Protein AF-0000000079727084 (afdb_homodimer)

pLDDT: mean 85.26, std 21.98, range [29.19, 98.81]

Foldseek 3Di:
DPPPPDPPPPPPPPPPPPPPCPVPPPPPPDDDDQVPQADKAKEAEAEAEDPDDDDKFKFAFAPPDDDDAFDKDKALDPVVDRGDGTDPRRIDTDHAFDKDKIKIKDFAQDQAKWKKAKADKAKPPNSLVPFKDKFDGRPPDIDIYGHNIMMMTMIIIGGHNPRGGHYMYIYIYMYIDDPVVVVVVVVCVVPPVVPD/DPPPPDPPPPPPPPPPPPPVCPVPPPPPPDDDDQVPQADKAKEAEAEAEDPDDDDKFKFAFAPPDDDDAFDKDKALDPVVPRGDGTDPRRIDTDHAFDKDKIKIKDFAQDQAKWKKAKADKAKPVNSLVPFKDKFDGRPPDIDIYGHNIMMMTMIIIGGHNPRGGHYMYIYIYMYIDDPVVVVVVVVCVVVPVPPD

Secondary structure (DSSP, 8-state):
-------------------------------B--TT--S-EEEEEEEEEEB--S--EEEEEPTT----TT-EEEESSGGGSSEEEEPGGGEEEE-TT-EEEEEEEEE--SSS-EEEEEPPPEEESGGG-SSEEEE-S-SS--EEE-TT-EEEEEEEEEE-TT-----EEEEEEEEEE-HHHHHHHHHHHHHHTTT-/-------------------------------B--TT--S-EEEEEEEEEEB--S--EEEEEPTT----TT-EEEESSGGGSSEEEEPGGGEEEE-TT-EEEEEEEEE--SSS-EEEEEPPPEEESGGG-SSEEEE-S-SS--EEE-TT-EEEEEEEEEE-TT-----EEEEEEEEEE-HHHHHHHHHHHHHHTTT-

Radius of gyration: 29.45 Å; Cα contacts (8 Å, |Δi|>4): 832; chains: 2; bounding box: 51×104×116 Å

InterPro domains:
  IPR061358 LIC11469 lipoprotein adhesin Lsa20 [NF047614] (4-190)

Solvent-accessible surface area (backbone atoms only — not comparable to full-atom values): 22200 Å² total; per-residue (Å²): 136,83,80,78,79,76,80,78,77,76,76,77,76,74,75,74,70,76,69,69,72,65,71,67,75,69,76,62,81,48,51,46,67,56,82,86,33,64,54,75,27,52,37,34,58,42,82,44,65,45,38,41,81,79,65,78,43,35,26,36,57,28,83,95,52,90,80,56,86,61,43,67,52,72,36,82,44,71,86,76,43,71,50,68,46,74,41,68,87,35,48,45,79,43,44,49,49,33,77,48,68,33,29,41,36,34,63,37,84,47,92,51,69,42,35,32,35,30,17,50,42,36,42,43,60,46,83,57,38,53,47,56,47,73,51,69,70,49,69,66,47,84,44,77,40,51,48,59,23,32,33,38,34,30,29,39,41,36,33,34,69,82,31,50,47,64,69,36,33,43,39,33,38,32,28,18,38,28,68,73,48,47,53,58,52,55,66,47,47,78,64,54,68,77,74,115,135,83,80,77,78,76,79,79,78,76,77,75,75,74,76,73,72,74,71,69,74,66,68,67,74,68,75,61,82,48,52,46,69,55,81,86,33,67,57,76,27,50,37,34,58,42,83,43,64,45,38,41,78,80,64,79,43,38,26,36,56,28,83,94,50,92,81,54,84,63,43,66,52,74,35,82,45,73,86,76,42,69,50,68,46,73,40,68,87,34,47,45,80,42,45,50,50,34,77,49,69,34,28,41,36,34,64,36,84,48,92,51,68,43,34,32,35,31,16,49,42,35,40,43,60,46,82,56,39,51,46,55,47,73,50,68,71,49,70,65,48,83,44,77,40,51,48,58,23,33,32,38,34,31,29,38,40,35,33,34,71,81,32,48,48,66,71,35,34,41,40,33,38,34,30,18,36,27,69,74,48,47,53,59,52,54,67,47,47,77,65,52,68,76,76,116

Nearest PDB structures (foldseek):
  7lr3-assembly1_D  TM=5.538E-01  e=4.649E-01  Plasmodium berghei
  8rjd-assembly1_5  TM=6.362E-01  e=1.777E+00  Canis lupus familiaris
  8b6l-assembly1_E  TM=4.776E-01  e=1.016E+00  Homo sapiens
  2ed6-assembly1_A  TM=3.153E-01  e=5.813E-01  Shrimp white spot syndrome virus
  8btk-assembly1_TA  TM=5.324E-01  e=2.221E+00  Canis lupus familiaris

Structure (mmCIF, N/CA/C/O backbone):
data_AF-0000000079727084-model_v1
#
loop_
_entity.id
_entity.type
_entity.pdbx_description
1 polymer Lipoprotein
#
loop_
_atom_site.group_PDB
_atom_site.id
_atom_site.type_symbol
_atom_site.label_atom_id
_atom_site.label_alt_id
_atom_site.label_comp_id
_atom_site.label_asym_id
_atom_site.label_entity_id
_atom_site.label_seq_id
_atom_site.pdbx_PDB_ins_code
_atom_site.Cartn_x
_atom_site.Cartn_y
_atom_site.Cartn_z
_atom_site.occupancy
_atom_site.B_iso_or_equiv
_atom_site.auth_seq_id
_atom_site.auth_comp_id
_atom_site.auth_asym_id
_atom_site.auth_atom_id
_atom_site.pdbx_PDB_model_num
ATOM 1 N N . MET A 1 1 ? 24.516 -74 51.719 1 29.58 1 MET A N 1
ATOM 2 C CA . MET A 1 1 ? 24.703 -73.375 50.438 1 29.58 1 MET A CA 1
ATOM 3 C C . MET A 1 1 ? 23.422 -72.625 50.031 1 29.58 1 MET A C 1
ATOM 5 O O . MET A 1 1 ? 22.453 -73.25 49.625 1 29.58 1 MET A O 1
ATOM 9 N N . ASP A 1 2 ? 23 -71.625 50.844 1 32.88 2 ASP A N 1
ATOM 10 C CA . ASP A 1 2 ? 21.797 -70.812 50.812 1 32.88 2 ASP A CA 1
ATOM 11 C C . ASP A 1 2 ? 21.734 -69.938 49.531 1 32.88 2 ASP A C 1
ATOM 13 O O . ASP A 1 2 ? 22.656 -69.188 49.281 1 32.88 2 ASP A O 1
ATOM 17 N N . LYS A 1 3 ? 21.109 -70.438 48.469 1 36.47 3 LYS A N 1
ATOM 18 C CA . LYS A 1 3 ? 20.859 -69.938 47.125 1 36.47 3 LYS A CA 1
ATOM 19 C C . LYS A 1 3 ? 20.078 -68.625 47.188 1 36.47 3 LYS A C 1
ATOM 21 O O . LYS A 1 3 ? 18.891 -68.625 47.5 1 36.47 3 LYS A O 1
ATOM 26 N N . PHE A 1 4 ? 20.656 -67.5 47.656 1 39.88 4 PHE A N 1
ATOM 27 C CA . PHE A 1 4 ? 20.016 -66.25 47.656 1 39.88 4 PHE A CA 1
ATOM 28 C C . PHE A 1 4 ? 19.578 -65.812 46.25 1 39.88 4 PHE A C 1
ATOM 30 O O . PHE A 1 4 ? 20.359 -65.875 45.312 1 39.88 4 PHE A O 1
ATOM 37 N N . GLY A 1 5 ? 18.328 -66.062 45.844 1 37.03 5 GLY A N 1
ATOM 38 C CA . GLY A 1 5 ? 17.578 -65.688 44.656 1 37.03 5 GLY A CA 1
ATOM 39 C C . GLY A 1 5 ? 17.625 -64.188 44.312 1 37.03 5 GLY A C 1
ATOM 40 O O . GLY A 1 5 ? 17.328 -63.375 45.156 1 37.03 5 GLY A O 1
ATOM 41 N N . THR A 1 6 ? 18.625 -63.719 43.5 1 43.75 6 THR A N 1
ATOM 42 C CA . THR A 1 6 ? 18.75 -62.344 43 1 43.75 6 THR A CA 1
ATOM 43 C C . THR A 1 6 ? 17.484 -61.906 42.281 1 43.75 6 THR A C 1
ATOM 45 O O . THR A 1 6 ? 17.016 -62.594 41.375 1 43.75 6 THR A O 1
ATOM 48 N N . PRO A 1 7 ? 16.594 -61.094 42.938 1 45.88 7 PRO A N 1
ATOM 49 C CA . PRO A 1 7 ? 15.406 -60.562 42.25 1 45.88 7 PRO A CA 1
ATOM 50 C C . PRO A 1 7 ? 15.75 -59.781 41 1 45.88 7 PRO A C 1
ATOM 52 O O . PRO A 1 7 ? 16.719 -59 41 1 45.88 7 PRO A O 1
ATOM 55 N N . LEU A 1 8 ? 15.602 -60.344 39.781 1 40.91 8 LEU A N 1
ATOM 56 C CA . LEU A 1 8 ? 15.695 -59.688 38.5 1 40.91 8 LEU A CA 1
ATOM 57 C C . LEU A 1 8 ? 14.781 -58.469 38.438 1 40.91 8 LEU A C 1
ATOM 59 O O . LEU A 1 8 ? 13.562 -58.594 38.625 1 40.91 8 LEU A O 1
ATOM 63 N N . LEU A 1 9 ? 15.258 -57.281 38.875 1 40.28 9 LEU A N 1
ATOM 64 C CA . LEU A 1 9 ? 14.523 -56.031 38.688 1 40.28 9 LEU A CA 1
ATOM 65 C C . LEU A 1 9 ? 14.266 -55.781 37.188 1 40.28 9 LEU A C 1
ATOM 67 O O . LEU A 1 9 ? 15.203 -55.656 36.406 1 40.28 9 LEU A O 1
ATOM 71 N N . ALA A 1 10 ? 13.156 -56.281 36.688 1 38.34 10 ALA A N 1
ATOM 72 C CA . ALA A 1 10 ? 12.68 -55.938 35.344 1 38.34 10 ALA A CA 1
ATOM 73 C C . ALA A 1 10 ? 12.516 -54.438 35.188 1 38.34 10 ALA A C 1
ATOM 75 O O . ALA A 1 10 ? 11.75 -53.812 35.906 1 38.34 10 ALA A O 1
ATOM 76 N N . LEU A 1 11 ? 13.625 -53.781 34.75 1 41.81 11 LEU A N 1
ATOM 77 C CA . LEU A 1 11 ? 13.531 -52.375 34.344 1 41.81 11 LEU A CA 1
ATOM 78 C C . LEU A 1 11 ? 12.484 -52.219 33.25 1 41.81 11 LEU A C 1
ATOM 80 O O . LEU A 1 11 ? 12.617 -52.781 32.156 1 41.81 11 LEU A O 1
ATOM 84 N N . PHE A 1 12 ? 11.188 -51.969 33.625 1 42.44 12 PHE A N 1
ATOM 85 C CA . PHE A 1 12 ? 10.164 -51.531 32.688 1 42.44 12 PHE A CA 1
ATOM 86 C C . PHE A 1 12 ? 10.586 -50.25 32 1 42.44 12 PHE A C 1
ATOM 88 O O . PHE A 1 12 ? 10.727 -49.188 32.656 1 42.44 12 PHE A O 1
ATOM 95 N N . VAL A 1 13 ? 11.406 -50.375 30.922 1 44.69 13 VAL A N 1
ATOM 96 C CA . VAL A 1 13 ? 11.625 -49.219 30.031 1 44.69 13 VAL A CA 1
ATOM 97 C C . VAL A 1 13 ? 10.289 -48.719 29.516 1 44.69 13 VAL A C 1
ATOM 99 O O . VAL A 1 13 ? 9.586 -49.406 28.781 1 44.69 13 VAL A O 1
ATOM 102 N N . SER A 1 14 ? 9.602 -47.844 30.297 1 42.78 14 SER A N 1
ATOM 103 C CA . SER A 1 14 ? 8.469 -47.094 29.766 1 42.78 14 SER A CA 1
ATOM 104 C C . SER A 1 14 ? 8.844 -46.375 28.484 1 42.78 14 SER A C 1
ATOM 106 O O . SER A 1 14 ? 9.734 -45.5 28.484 1 42.78 14 SER A O 1
ATOM 108 N N . ALA A 1 15 ? 8.75 -47.062 27.375 1 42.44 15 ALA A N 1
ATOM 109 C CA . ALA A 1 15 ? 8.758 -46.375 26.094 1 42.44 15 ALA A CA 1
ATOM 110 C C . ALA A 1 15 ? 7.73 -45.25 26.078 1 42.44 15 ALA A C 1
ATOM 112 O O . ALA A 1 15 ? 6.523 -45.5 26.062 1 42.44 15 ALA A O 1
ATOM 113 N N . ALA A 1 16 ? 8.039 -44.125 26.797 1 40.31 16 ALA A N 1
ATOM 114 C CA . ALA A 1 16 ? 7.273 -42.906 26.469 1 40.31 16 ALA A CA 1
ATOM 115 C C . ALA A 1 16 ? 7.16 -42.719 24.969 1 40.31 16 ALA A C 1
ATOM 117 O O . ALA A 1 16 ? 8.148 -42.406 24.297 1 40.31 16 ALA A O 1
ATOM 118 N N . VAL A 1 17 ? 6.246 -43.438 24.359 1 42.19 17 VAL A N 1
ATOM 119 C CA . VAL A 1 17 ? 5.812 -43.031 23.016 1 42.19 17 VAL A CA 1
ATOM 120 C C . VAL A 1 17 ? 5.574 -41.531 22.969 1 42.19 17 VAL A C 1
ATOM 122 O O . VAL A 1 17 ? 4.695 -41.031 23.656 1 42.19 17 VAL A O 1
ATOM 125 N N . LEU A 1 18 ? 6.641 -40.75 22.75 1 40.03 18 LEU A N 1
ATOM 126 C CA . LEU A 1 18 ? 6.438 -39.375 22.266 1 40.03 18 LEU A CA 1
ATOM 127 C C . LEU A 1 18 ? 5.371 -39.344 21.172 1 40.03 18 LEU A C 1
ATOM 129 O O . LEU A 1 18 ? 5.594 -39.844 20.062 1 40.03 18 LEU A O 1
ATOM 133 N N . LEU A 1 19 ? 4.098 -39.625 21.562 1 41.06 19 LEU A N 1
ATOM 134 C CA . LEU A 1 19 ? 3.078 -39.125 20.641 1 41.06 19 LEU A CA 1
ATOM 135 C C . LEU A 1 19 ? 3.402 -37.719 20.188 1 41.06 19 LEU A C 1
ATOM 137 O O . LEU A 1 19 ? 3.312 -36.781 20.969 1 41.06 19 LEU A O 1
ATOM 141 N N . GLY A 1 20 ? 4.5 -37.594 19.406 1 37.69 20 GLY A N 1
ATOM 142 C CA . GLY A 1 20 ? 4.547 -36.375 18.656 1 37.69 20 GLY A CA 1
ATOM 143 C C . GLY A 1 20 ? 3.186 -35.906 18.172 1 37.69 20 GLY A C 1
ATOM 144 O O . GLY A 1 20 ? 2.549 -36.594 17.375 1 37.69 20 GLY A O 1
ATOM 145 N N . CYS A 1 21 ? 2.328 -35.406 19.125 1 41.66 21 CYS A N 1
ATOM 146 C CA . CYS A 1 21 ? 1.256 -34.531 18.625 1 41.66 21 CYS A CA 1
ATOM 147 C C . CYS A 1 21 ? 1.703 -33.75 17.391 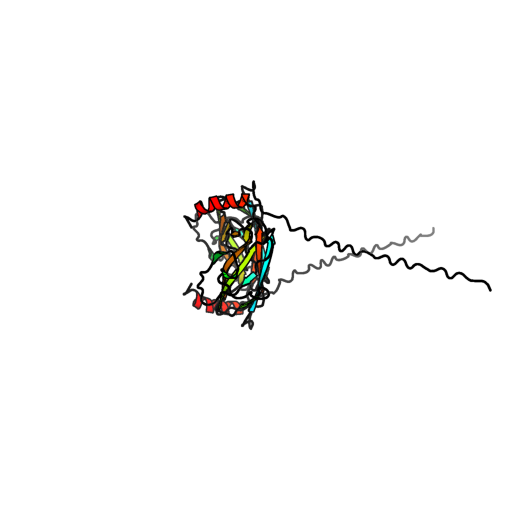1 41.66 21 CYS A C 1
ATOM 149 O O . CYS A 1 21 ? 2.463 -32.812 17.516 1 41.66 21 CYS A O 1
ATOM 151 N N . GLY A 1 22 ? 2.219 -34.469 16.406 1 34.62 22 GLY A N 1
ATOM 152 C CA . GLY A 1 22 ? 2.209 -33.656 15.203 1 34.62 22 GLY A CA 1
ATOM 153 C C . GLY A 1 22 ? 0.959 -32.812 15.078 1 34.62 22 GLY A C 1
ATOM 154 O O . GLY A 1 22 ? -0.131 -33.312 14.836 1 34.62 22 GLY A O 1
ATOM 155 N N . LYS A 1 23 ? 0.747 -31.797 16.016 1 39.5 23 LYS A N 1
ATOM 156 C CA . LYS A 1 23 ? -0.277 -30.828 15.656 1 39.5 23 LYS A CA 1
ATOM 157 C C . LYS A 1 23 ? -0.419 -30.703 14.141 1 39.5 23 LYS A C 1
ATOM 159 O O . LYS A 1 23 ? 0.535 -30.344 13.453 1 39.5 23 LYS A O 1
ATOM 164 N N . GLU A 1 24 ? -1.084 -31.562 13.469 1 38.59 24 GLU A N 1
ATOM 165 C CA . GLU A 1 24 ? -1.5 -31.297 12.094 1 38.59 24 GLU A CA 1
ATOM 166 C C . GLU A 1 24 ? -1.771 -29.812 11.875 1 38.59 24 GLU A C 1
ATOM 168 O O . GLU A 1 24 ? -2.557 -29.203 12.602 1 38.59 24 GLU A O 1
ATOM 173 N N . GLU A 1 25 ? -0.853 -29 11.523 1 42 25 GLU A N 1
ATOM 174 C CA . GLU A 1 25 ? -1.211 -27.672 11.039 1 42 25 GLU A CA 1
ATOM 175 C C . GLU A 1 25 ? -2.527 -27.703 10.266 1 42 25 GLU A C 1
ATOM 177 O O . GLU A 1 25 ? -2.631 -28.359 9.234 1 42 25 GLU A O 1
ATOM 182 N N . LYS A 1 26 ? -3.635 -27.875 10.945 1 44.91 26 LYS A N 1
ATOM 183 C CA . LYS A 1 26 ? -4.93 -27.688 10.297 1 44.91 26 LYS A CA 1
ATOM 184 C C . LYS A 1 26 ? -4.82 -26.766 9.086 1 44.91 26 LYS A C 1
ATOM 186 O O . LYS A 1 26 ? -4.301 -25.656 9.188 1 44.91 26 LYS A O 1
ATOM 191 N N . LYS A 1 27 ? -4.625 -27.219 7.879 1 49.81 27 LYS A N 1
ATOM 192 C CA . LYS A 1 27 ? -4.816 -26.5 6.625 1 49.81 27 LYS A CA 1
ATOM 193 C C . LYS A 1 27 ? -5.844 -25.375 6.785 1 49.81 27 LYS A C 1
ATOM 195 O O . LYS A 1 27 ? -7.008 -25.641 7.098 1 49.81 27 LYS A O 1
ATOM 200 N N . ASP A 1 28 ? -5.625 -24.266 7.328 1 58.06 28 ASP A N 1
ATOM 201 C CA . ASP A 1 28 ? -6.453 -23.094 7.566 1 58.06 28 ASP A CA 1
ATOM 202 C C . ASP A 1 28 ? -7.5 -22.922 6.469 1 58.06 28 ASP A C 1
ATOM 204 O O . ASP A 1 28 ? -7.16 -22.781 5.293 1 58.06 28 ASP A O 1
ATOM 208 N N . SER A 1 29 ? -8.688 -23.547 6.586 1 79.69 29 SER A N 1
ATOM 209 C CA . SER A 1 29 ? -9.93 -23.688 5.832 1 79.69 29 SER A CA 1
ATOM 210 C C . SER A 1 29 ? -10.508 -22.328 5.473 1 79.69 29 SER A C 1
ATOM 212 O O . SER A 1 29 ? -11.57 -22.234 4.855 1 79.69 29 SER A O 1
ATOM 214 N N . PHE A 1 30 ? -9.82 -21.344 5.566 1 90.38 30 PHE A N 1
ATOM 215 C CA . PHE A 1 30 ? -10.391 -20.016 5.332 1 90.38 30 PHE A CA 1
ATOM 216 C C . PHE A 1 30 ? -10.578 -19.766 3.842 1 90.38 30 PHE A C 1
ATOM 218 O O . PHE A 1 30 ? -9.695 -20.078 3.039 1 90.38 30 PHE A O 1
ATOM 225 N N . SER A 1 31 ? -11.742 -19.328 3.535 1 92.12 31 SER A N 1
ATOM 226 C CA . SER A 1 31 ? -12.062 -18.75 2.23 1 92.12 31 SER A CA 1
ATOM 227 C C . SER A 1 31 ? -13.008 -17.562 2.367 1 92.12 31 SER A C 1
ATOM 229 O O . SER A 1 31 ? -14.047 -17.656 3.029 1 92.12 31 SER A O 1
ATOM 231 N N . LEU A 1 32 ? -12.617 -16.516 1.782 1 93.06 32 LEU A N 1
ATOM 232 C CA . LEU A 1 32 ? -13.391 -15.297 1.94 1 93.06 32 LEU A CA 1
ATOM 233 C C . LEU A 1 32 ? -14.758 -15.422 1.268 1 93.06 32 LEU A C 1
ATOM 235 O O . LEU A 1 32 ? -14.836 -15.773 0.09 1 93.06 32 LEU A O 1
ATOM 239 N N . ASN A 1 33 ? -15.695 -15.211 2.039 1 92.06 33 ASN A N 1
ATOM 240 C CA . ASN A 1 33 ? -17.062 -15.109 1.557 1 92.06 33 ASN A CA 1
ATOM 241 C C . ASN A 1 33 ? -17.797 -13.945 2.213 1 92.06 33 ASN A C 1
ATOM 243 O O . ASN A 1 33 ? -17.969 -13.914 3.434 1 92.06 33 ASN A O 1
ATOM 247 N N . LEU A 1 34 ? -18.25 -12.992 1.342 1 89.62 34 LEU A N 1
ATOM 248 C CA . LEU A 1 34 ? -18.844 -11.758 1.864 1 89.62 34 LEU A CA 1
ATOM 249 C C . LEU A 1 34 ? -20.328 -11.688 1.539 1 89.62 34 LEU A C 1
ATOM 251 O O . LEU A 1 34 ? -20.906 -10.594 1.464 1 89.62 34 LEU A O 1
ATOM 255 N N . ALA A 1 35 ? -20.812 -12.852 1.388 1 84.81 35 ALA A N 1
ATOM 256 C CA . ALA A 1 35 ? -22.25 -12.906 1.141 1 84.81 35 ALA A CA 1
ATOM 257 C C . ALA A 1 35 ? -23.031 -12.219 2.26 1 84.81 35 ALA A C 1
ATOM 259 O O . ALA A 1 35 ? -22.781 -12.469 3.441 1 84.81 35 ALA A O 1
ATOM 260 N N . GLY A 1 36 ? -23.812 -11.266 1.883 1 80.31 36 GLY A N 1
ATOM 261 C CA . GLY A 1 36 ? -24.672 -10.602 2.857 1 80.31 36 GLY A CA 1
ATOM 262 C C . GLY A 1 36 ? -24.016 -9.383 3.49 1 80.31 36 GLY A C 1
ATOM 263 O O . GLY A 1 36 ? -24.641 -8.711 4.32 1 80.31 36 GLY A O 1
ATOM 264 N N . LYS A 1 37 ? -22.828 -9.125 3.133 1 85.56 37 LYS A N 1
ATOM 265 C CA . LYS A 1 37 ? -22.109 -7.984 3.711 1 85.56 37 LYS A CA 1
ATOM 266 C C . LYS A 1 37 ? -22.219 -6.758 2.809 1 85.56 37 LYS A C 1
ATOM 268 O O . LYS A 1 37 ? -21.234 -6.047 2.598 1 85.56 37 LYS A O 1
ATOM 273 N N . LYS A 1 38 ? -23.359 -6.547 2.35 1 83.44 38 LYS A N 1
ATOM 274 C CA . LYS A 1 38 ? -23.609 -5.355 1.545 1 83.44 38 LYS A CA 1
ATOM 275 C C . LYS A 1 38 ? -24.141 -4.215 2.404 1 83.44 38 LYS A C 1
ATOM 277 O O . LYS A 1 38 ? -24.828 -4.453 3.406 1 83.44 38 LYS A O 1
ATOM 282 N N . GLY A 1 39 ? -23.688 -3.002 2.121 1 91.56 39 GLY A N 1
ATOM 283 C CA . GLY A 1 39 ? -24.156 -1.84 2.863 1 91.56 39 GLY A CA 1
ATOM 284 C C . GLY A 1 39 ? -23.031 -0.897 3.256 1 91.56 39 GLY A C 1
ATOM 285 O O . GLY A 1 39 ? -21.969 -0.906 2.641 1 91.56 39 GLY A O 1
ATOM 286 N N . VAL A 1 40 ? -23.406 -0.073 4.141 1 96.31 40 VAL A N 1
ATOM 287 C CA . VAL A 1 40 ? -22.453 0.944 4.594 1 96.31 40 VAL A CA 1
ATOM 288 C C . VAL A 1 40 ? -21.391 0.302 5.473 1 96.31 40 VAL A C 1
ATOM 290 O O . VAL A 1 40 ? -21.703 -0.485 6.367 1 96.31 40 VAL A O 1
ATOM 293 N N . VAL A 1 41 ? -20.172 0.605 5.164 1 97.56 41 VAL A N 1
ATOM 294 C CA . VAL A 1 41 ? -19.031 0.016 5.867 1 97.56 41 VAL A CA 1
ATOM 295 C C . VAL A 1 41 ? -18.25 1.11 6.574 1 97.56 41 VAL A C 1
ATOM 297 O O . VAL A 1 41 ? -17.812 2.082 5.949 1 97.56 41 VAL A O 1
ATOM 300 N N . PRO A 1 42 ? -18.047 0.995 7.895 1 98.06 42 PRO A N 1
ATOM 301 C CA . PRO A 1 42 ? -17.109 1.891 8.578 1 98.06 42 PRO A CA 1
ATOM 302 C C . PRO A 1 42 ? -15.648 1.594 8.227 1 98.06 42 PRO A C 1
ATOM 304 O O . PRO A 1 42 ? -15.211 0.442 8.305 1 98.06 42 PRO A O 1
ATOM 307 N N . VAL A 1 43 ? -14.961 2.568 7.805 1 98.62 43 VAL A N 1
ATOM 308 C CA . VAL A 1 43 ? -13.539 2.482 7.508 1 98.62 43 VAL A CA 1
ATOM 309 C C . VAL A 1 43 ? -12.758 3.432 8.414 1 98.62 43 VAL A C 1
ATOM 311 O O . VAL A 1 43 ? -12.961 4.648 8.375 1 98.62 43 VAL A O 1
ATOM 314 N N . HIS A 1 44 ? -11.82 2.912 9.219 1 98.75 44 HIS A N 1
ATOM 315 C CA . HIS A 1 44 ? -11.023 3.697 10.148 1 98.75 44 HIS A CA 1
ATOM 316 C C . HIS A 1 44 ? -9.656 4.031 9.555 1 98.75 44 HIS A C 1
ATOM 318 O O . HIS A 1 44 ? -8.906 3.131 9.18 1 98.75 44 HIS A O 1
ATOM 324 N N . ILE A 1 45 ? -9.398 5.262 9.453 1 98.56 45 ILE A N 1
ATOM 325 C CA . ILE A 1 45 ? -8.078 5.688 9 1 98.56 45 ILE A CA 1
ATOM 326 C C . ILE A 1 45 ? -7.176 5.926 10.211 1 98.56 45 ILE A C 1
ATOM 328 O O . ILE A 1 45 ? -7.469 6.77 11.055 1 98.56 45 ILE A O 1
ATOM 332 N N . LEU A 1 46 ? -6.078 5.176 10.234 1 97.94 46 LEU A N 1
ATOM 333 C CA . LEU A 1 46 ? -5.176 5.211 11.383 1 97.94 46 LEU A CA 1
ATOM 334 C C . LEU A 1 46 ? -3.812 5.766 10.984 1 97.94 46 LEU A C 1
ATOM 336 O O . LEU A 1 46 ? -3.34 5.527 9.875 1 97.94 46 LEU A O 1
ATOM 340 N N . TRP A 1 47 ? -3.199 6.418 12.008 1 97.38 47 TRP A N 1
ATOM 341 C CA . TRP A 1 47 ? -1.899 7.035 11.773 1 97.38 47 TRP A CA 1
ATOM 342 C C . TRP A 1 47 ? -0.879 6.57 12.805 1 97.38 47 TRP A C 1
ATOM 344 O O . TRP A 1 47 ? -1.094 6.719 14.008 1 97.38 47 TRP A O 1
ATOM 354 N N . ASN A 1 48 ? 0.15 6.008 12.281 1 97.06 48 ASN A N 1
ATOM 355 C CA . ASN A 1 48 ? 1.356 5.766 13.07 1 97.06 48 ASN A CA 1
ATOM 356 C C . ASN A 1 48 ? 2.453 6.773 12.734 1 97.06 48 ASN A C 1
ATOM 358 O O . ASN A 1 48 ? 2.393 7.445 11.703 1 97.06 48 ASN A O 1
ATOM 362 N N . SER A 1 49 ? 3.396 6.891 13.727 1 96.62 49 SER A N 1
ATOM 363 C CA . SER A 1 49 ? 4.441 7.887 13.5 1 96.62 49 SER A CA 1
ATOM 364 C C . SER A 1 49 ? 5.82 7.32 13.82 1 96.62 49 SER A C 1
ATOM 366 O O . SER A 1 49 ? 5.984 6.594 14.805 1 96.62 49 SER A O 1
ATOM 368 N N . ARG A 1 50 ? 6.66 7.641 12.906 1 96.81 50 ARG A N 1
ATOM 369 C CA . ARG A 1 50 ? 8.086 7.512 13.172 1 96.81 50 ARG A CA 1
ATOM 370 C C . ARG A 1 50 ? 8.758 8.883 13.25 1 96.81 50 ARG A C 1
ATOM 372 O O . ARG A 1 50 ? 9.273 9.375 12.242 1 96.81 50 ARG A O 1
ATOM 379 N N . GLY A 1 51 ? 8.711 9.5 14.438 1 96.25 51 GLY A N 1
ATOM 380 C CA . GLY A 1 51 ? 9.359 10.773 14.68 1 96.25 51 GLY A CA 1
ATOM 381 C C . GLY A 1 51 ? 8.508 11.961 14.266 1 96.25 51 GLY A C 1
ATOM 382 O O . GLY A 1 51 ? 8.883 13.117 14.523 1 96.25 51 GLY A O 1
ATOM 383 N N . PHE A 1 52 ? 7.457 11.742 13.594 1 97.06 52 PHE A N 1
ATOM 384 C CA . PHE A 1 52 ? 6.594 12.828 13.148 1 97.06 52 PHE A CA 1
ATOM 385 C C . PHE A 1 52 ? 5.664 13.281 14.266 1 97.06 52 PHE A C 1
ATOM 387 O O . PHE A 1 52 ? 4.84 12.5 14.75 1 97.06 52 PHE A O 1
ATOM 394 N N . PRO A 1 53 ? 5.746 14.492 14.641 1 96.56 53 PRO A N 1
ATOM 395 C CA . PRO A 1 53 ? 4.949 14.938 15.789 1 96.56 53 PRO A CA 1
ATOM 396 C C . PRO A 1 53 ? 3.504 15.25 15.414 1 96.56 53 PRO A C 1
ATOM 398 O O . PRO A 1 53 ? 3.227 15.625 14.266 1 96.56 53 PRO A O 1
ATOM 401 N N . GLY A 1 54 ? 2.66 15.133 16.375 1 94.31 54 GLY A N 1
ATOM 402 C CA . GLY A 1 54 ? 1.266 15.492 16.172 1 94.31 54 GLY A CA 1
ATOM 403 C C . GLY A 1 54 ? 0.483 14.445 15.406 1 94.31 54 GLY A C 1
ATOM 404 O O . GLY A 1 54 ? 0.864 13.266 15.383 1 94.31 54 GLY A O 1
ATOM 405 N N . LYS A 1 55 ? -0.667 14.922 14.898 1 94.25 55 LYS A N 1
ATOM 406 C CA . LYS A 1 55 ? -1.562 13.969 14.25 1 94.25 55 LYS A CA 1
ATOM 407 C C . LYS A 1 55 ? -2.217 14.586 13.016 1 94.25 55 LYS A C 1
ATOM 409 O O . LYS A 1 55 ? -2.52 15.781 13 1 94.25 55 LYS A O 1
ATOM 414 N N . ILE A 1 56 ? -2.41 13.742 12.078 1 97.75 56 ILE A N 1
ATOM 415 C CA . ILE A 1 56 ? -3.238 14.117 10.938 1 97.75 56 ILE A CA 1
ATOM 416 C C . ILE A 1 56 ? -4.707 13.867 11.258 1 97.75 56 ILE A C 1
ATOM 418 O O . ILE A 1 56 ? -5.051 12.836 11.852 1 97.75 56 ILE A O 1
ATOM 422 N N . ARG A 1 57 ? -5.52 14.812 10.922 1 98.12 57 ARG A N 1
ATOM 423 C CA . ARG A 1 57 ? -6.961 14.703 11.102 1 98.12 57 ARG A CA 1
ATOM 424 C C . ARG A 1 57 ? -7.691 14.75 9.766 1 98.12 57 ARG A C 1
ATOM 426 O O . ARG A 1 57 ? -7.172 15.297 8.789 1 98.12 57 ARG A O 1
ATOM 433 N N . LEU A 1 58 ? -8.867 14.203 9.766 1 98.75 58 LEU A N 1
ATOM 434 C CA . LEU A 1 58 ? -9.688 14.219 8.562 1 98.75 58 LEU A CA 1
ATOM 435 C C . LEU A 1 58 ? -10.75 15.305 8.641 1 98.75 58 LEU A C 1
ATOM 437 O O . LEU A 1 58 ? -11.367 15.5 9.688 1 98.75 58 LEU A O 1
ATOM 441 N N . TYR A 1 59 ? -10.992 15.961 7.484 1 98.62 59 TYR A N 1
ATOM 442 C CA . TYR A 1 59 ? -12.016 17 7.414 1 98.62 59 TYR A CA 1
ATOM 443 C C . TYR A 1 59 ? -12.906 16.812 6.191 1 98.62 59 TYR A C 1
ATOM 445 O O . TYR A 1 59 ? -12.43 16.406 5.125 1 98.62 59 TYR A O 1
ATOM 453 N N . GLU A 1 60 ? -14.133 17.188 6.387 1 98.25 60 GLU A N 1
ATOM 454 C CA . GLU A 1 60 ? -15.016 17.344 5.234 1 98.25 60 GLU A CA 1
ATOM 455 C C . GLU A 1 60 ? -14.617 18.562 4.398 1 98.25 60 GLU A C 1
ATOM 457 O O . GLU A 1 60 ? -14.125 19.547 4.934 1 98.25 60 GLU A O 1
ATOM 462 N N . LEU A 1 61 ? -14.898 18.422 3.133 1 97.94 61 LEU A N 1
ATOM 463 C CA . LEU A 1 61 ? -14.633 19.547 2.244 1 97.94 61 LEU A CA 1
ATOM 464 C C . LEU A 1 61 ? -15.734 20.609 2.355 1 97.94 61 LEU A C 1
ATOM 466 O O . LEU A 1 61 ? -16.906 20.266 2.568 1 97.94 61 LEU A O 1
ATOM 470 N N . ALA A 1 62 ? -15.289 21.828 2.23 1 96.62 62 ALA A N 1
ATOM 471 C CA . ALA A 1 62 ? -16.25 22.922 2.26 1 96.62 62 ALA A CA 1
ATOM 472 C C . ALA A 1 62 ? -17.094 22.953 0.986 1 96.62 62 ALA A C 1
ATOM 474 O O . ALA A 1 62 ? -16.578 22.719 -0.11 1 96.62 62 ALA A O 1
ATOM 475 N N . ALA A 1 63 ? -18.297 23.297 1.229 1 90.62 63 ALA A N 1
ATOM 476 C CA . ALA A 1 63 ? -19.172 23.438 0.078 1 90.62 63 ALA A CA 1
ATOM 477 C C . ALA A 1 63 ? -18.812 24.672 -0.745 1 90.62 63 ALA A C 1
ATOM 479 O O . ALA A 1 63 ? -18.406 25.703 -0.193 1 90.62 63 ALA A O 1
ATOM 480 N N . GLY A 1 64 ? -18.891 24.594 -2.066 1 88.5 64 GLY A N 1
ATOM 481 C CA . GLY A 1 64 ? -18.719 25.75 -2.936 1 88.5 64 GLY A CA 1
ATOM 482 C C . GLY A 1 64 ? -17.281 26.078 -3.23 1 88.5 64 GLY A C 1
ATOM 483 O O . GLY A 1 64 ? -16.969 27.094 -3.877 1 88.5 64 GLY A O 1
ATOM 484 N N . ARG A 1 65 ? -16.359 25.391 -2.652 1 89.88 65 ARG A N 1
ATOM 485 C CA . ARG A 1 65 ? -14.953 25.578 -2.961 1 89.88 65 ARG A CA 1
ATOM 486 C C . ARG A 1 65 ? -14.391 24.406 -3.752 1 89.88 65 ARG A C 1
ATOM 488 O O . ARG A 1 65 ? -14.031 23.375 -3.174 1 89.88 65 ARG A O 1
ATOM 495 N N . PRO A 1 66 ? -14.242 24.578 -4.984 1 92.12 66 PRO A N 1
ATOM 496 C CA . PRO A 1 66 ? -13.75 23.453 -5.797 1 92.12 66 PRO A CA 1
ATOM 497 C C . PRO A 1 66 ? -12.32 23.062 -5.453 1 92.12 66 PRO A C 1
ATOM 499 O O . PRO A 1 66 ? -11.484 23.922 -5.168 1 92.12 66 PRO A O 1
ATOM 502 N N . VAL A 1 67 ? -12.148 21.781 -5.324 1 96.69 67 VAL A N 1
ATOM 503 C CA . VAL A 1 67 ? -10.812 21.25 -5.066 1 96.69 67 VAL A CA 1
ATOM 504 C C . VAL A 1 67 ? -10.477 20.188 -6.098 1 96.69 67 VAL A C 1
ATOM 506 O O . VAL A 1 67 ? -11.367 19.609 -6.723 1 96.69 67 VAL A O 1
ATOM 509 N N . SER A 1 68 ? -9.125 20.031 -6.273 1 97.38 68 SER A N 1
ATOM 510 C CA . SER A 1 68 ? -8.648 18.938 -7.121 1 97.38 68 SER A CA 1
ATOM 511 C C . SER A 1 68 ? -8.047 17.828 -6.285 1 97.38 68 SER A C 1
ATOM 513 O O . SER A 1 68 ? -7.465 18.062 -5.227 1 97.38 68 SER A O 1
ATOM 515 N N . LEU A 1 69 ? -8.172 16.625 -6.781 1 97.56 69 LEU A N 1
ATOM 516 C CA . LEU A 1 69 ? -7.52 15.484 -6.145 1 97.56 69 LEU A CA 1
ATOM 517 C C . LEU A 1 69 ? -6.023 15.734 -5.977 1 97.56 69 LEU A C 1
ATOM 519 O O . LEU A 1 69 ? -5.371 16.25 -6.891 1 97.56 69 LEU A O 1
ATOM 523 N N . TRP A 1 70 ? -5.488 15.477 -4.793 1 97.5 70 TRP A N 1
ATOM 524 C CA . TRP A 1 70 ? -4.09 15.539 -4.391 1 97.5 70 TRP A CA 1
ATOM 525 C C . TRP A 1 70 ? -3.625 16.984 -4.254 1 97.5 70 TRP A C 1
ATOM 527 O O . TRP A 1 70 ? -2.436 17.25 -4.066 1 97.5 70 TRP A O 1
ATOM 537 N N . GLU A 1 71 ? -4.562 17.875 -4.48 1 97.94 71 GLU A N 1
ATOM 538 C CA . GLU A 1 71 ? -4.203 19.234 -4.098 1 97.94 71 GLU A CA 1
ATOM 539 C C . GLU A 1 71 ? -3.578 19.266 -2.707 1 97.94 71 GLU A C 1
ATOM 541 O O . GLU A 1 71 ? -4.133 18.719 -1.757 1 97.94 71 GLU A O 1
ATOM 546 N N . THR A 1 72 ? -2.43 19.875 -2.6 1 98.25 72 THR A N 1
ATOM 547 C CA . THR A 1 72 ? -1.66 19.938 -1.362 1 98.25 72 THR A CA 1
ATOM 548 C C . THR A 1 72 ? -1.133 21.344 -1.122 1 98.25 72 THR A C 1
ATOM 550 O O . THR A 1 72 ? -0.399 21.891 -1.949 1 98.25 72 THR A O 1
ATOM 553 N N . GLU A 1 73 ? -1.511 21.922 0.01 1 98 73 GLU A N 1
ATOM 554 C CA . GLU A 1 73 ? -1.078 23.281 0.303 1 98 73 GLU A CA 1
ATOM 555 C C . GLU A 1 73 ? -0.822 23.469 1.795 1 98 73 GLU A C 1
ATOM 557 O O . GLU A 1 73 ? -1.226 22.641 2.609 1 98 73 GLU A O 1
ATOM 562 N N . THR A 1 74 ? -0.102 24.484 2.066 1 98.06 74 THR A N 1
ATOM 563 C CA . THR A 1 74 ? 0.076 24.969 3.43 1 98.06 74 THR A CA 1
ATOM 564 C C . THR A 1 74 ? -0.555 26.359 3.596 1 98.06 74 THR A C 1
ATOM 566 O O . THR A 1 74 ? -0.388 27.219 2.742 1 98.06 74 THR A O 1
ATOM 569 N N . VAL A 1 75 ? -1.265 26.547 4.707 1 98.31 75 VAL A N 1
ATOM 570 C CA . VAL A 1 75 ? -1.956 27.797 4.957 1 98.31 75 VAL A CA 1
ATOM 571 C C . VAL A 1 75 ? -1.683 28.266 6.383 1 98.31 75 VAL A C 1
ATOM 573 O O . VAL A 1 75 ? -1.207 27.5 7.215 1 98.31 75 VAL A O 1
ATOM 576 N N . SER A 1 76 ? -2.062 29.531 6.629 1 97.56 76 SER A N 1
ATOM 577 C CA . SER A 1 76 ? -1.752 30.125 7.922 1 97.56 76 SER A CA 1
ATOM 578 C C . SER A 1 76 ? -2.824 29.797 8.953 1 97.56 76 SER A C 1
ATOM 580 O O . SER A 1 76 ? -2.574 29.875 10.164 1 97.56 76 SER A O 1
ATOM 582 N N . SER A 1 77 ? -4.027 29.531 8.422 1 97.38 77 SER A N 1
ATOM 583 C CA . SER A 1 77 ? -5.137 29.203 9.305 1 97.38 77 SER A CA 1
ATOM 584 C C . SER A 1 77 ? -6.098 28.219 8.648 1 97.38 77 SER A C 1
ATOM 586 O O . SER A 1 77 ? -6.129 28.094 7.426 1 97.38 77 SER A O 1
ATOM 588 N N . LEU A 1 78 ? -6.812 27.562 9.469 1 97.44 78 LEU A N 1
ATOM 589 C CA . LEU A 1 78 ? -7.715 26.531 8.984 1 97.44 78 LEU A CA 1
ATOM 590 C C . LEU A 1 78 ? -8.797 27.125 8.094 1 97.44 78 LEU A C 1
ATOM 592 O O . LEU A 1 78 ? -9.258 26.469 7.152 1 97.44 78 LEU A O 1
ATOM 596 N N . GLU A 1 79 ? -9.156 28.359 8.336 1 95.69 79 GLU A N 1
ATOM 597 C CA . GLU A 1 79 ? -10.203 29.031 7.57 1 95.69 79 GLU A CA 1
ATOM 598 C C . GLU A 1 79 ? -9.805 29.188 6.109 1 95.69 79 GLU A C 1
ATOM 600 O O . GLU A 1 79 ? -10.664 29.359 5.238 1 95.69 79 GLU A O 1
ATOM 605 N N . LYS A 1 80 ? -8.586 29.203 5.91 1 96.69 80 LYS A N 1
ATOM 606 C CA . LYS A 1 80 ? -8.086 29.375 4.551 1 96.69 80 LYS A CA 1
ATOM 607 C C . LYS A 1 80 ? -8.047 28.047 3.801 1 96.69 80 LYS A C 1
ATOM 609 O O . LYS A 1 80 ? -7.883 28.016 2.578 1 96.69 80 LYS A O 1
ATOM 614 N N . ALA A 1 81 ? -8.148 26.953 4.512 1 97.56 81 ALA A N 1
ATOM 615 C CA . ALA A 1 81 ? -8.227 25.641 3.881 1 97.56 81 ALA A CA 1
ATOM 616 C C . ALA A 1 81 ? -9.641 25.344 3.387 1 97.56 81 ALA A C 1
ATOM 618 O O . ALA A 1 81 ? -10.617 25.859 3.938 1 97.56 81 ALA A O 1
ATOM 619 N N . PRO A 1 82 ? -9.773 24.578 2.34 1 98.06 82 PRO A N 1
ATOM 620 C CA . PRO A 1 82 ? -11.094 24.266 1.792 1 98.06 82 PRO A CA 1
ATOM 621 C C . PRO A 1 82 ? -11.828 23.172 2.578 1 98.06 82 PRO A C 1
ATOM 623 O O . PRO A 1 82 ? -12.305 22.203 1.994 1 98.06 82 PRO A O 1
ATOM 626 N N . VAL A 1 83 ? -12 23.438 3.871 1 98.12 83 VAL A N 1
ATOM 627 C CA . VAL A 1 83 ? -12.594 22.422 4.719 1 98.12 83 VAL A CA 1
ATOM 628 C C . VAL A 1 83 ? -13.734 23.016 5.535 1 98.12 83 VAL A C 1
ATOM 630 O O . VAL A 1 83 ? -13.82 24.234 5.691 1 98.12 83 VAL A O 1
ATOM 633 N N . SER A 1 84 ? -14.625 22.188 5.973 1 95.75 84 SER A N 1
ATOM 634 C CA . SER A 1 84 ? -15.742 22.641 6.789 1 95.75 84 SER A CA 1
ATOM 635 C C . SER A 1 84 ? -15.672 22.062 8.195 1 95.75 84 SER A C 1
ATOM 637 O O . SER A 1 84 ? -15.57 22.812 9.18 1 95.75 84 SER A O 1
ATOM 639 N N . GLY A 1 85 ? -15.867 20.688 8.391 1 95.69 85 GLY A N 1
ATOM 640 C CA . GLY A 1 85 ? -15.812 20.078 9.711 1 95.69 85 GLY A CA 1
ATOM 641 C C . GLY A 1 85 ? -14.93 18.844 9.758 1 95.69 85 GLY A C 1
ATOM 642 O O . GLY A 1 85 ? -14.727 18.172 8.742 1 95.69 85 GLY A O 1
ATOM 643 N N . GLU A 1 86 ? -14.469 18.672 11.047 1 97.69 86 GLU A N 1
ATOM 644 C CA . GLU A 1 86 ? -13.648 17.484 11.266 1 97.69 86 GLU A CA 1
ATOM 645 C C . GLU A 1 86 ? -14.492 16.219 11.211 1 97.69 86 GLU A C 1
ATOM 647 O O . GLU A 1 86 ? -15.633 16.203 11.688 1 97.69 86 GLU A O 1
ATOM 652 N N . ILE A 1 87 ? -13.953 15.234 10.562 1 97.81 87 ILE A N 1
ATOM 653 C CA . ILE A 1 87 ? -14.586 13.914 10.562 1 97.81 87 ILE A CA 1
ATOM 654 C C . ILE A 1 87 ? -14.25 13.188 11.859 1 97.81 87 ILE A C 1
ATOM 656 O O . ILE A 1 87 ? -13.086 12.859 12.117 1 97.81 87 ILE A O 1
ATOM 660 N N . ASP A 1 88 ? -15.242 12.836 12.641 1 93.81 88 ASP A N 1
ATOM 661 C CA . ASP A 1 88 ? -15.07 12.297 13.984 1 93.81 88 ASP A CA 1
ATOM 662 C C . ASP A 1 88 ? -14.406 10.922 13.953 1 93.81 88 ASP A C 1
ATOM 664 O O . ASP A 1 88 ? -14.797 10.062 13.156 1 93.81 88 ASP A O 1
ATOM 668 N N . GLY A 1 89 ? -13.406 10.805 14.773 1 93.56 89 GLY A N 1
ATOM 669 C CA . GLY A 1 89 ? -12.773 9.516 14.992 1 93.56 89 GLY A CA 1
ATOM 670 C C . GLY A 1 89 ? -12 9.023 13.781 1 93.56 89 GLY A C 1
ATOM 671 O O . GLY A 1 89 ? -11.664 7.84 13.695 1 93.56 89 GLY A O 1
ATOM 672 N N . SER A 1 90 ? -11.867 9.852 12.812 1 96.31 90 SER A N 1
ATOM 673 C CA . SER A 1 90 ? -11.18 9.461 11.578 1 96.31 90 SER A CA 1
ATOM 674 C C . SER A 1 90 ? -11.828 8.234 10.953 1 96.31 90 SER A C 1
ATOM 676 O O . SER A 1 90 ? -11.133 7.332 10.484 1 96.31 90 SER A O 1
ATOM 678 N N . THR A 1 91 ? -13.148 8.188 11.062 1 98.25 91 THR A N 1
ATOM 679 C CA . THR A 1 91 ? -13.914 7.062 10.539 1 98.25 91 THR A CA 1
ATOM 680 C C . THR A 1 91 ? -14.797 7.516 9.375 1 98.25 91 THR A C 1
ATOM 682 O O . THR A 1 91 ? -15.586 8.453 9.516 1 98.25 91 THR A O 1
ATOM 685 N N . LEU A 1 92 ? -14.656 6.844 8.273 1 98.25 92 LEU A N 1
ATOM 686 C CA . LEU A 1 92 ? -15.508 7.07 7.113 1 98.25 92 LEU A CA 1
ATOM 687 C C . LEU A 1 92 ? -16.609 6.027 7.039 1 98.25 92 LEU A C 1
ATOM 689 O O . LEU A 1 92 ? -16.391 4.848 7.32 1 98.25 92 LEU A O 1
ATOM 693 N N . LEU A 1 93 ? -17.766 6.457 6.73 1 97.94 93 LEU A N 1
ATOM 694 C CA . LEU A 1 93 ? -18.859 5.559 6.359 1 97.94 93 LEU A CA 1
ATOM 695 C C . LEU A 1 93 ? -19.031 5.512 4.848 1 97.94 93 LEU A C 1
ATOM 697 O O . LEU A 1 93 ? -19.438 6.496 4.234 1 97.94 93 LEU A O 1
ATOM 701 N N . LEU A 1 94 ? -18.734 4.293 4.238 1 98 94 LEU A N 1
ATOM 702 C CA . LEU A 1 94 ? -18.688 4.211 2.783 1 98 94 LEU A CA 1
ATOM 703 C C . LEU A 1 94 ? -19.703 3.205 2.262 1 98 94 LEU A C 1
ATOM 705 O O . LEU A 1 94 ? -19.906 2.148 2.865 1 98 94 LEU A O 1
ATOM 709 N N . SER A 1 95 ? -20.234 3.586 1.127 1 97.19 95 SER A N 1
ATOM 710 C CA . SER A 1 95 ? -21.188 2.715 0.444 1 97.19 95 SER A CA 1
ATOM 711 C C . SER A 1 95 ? -20.594 2.17 -0.855 1 97.19 95 SER A C 1
ATOM 713 O O . SER A 1 95 ? -19.656 2.744 -1.407 1 97.19 95 SER A O 1
ATOM 715 N N . PRO A 1 96 ? -21.141 1.038 -1.282 1 95.12 96 PRO A N 1
ATOM 716 C CA . PRO A 1 96 ? -20.703 0.533 -2.59 1 95.12 96 PRO A CA 1
ATOM 717 C C . PRO A 1 96 ? -20.922 1.549 -3.711 1 95.12 96 PRO A C 1
ATOM 719 O O . PRO A 1 96 ? -21.953 2.219 -3.756 1 95.12 96 PRO A O 1
ATOM 722 N N . GLY A 1 97 ? -19.906 1.742 -4.586 1 95.5 97 GLY A N 1
ATOM 723 C CA . GLY A 1 97 ? -20 2.635 -5.73 1 95.5 97 GLY A CA 1
ATOM 724 C C . GLY A 1 97 ? -19.75 4.09 -5.375 1 95.5 97 GLY A C 1
ATOM 725 O O . GLY A 1 97 ? -19.938 4.98 -6.207 1 95.5 97 GLY A O 1
ATOM 726 N N . GLU A 1 98 ? -19.25 4.289 -4.25 1 96.88 98 GLU A N 1
ATOM 727 C CA . GLU A 1 98 ? -19.078 5.652 -3.752 1 96.88 98 GLU A CA 1
ATOM 728 C C . GLU A 1 98 ? -17.703 6.195 -4.094 1 96.88 98 GLU A C 1
ATOM 730 O O . GLU A 1 98 ? -16.703 5.457 -4.066 1 96.88 98 GLU A O 1
ATOM 735 N N . LEU A 1 99 ? -17.672 7.414 -4.453 1 97.5 99 LEU A N 1
ATOM 736 C CA . LEU A 1 99 ? -16.469 8.234 -4.508 1 97.5 99 LEU A CA 1
ATOM 737 C C . LEU A 1 99 ? -16.484 9.305 -3.42 1 97.5 99 LEU A C 1
ATOM 739 O O . LEU A 1 99 ? -17.281 10.234 -3.471 1 97.5 99 LEU A O 1
ATOM 743 N N . ARG A 1 100 ? -15.641 9.141 -2.422 1 97.69 100 ARG A N 1
ATOM 744 C CA . ARG A 1 100 ? -15.609 10.031 -1.265 1 97.69 100 ARG A CA 1
ATOM 745 C C . ARG A 1 100 ? -14.312 10.828 -1.222 1 97.69 100 ARG A C 1
ATOM 747 O O . ARG A 1 100 ? -13.234 10.258 -1.049 1 97.69 100 ARG A O 1
ATOM 754 N N . ARG A 1 101 ? -14.438 12.133 -1.326 1 98 101 ARG A N 1
ATOM 755 C CA . ARG A 1 101 ? -13.289 13.008 -1.179 1 98 101 ARG A CA 1
ATOM 756 C C . ARG A 1 101 ? -13.305 13.719 0.172 1 98 101 ARG A C 1
ATOM 758 O O . ARG A 1 101 ? -14.367 14.117 0.655 1 98 101 ARG A O 1
ATOM 765 N N . PHE A 1 102 ? -12.148 13.883 0.728 1 98.56 102 PHE A N 1
ATOM 766 C CA . PHE A 1 102 ? -11.984 14.57 2.002 1 98.56 102 PHE A CA 1
ATOM 767 C C . PHE A 1 102 ? -10.562 15.102 2.15 1 98.56 102 PHE A C 1
ATOM 769 O O . PHE A 1 102 ? -9.727 14.906 1.268 1 98.56 102 PHE A O 1
ATOM 776 N N . ALA A 1 103 ? -10.344 15.836 3.18 1 98.81 103 ALA A N 1
ATOM 777 C CA . ALA A 1 103 ? -9.039 16.453 3.373 1 98.81 103 ALA A CA 1
ATOM 778 C C . ALA A 1 103 ? -8.305 15.844 4.562 1 98.81 103 ALA A C 1
ATOM 780 O O . ALA A 1 103 ? -8.914 15.586 5.605 1 98.81 103 ALA A O 1
ATOM 781 N N . LEU A 1 104 ? -7.078 15.594 4.34 1 98.81 104 LEU A N 1
ATOM 782 C CA . LEU A 1 104 ? -6.152 15.398 5.449 1 98.81 104 LEU A CA 1
ATOM 783 C C . LEU A 1 104 ? -5.586 16.734 5.926 1 98.81 104 LEU A C 1
ATOM 785 O O . LEU A 1 104 ? -5.137 17.547 5.113 1 98.81 104 LEU A O 1
ATOM 789 N N . VAL A 1 105 ? -5.59 16.906 7.273 1 98.75 105 VAL A N 1
ATOM 790 C CA . VAL A 1 105 ? -5.129 18.188 7.812 1 98.75 105 VAL A CA 1
ATOM 791 C C . VAL A 1 105 ? -4.129 17.938 8.938 1 98.75 105 VAL A C 1
ATOM 793 O O . VAL A 1 105 ? -4.363 17.094 9.812 1 98.75 105 VAL A O 1
ATOM 796 N N . TYR A 1 106 ? -3.08 18.672 8.875 1 98.69 106 TYR A N 1
ATOM 797 C CA . TYR A 1 106 ? -2.039 18.625 9.898 1 98.69 106 TYR A CA 1
ATOM 798 C C . TYR A 1 106 ? -1.587 20.047 10.266 1 98.69 106 TYR A C 1
ATOM 800 O O . TYR A 1 106 ? -1.308 20.859 9.391 1 98.69 106 TYR A O 1
ATOM 808 N N . LYS A 1 107 ? -1.494 20.266 11.523 1 98.25 107 LYS A N 1
ATOM 809 C CA . LYS A 1 107 ? -0.933 21.516 12.023 1 98.25 107 LYS A CA 1
ATOM 810 C C . LYS A 1 107 ? 0.444 21.297 12.641 1 98.25 107 LYS A C 1
ATOM 812 O O . LYS A 1 107 ? 0.593 20.484 13.57 1 98.25 107 LYS A O 1
ATOM 817 N N . ASN A 1 108 ? 1.37 22 12.07 1 98.25 108 ASN A N 1
ATOM 818 C CA . ASN A 1 108 ? 2.713 21.969 12.641 1 98.25 108 ASN A CA 1
ATOM 819 C C . ASN A 1 108 ? 2.848 22.906 13.828 1 98.25 108 ASN A C 1
ATOM 821 O O . ASN A 1 108 ? 3.037 24.109 13.648 1 98.25 108 ASN A O 1
ATOM 825 N N . GLU A 1 109 ? 2.869 22.359 15.008 1 97.19 109 GLU A N 1
ATOM 826 C CA . GLU A 1 109 ? 2.92 23.188 16.203 1 97.19 109 GLU A CA 1
ATOM 827 C C . GLU A 1 109 ? 4.355 23.391 16.672 1 97.19 109 GLU A C 1
ATOM 829 O O . GLU A 1 109 ? 4.594 24.016 17.719 1 97.19 109 GLU A O 1
ATOM 834 N N . THR A 1 110 ? 5.258 22.844 15.922 1 95.56 110 THR A N 1
ATOM 835 C CA . THR A 1 110 ? 6.664 22.984 16.297 1 95.56 110 THR A CA 1
ATOM 836 C C . THR A 1 110 ? 7.242 24.281 15.742 1 95.56 110 THR A C 1
ATOM 838 O O . THR A 1 110 ? 6.578 24.984 14.977 1 95.56 110 THR A O 1
ATOM 841 N N . SER A 1 111 ? 8.469 24.562 16.219 1 96.62 111 SER A N 1
ATOM 842 C CA . SER A 1 111 ? 9.141 25.797 15.789 1 96.62 111 SER A CA 1
ATOM 843 C C . SER A 1 111 ? 10.008 25.547 14.555 1 96.62 111 SER A C 1
ATOM 845 O O . SER A 1 111 ? 10.656 26.469 14.055 1 96.62 111 SER A O 1
ATOM 847 N N . GLU A 1 112 ? 10.047 24.375 14.008 1 96.06 112 GLU A N 1
ATOM 848 C CA . GLU A 1 112 ? 10.875 24.047 12.852 1 96.06 112 GLU A CA 1
ATOM 849 C C . GLU A 1 112 ? 10.023 23.547 11.688 1 96.06 112 GLU A C 1
ATOM 851 O O . GLU A 1 112 ? 8.914 23.047 11.891 1 96.06 112 GLU A O 1
ATOM 856 N N . ASP A 1 113 ? 10.586 23.703 10.516 1 97.06 113 ASP A N 1
ATOM 857 C CA . ASP A 1 113 ? 9.977 23.047 9.359 1 97.06 113 ASP A CA 1
ATOM 858 C C . ASP A 1 113 ? 10.086 21.531 9.469 1 97.06 113 ASP A C 1
ATOM 860 O O . ASP A 1 113 ? 11.117 21 9.898 1 97.06 113 ASP A O 1
ATOM 864 N N . LEU A 1 114 ? 9.086 20.906 9.055 1 97.62 114 LEU A N 1
ATOM 865 C CA . LEU A 1 114 ? 9.078 19.453 9.086 1 97.62 114 LEU A CA 1
ATOM 866 C C . LEU A 1 114 ? 9.031 18.875 7.68 1 97.62 114 LEU A C 1
ATOM 868 O O . LEU A 1 114 ? 8.359 19.422 6.801 1 97.62 114 LEU A O 1
ATOM 872 N N . PHE A 1 115 ? 9.742 17.781 7.516 1 97.69 115 PHE A N 1
ATOM 873 C CA . PHE A 1 115 ? 9.703 16.953 6.309 1 97.69 115 PHE A CA 1
ATOM 874 C C . PHE A 1 115 ? 9.258 15.539 6.633 1 97.69 115 PHE A C 1
ATOM 876 O O . PHE A 1 115 ? 9.719 14.945 7.613 1 97.69 115 PHE A O 1
ATOM 883 N N . PHE A 1 116 ? 8.328 15.055 5.797 1 97.88 116 PHE A N 1
ATOM 884 C CA . PHE A 1 116 ? 7.859 13.703 6.09 1 97.88 116 PHE A CA 1
ATOM 885 C C . PHE A 1 116 ? 7.336 13.023 4.832 1 97.88 116 PHE A C 1
ATOM 887 O O . PHE A 1 116 ? 7.098 13.688 3.818 1 97.88 116 PHE A O 1
ATOM 894 N N . PHE A 1 117 ? 7.277 11.734 4.867 1 97.25 117 PHE A N 1
ATOM 895 C CA . PHE A 1 117 ? 6.543 10.938 3.893 1 97.25 117 PHE A CA 1
ATOM 896 C C . PHE A 1 117 ? 5.695 9.883 4.59 1 97.25 117 PHE A C 1
ATOM 898 O O . PHE A 1 117 ? 5.805 9.688 5.801 1 97.25 117 PHE A O 1
ATOM 905 N N . ALA A 1 118 ? 4.781 9.312 3.867 1 98.19 118 ALA A N 1
ATOM 906 C CA . ALA A 1 118 ? 4.008 8.172 4.363 1 98.19 118 ALA A CA 1
ATOM 907 C C . ALA A 1 118 ? 4.445 6.875 3.686 1 98.19 118 ALA A C 1
ATOM 909 O O . ALA A 1 118 ? 4.574 6.82 2.461 1 98.19 118 ALA A O 1
ATOM 910 N N . ALA A 1 119 ? 4.746 5.902 4.539 1 97.75 119 ALA A N 1
ATOM 911 C CA . ALA A 1 119 ? 4.988 4.566 4 1 97.75 119 ALA A CA 1
ATOM 912 C C . ALA A 1 119 ? 3.711 3.961 3.428 1 97.75 119 ALA A C 1
ATOM 914 O O . ALA A 1 119 ? 2.607 4.395 3.768 1 97.75 119 ALA A O 1
ATOM 915 N N . PRO A 1 120 ? 3.869 2.957 2.557 1 97.31 120 PRO A N 1
ATOM 916 C CA . PRO A 1 120 ? 2.672 2.293 2.037 1 97.31 120 PRO A CA 1
ATOM 917 C C . PRO A 1 120 ? 1.704 1.873 3.139 1 97.31 120 PRO A C 1
ATOM 919 O O . PRO A 1 120 ? 2.127 1.335 4.164 1 97.31 120 PRO A O 1
ATOM 922 N N . HIS A 1 121 ? 0.417 2.178 2.922 1 97.81 121 HIS A N 1
ATOM 923 C CA . HIS A 1 121 ? -0.569 1.841 3.943 1 97.81 121 HIS A CA 1
ATOM 924 C C . HIS A 1 121 ? -0.871 0.346 3.947 1 97.81 121 HIS A C 1
ATOM 926 O O . HIS A 1 121 ? -0.605 -0.347 2.961 1 97.81 121 HIS A O 1
ATOM 932 N N . SER A 1 122 ? -1.448 -0.107 5.047 1 97 122 SER A N 1
ATOM 933 C CA . SER A 1 122 ? -1.918 -1.482 5.18 1 97 122 SER A CA 1
ATOM 934 C C . SER A 1 122 ? -3.398 -1.527 5.543 1 97 122 SER A C 1
ATOM 936 O O . SER A 1 122 ? -3.967 -0.525 5.98 1 97 122 SER A O 1
ATOM 938 N N . VAL A 1 123 ? -3.955 -2.637 5.246 1 98.12 123 VAL A N 1
ATOM 939 C CA . VAL A 1 123 ? -5.355 -2.873 5.578 1 98.12 123 VAL A CA 1
ATOM 940 C C . VAL A 1 123 ? -5.461 -4 6.602 1 98.12 123 VAL A C 1
ATOM 942 O O . VAL A 1 123 ? -4.82 -5.043 6.453 1 98.12 123 VAL A O 1
ATOM 945 N N . THR A 1 124 ? -6.23 -3.791 7.598 1 98 124 THR A N 1
ATOM 946 C CA . THR A 1 124 ? -6.469 -4.797 8.633 1 98 124 THR A CA 1
ATOM 947 C C . THR A 1 124 ? -7.961 -4.922 8.93 1 98 124 THR A C 1
ATOM 949 O O . THR A 1 124 ? -8.609 -3.941 9.305 1 98 124 THR A O 1
ATOM 952 N N . PRO A 1 125 ? -8.547 -6.074 8.938 1 97.69 125 PRO A N 1
ATOM 953 C CA . PRO A 1 125 ? -7.961 -7.312 8.422 1 97.69 125 PRO A CA 1
ATOM 954 C C . PRO A 1 125 ? -7.695 -7.266 6.918 1 97.69 125 PRO A C 1
ATOM 956 O O . PRO A 1 125 ? -8.438 -6.617 6.18 1 97.69 125 PRO A O 1
ATOM 959 N N . PRO A 1 126 ? -6.699 -8.008 6.465 1 97.69 126 PRO A N 1
ATOM 960 C CA . PRO A 1 126 ? -6.293 -7.91 5.062 1 97.69 126 PRO A CA 1
ATOM 961 C C . PRO A 1 126 ? -7.355 -8.438 4.102 1 97.69 126 PRO A C 1
ATOM 963 O O . PRO A 1 126 ? -7.379 -8.062 2.928 1 97.69 126 PRO A O 1
ATOM 966 N N . GLU A 1 127 ? -8.219 -9.266 4.555 1 96.56 127 GLU A N 1
ATOM 967 C CA . GLU A 1 127 ? -9.234 -9.852 3.678 1 96.56 127 GLU A CA 1
ATOM 968 C C . GLU A 1 127 ? -10.219 -8.789 3.199 1 96.56 127 GLU A C 1
ATOM 970 O O . GLU A 1 127 ? -10.977 -9.016 2.254 1 96.56 127 GLU A O 1
ATOM 975 N N . PHE A 1 128 ? -10.188 -7.562 3.768 1 97 128 PHE A N 1
ATOM 976 C CA . PHE A 1 128 ? -11.086 -6.5 3.346 1 97 128 PHE A CA 1
ATOM 977 C C . PHE A 1 128 ? -10.359 -5.48 2.479 1 97 128 PHE A C 1
ATOM 979 O O . PHE A 1 128 ? -10.859 -4.379 2.25 1 97 128 PHE A O 1
ATOM 986 N N . GLY A 1 129 ? -9.195 -5.918 2.008 1 95.94 129 GLY A N 1
ATOM 987 C CA . GLY A 1 129 ? -8.391 -5.02 1.197 1 95.94 129 GLY A CA 1
ATOM 988 C C . GLY A 1 129 ? -8.742 -5.062 -0.276 1 95.94 129 GLY A C 1
ATOM 989 O O . GLY A 1 129 ? -7.957 -4.637 -1.124 1 95.94 129 GLY A O 1
ATOM 990 N N . PHE A 1 130 ? -9.938 -5.586 -0.605 1 94.88 130 PHE A N 1
ATOM 991 C CA . PHE A 1 130 ? -10.359 -5.715 -1.995 1 94.88 130 PHE A CA 1
ATOM 992 C C . PHE A 1 130 ? -11.594 -4.863 -2.266 1 94.88 130 PHE A C 1
ATOM 994 O O . PHE A 1 130 ? -12.453 -4.711 -1.393 1 94.88 130 PHE A O 1
ATOM 1001 N N . GLY A 1 131 ? -11.609 -4.301 -3.492 1 94.25 131 GLY A N 1
ATOM 1002 C CA . GLY A 1 131 ? -12.836 -3.678 -3.973 1 94.25 131 GLY A CA 1
ATOM 1003 C C . GLY A 1 131 ? -12.875 -2.18 -3.729 1 94.25 131 GLY A C 1
ATOM 1004 O O . GLY A 1 131 ? -13.945 -1.564 -3.793 1 94.25 131 GLY A O 1
ATOM 1005 N N . PHE A 1 132 ? -11.734 -1.646 -3.369 1 96 132 PHE A N 1
ATOM 1006 C CA . PHE A 1 132 ? -11.656 -0.196 -3.223 1 96 132 PHE A CA 1
ATOM 1007 C C . PHE A 1 132 ? -10.281 0.316 -3.641 1 96 132 PHE A C 1
ATOM 1009 O O . PHE A 1 132 ? -9.344 -0.466 -3.787 1 96 132 PHE A O 1
ATOM 1016 N N . LYS A 1 133 ? -10.25 1.562 -3.945 1 96.38 133 LYS A N 1
ATOM 1017 C CA . LYS A 1 133 ? -9.008 2.291 -4.184 1 96.38 133 LYS A CA 1
ATOM 1018 C C . LYS A 1 133 ? -8.914 3.521 -3.283 1 96.38 133 LYS A C 1
ATOM 1020 O O . LYS A 1 133 ? -9.844 4.32 -3.219 1 96.38 133 LYS A O 1
ATOM 1025 N N . PHE A 1 134 ? -7.852 3.584 -2.533 1 98 134 PHE A N 1
ATOM 1026 C CA . PHE A 1 134 ? -7.613 4.77 -1.721 1 98 134 PHE A CA 1
ATOM 1027 C C . PHE A 1 134 ? -6.465 5.594 -2.289 1 98 134 PHE A C 1
ATOM 1029 O O . PHE A 1 134 ? -5.309 5.164 -2.254 1 98 134 PHE A O 1
ATOM 1036 N N . LYS A 1 135 ? -6.797 6.715 -2.883 1 97.88 135 LYS A N 1
ATOM 1037 C CA . LYS A 1 135 ? -5.812 7.691 -3.34 1 97.88 135 LYS A CA 1
ATOM 1038 C C . LYS A 1 135 ? -5.398 8.625 -2.205 1 97.88 135 LYS A C 1
ATOM 1040 O O . LYS A 1 135 ? -5.934 9.727 -2.074 1 97.88 135 LYS A O 1
ATOM 1045 N N . CYS A 1 136 ? -4.41 8.125 -1.453 1 98 136 CYS A N 1
ATOM 1046 C CA . CYS A 1 136 ? -4.047 8.727 -0.174 1 98 136 CYS A CA 1
ATOM 1047 C C . CYS A 1 136 ? -2.746 9.508 -0.292 1 98 136 CYS A C 1
ATOM 1049 O O . CYS A 1 136 ? -2.502 10.164 -1.309 1 98 136 CYS A O 1
ATOM 1051 N N . LEU A 1 137 ? -1.943 9.578 0.795 1 97.56 137 LEU A N 1
ATOM 1052 C CA . LEU A 1 137 ? -0.733 10.391 0.783 1 97.56 137 LEU A CA 1
ATOM 1053 C C . LEU A 1 137 ? 0.511 9.516 0.674 1 97.56 137 LEU A C 1
ATOM 1055 O O . LEU A 1 137 ? 1.624 10.023 0.532 1 97.56 137 LEU A O 1
ATOM 1059 N N . CYS A 1 138 ? 0.385 8.148 0.656 1 96.94 138 CYS A N 1
ATOM 1060 C CA . CYS A 1 138 ? 1.55 7.273 0.567 1 96.94 138 CYS A CA 1
ATOM 1061 C C . CYS A 1 138 ? 1.953 7.051 -0.885 1 96.94 138 CYS A C 1
ATOM 1063 O O . CYS A 1 138 ? 1.909 5.922 -1.38 1 96.94 138 CYS A O 1
ATOM 1065 N N . VAL A 1 139 ? 2.436 8.109 -1.52 1 93.25 139 VAL A N 1
ATOM 1066 C CA . VAL A 1 139 ? 2.662 8.117 -2.961 1 93.25 139 VAL A CA 1
ATOM 1067 C C . VAL A 1 139 ? 4.141 8.383 -3.25 1 93.25 139 VAL A C 1
ATOM 1069 O O . VAL A 1 139 ? 4.48 8.977 -4.277 1 93.25 139 VAL A O 1
ATOM 1072 N N . ASN A 1 140 ? 4.938 8.062 -2.348 1 92.5 140 ASN A N 1
ATOM 1073 C CA . ASN A 1 140 ? 6.375 8.242 -2.52 1 92.5 140 ASN A CA 1
ATOM 1074 C C . ASN A 1 140 ? 6.727 9.711 -2.73 1 92.5 140 ASN A C 1
ATOM 1076 O O . ASN A 1 140 ? 7.504 10.047 -3.629 1 92.5 140 ASN A O 1
ATOM 1080 N N . HIS A 1 141 ? 6.098 10.555 -2.053 1 94.62 141 HIS A N 1
ATOM 1081 C CA . HIS A 1 141 ? 6.32 11.992 -2.072 1 94.62 141 HIS A CA 1
ATOM 1082 C C . HIS A 1 141 ? 6.809 12.492 -0.717 1 94.62 141 HIS A C 1
ATOM 1084 O O . HIS A 1 141 ? 6.289 12.086 0.324 1 94.62 141 HIS A O 1
ATOM 1090 N N . LEU A 1 142 ? 7.805 13.352 -0.817 1 95.94 142 LEU A N 1
ATOM 1091 C CA . LEU A 1 142 ? 8.266 14.055 0.378 1 95.94 142 LEU A CA 1
ATOM 1092 C C . LEU A 1 142 ? 7.477 15.336 0.596 1 95.94 142 LEU A C 1
ATOM 1094 O O . LEU A 1 142 ? 7.469 16.219 -0.266 1 95.94 142 LEU A O 1
ATOM 1098 N N . PHE A 1 143 ? 6.836 15.477 1.762 1 97.38 143 PHE A N 1
ATOM 1099 C CA . PHE A 1 143 ? 6.047 16.656 2.084 1 97.38 143 PHE A CA 1
ATOM 1100 C C . PHE A 1 143 ? 6.82 17.594 3.012 1 97.38 143 PHE A C 1
ATOM 1102 O O . PHE A 1 143 ? 7.668 17.141 3.785 1 97.38 143 PHE A O 1
ATOM 1109 N N . LYS A 1 144 ? 6.473 18.828 2.887 1 97.44 144 LYS A N 1
ATOM 1110 C CA . LYS A 1 144 ? 7.004 19.859 3.773 1 97.44 144 LYS A CA 1
ATOM 1111 C C . LYS A 1 144 ? 5.883 20.641 4.453 1 97.44 144 LYS A C 1
ATOM 1113 O O . LYS A 1 144 ? 4.887 20.984 3.812 1 97.44 144 LYS A O 1
ATOM 1118 N N . VAL A 1 145 ? 6.082 20.812 5.754 1 98.06 145 VAL A N 1
ATOM 1119 C CA . VAL A 1 145 ? 5.164 21.672 6.5 1 98.06 145 VAL A CA 1
ATOM 1120 C C . VAL A 1 145 ? 5.957 22.734 7.266 1 98.06 145 VAL A C 1
ATOM 1122 O O . VAL A 1 145 ? 6.715 22.406 8.18 1 98.06 145 VAL A O 1
ATOM 1125 N N . GLU A 1 146 ? 5.676 23.969 6.914 1 97.88 146 GLU A N 1
ATOM 1126 C CA . GLU A 1 146 ? 6.391 25.062 7.578 1 97.88 146 GLU A CA 1
ATOM 1127 C C . GLU A 1 146 ? 5.961 25.188 9.039 1 97.88 146 GLU A C 1
ATOM 1129 O O . GLU A 1 146 ? 4.832 24.859 9.391 1 97.88 146 GLU A O 1
ATOM 1134 N N . ALA A 1 147 ? 6.891 25.766 9.828 1 97.75 147 ALA A N 1
ATOM 1135 C CA . ALA A 1 147 ? 6.629 26 11.25 1 97.75 147 ALA A CA 1
ATOM 1136 C C . ALA A 1 147 ? 5.379 26.844 11.453 1 97.75 147 ALA A C 1
ATOM 1138 O O . ALA A 1 147 ? 5.215 27.875 10.805 1 97.75 147 ALA A O 1
ATOM 1139 N N . GLY A 1 148 ? 4.5 26.312 12.297 1 97.62 148 GLY A N 1
ATOM 1140 C CA . GLY A 1 148 ? 3.328 27.078 12.695 1 97.62 148 GLY A CA 1
ATOM 1141 C C . GLY A 1 148 ? 2.227 27.062 11.656 1 97.62 148 GLY A C 1
ATOM 1142 O O . GLY A 1 148 ? 1.187 27.703 11.836 1 97.62 148 GLY A O 1
ATOM 1143 N N . LYS A 1 149 ? 2.391 26.328 10.57 1 98.56 149 LYS A N 1
ATOM 1144 C CA . LYS A 1 149 ? 1.427 26.359 9.477 1 98.56 149 LYS A CA 1
ATOM 1145 C C . LYS A 1 149 ? 0.553 25.109 9.477 1 98.56 149 LYS A C 1
ATOM 1147 O O . LYS A 1 149 ? 0.801 24.172 10.234 1 98.56 149 LYS A O 1
ATOM 1152 N N . ILE A 1 150 ? -0.508 25.203 8.703 1 98.69 150 ILE A N 1
ATOM 1153 C CA . ILE A 1 150 ? -1.445 24.094 8.523 1 98.69 150 ILE A CA 1
ATOM 1154 C C . ILE A 1 150 ? -1.291 23.516 7.121 1 98.69 150 ILE A C 1
ATOM 1156 O O . ILE A 1 150 ? -1.318 24.25 6.129 1 98.69 150 ILE A O 1
ATOM 1160 N N . TRP A 1 151 ? -1.043 22.297 7.09 1 98.81 151 TRP A N 1
ATOM 1161 C CA . TRP A 1 151 ? -0.924 21.516 5.859 1 98.81 151 TRP A CA 1
ATOM 1162 C C . TRP A 1 151 ? -2.209 20.75 5.57 1 98.81 151 TRP A C 1
ATOM 1164 O O . TRP A 1 151 ? -2.812 20.188 6.484 1 98.81 151 TRP A O 1
ATOM 1174 N N . TYR A 1 152 ? -2.666 20.766 4.309 1 98.75 152 TYR A N 1
ATOM 1175 C CA . TYR A 1 152 ? -3.775 19.891 3.949 1 98.75 152 TYR A CA 1
ATOM 1176 C C . TYR A 1 152 ? -3.521 19.219 2.611 1 98.75 152 TYR A C 1
ATOM 1178 O O . TYR A 1 152 ? -2.76 19.719 1.783 1 98.75 152 TYR A O 1
ATOM 1186 N N . ARG A 1 153 ? -4.141 18.109 2.406 1 98.81 153 ARG A N 1
ATOM 1187 C CA . ARG A 1 153 ? -4.113 17.344 1.166 1 98.81 153 ARG A CA 1
ATOM 1188 C C . ARG A 1 153 ? -5.48 16.734 0.877 1 98.81 153 ARG A C 1
ATOM 1190 O O . ARG A 1 153 ? -6.078 16.094 1.75 1 98.81 153 ARG A O 1
ATOM 1197 N N . ILE A 1 154 ? -5.887 16.922 -0.342 1 98.81 154 ILE A N 1
ATOM 1198 C CA . ILE A 1 154 ? -7.156 16.344 -0.764 1 98.81 154 ILE A CA 1
ATOM 1199 C C . ILE A 1 154 ? -6.938 14.898 -1.213 1 98.81 154 ILE A C 1
ATOM 1201 O O . ILE A 1 154 ? -6.086 14.633 -2.064 1 98.81 154 ILE A O 1
ATOM 1205 N N . VAL A 1 155 ? -7.715 13.984 -0.592 1 98.75 155 VAL A N 1
ATOM 1206 C CA . VAL A 1 155 ? -7.586 12.562 -0.909 1 98.75 155 VAL A CA 1
ATOM 1207 C C . VAL A 1 155 ? -8.945 12 -1.297 1 98.75 155 VAL A C 1
ATOM 1209 O O . VAL A 1 155 ? -9.961 12.703 -1.243 1 98.75 155 VAL A O 1
ATOM 1212 N N . GLU A 1 156 ? -8.898 10.734 -1.804 1 98.62 156 GLU A N 1
ATOM 1213 C CA . GLU A 1 156 ? -10.109 10.141 -2.348 1 98.62 156 GLU A CA 1
ATOM 1214 C C . GLU A 1 156 ? -10.18 8.648 -2.055 1 98.62 156 GLU A C 1
ATOM 1216 O O . GLU A 1 156 ? -9.18 7.938 -2.215 1 98.62 156 GLU A O 1
ATOM 1221 N N . PHE A 1 157 ? -11.312 8.273 -1.591 1 98.31 157 PHE A N 1
ATOM 1222 C CA . PHE A 1 157 ? -11.648 6.863 -1.425 1 98.31 157 PHE A CA 1
ATOM 1223 C C . PHE A 1 157 ? -12.758 6.457 -2.389 1 98.31 157 PHE A C 1
ATOM 1225 O O . PHE A 1 157 ? -13.828 7.074 -2.41 1 98.31 157 PHE A O 1
ATOM 1232 N N . ARG A 1 158 ? -12.469 5.398 -3.195 1 97.81 158 ARG A N 1
ATOM 1233 C CA . ARG A 1 158 ? -13.453 4.93 -4.168 1 97.81 158 ARG A CA 1
ATOM 1234 C C . ARG A 1 158 ? -13.781 3.457 -3.953 1 97.81 158 ARG A C 1
ATOM 1236 O O . ARG A 1 158 ? -12.875 2.625 -3.854 1 97.81 158 ARG A O 1
ATOM 1243 N N . THR A 1 159 ? -15.039 3.145 -3.891 1 96.56 159 THR A N 1
ATOM 1244 C CA . THR A 1 159 ? -15.469 1.756 -3.773 1 96.56 159 THR A CA 1
ATOM 1245 C C . THR A 1 159 ? -16.125 1.28 -5.066 1 96.56 159 THR A C 1
ATOM 1247 O O . THR A 1 159 ? -16.734 2.074 -5.793 1 96.56 159 THR A O 1
ATOM 1250 N N . MET A 1 160 ? -16 0.044 -5.293 1 92.69 160 MET A N 1
ATOM 1251 C CA . MET A 1 160 ? -16.641 -0.537 -6.469 1 92.69 160 MET A CA 1
ATOM 1252 C C . MET A 1 160 ? -18.156 -0.663 -6.254 1 92.69 160 MET A C 1
ATOM 1254 O O . MET A 1 160 ? -18.609 -0.791 -5.121 1 92.69 160 MET A O 1
ATOM 1258 N N . PRO A 1 161 ? -18.953 -0.642 -7.348 1 90.75 161 PRO A N 1
ATOM 1259 C CA . PRO A 1 161 ? -20.406 -0.74 -7.215 1 90.75 161 PRO A CA 1
ATOM 1260 C C . PRO A 1 161 ? -20.844 -2.008 -6.492 1 90.75 161 PRO A C 1
ATOM 1262 O O . PRO A 1 161 ? -21.859 -1.996 -5.777 1 90.75 161 PRO A O 1
ATOM 1265 N N . ASN A 1 162 ? -20.125 -3.096 -6.633 1 88.25 162 ASN A N 1
ATOM 1266 C CA . ASN A 1 162 ? -20.484 -4.359 -6.004 1 88.25 162 ASN A CA 1
ATOM 1267 C C . ASN A 1 162 ? -19.625 -4.641 -4.773 1 88.25 162 ASN A C 1
ATOM 1269 O O . ASN A 1 162 ? -19.469 -5.797 -4.375 1 88.25 162 ASN A O 1
ATOM 1273 N N . TRP A 1 163 ? -19.156 -3.594 -4.293 1 92.44 163 TRP A N 1
ATOM 1274 C CA . TRP A 1 163 ? -18.266 -3.715 -3.145 1 92.44 163 TRP A CA 1
ATOM 1275 C C . TRP A 1 163 ? -19 -4.328 -1.954 1 92.44 163 TRP A C 1
ATOM 1277 O O . TRP A 1 163 ? -20.125 -3.947 -1.646 1 92.44 163 TRP A O 1
ATOM 1287 N N . ALA A 1 164 ? -18.344 -5.305 -1.394 1 93.25 164 ALA A N 1
ATOM 1288 C CA . ALA A 1 164 ? -18.766 -5.926 -0.138 1 93.25 164 ALA A CA 1
ATOM 1289 C C . ALA A 1 164 ? -17.578 -6.039 0.83 1 93.25 164 ALA A C 1
ATOM 1291 O O . ALA A 1 164 ? -16.469 -6.363 0.424 1 93.25 164 ALA A O 1
ATOM 1292 N N . SER A 1 165 ? -17.891 -5.672 2.074 1 95.88 165 SER A N 1
ATOM 1293 C CA . SER A 1 165 ? -16.812 -5.676 3.057 1 95.88 165 SER A CA 1
ATOM 1294 C C . SER A 1 165 ? -17.359 -5.59 4.48 1 95.88 165 SER A C 1
ATOM 1296 O O . SER A 1 165 ? -18.531 -5.266 4.68 1 95.88 165 SER A O 1
ATOM 1298 N N . GLY A 1 166 ? -16.547 -6.031 5.418 1 96.12 166 GLY A N 1
ATOM 1299 C CA . GLY A 1 166 ? -16.734 -5.641 6.805 1 96.12 166 GLY A CA 1
ATOM 1300 C C . GLY A 1 166 ? -15.938 -4.414 7.191 1 96.12 166 GLY A C 1
ATOM 1301 O O . GLY A 1 166 ? -15.242 -3.832 6.359 1 96.12 166 GLY A O 1
ATOM 1302 N N . GLU A 1 167 ? -16.156 -4.066 8.453 1 97.19 167 GLU A N 1
ATOM 1303 C CA . GLU A 1 167 ? -15.391 -2.965 9.023 1 97.19 167 GLU A CA 1
ATOM 1304 C C . GLU A 1 167 ? -13.891 -3.256 8.984 1 97.19 167 GLU A C 1
ATOM 1306 O O . GLU A 1 167 ? -13.461 -4.379 9.258 1 97.19 167 GLU A O 1
ATOM 1311 N N . PHE A 1 168 ? -13.109 -2.184 8.594 1 98.19 168 PHE A N 1
ATOM 1312 C CA . PHE A 1 168 ? -11.672 -2.406 8.562 1 98.19 168 PHE A CA 1
ATOM 1313 C C . PHE A 1 168 ? -10.914 -1.11 8.828 1 98.19 168 PHE A C 1
ATOM 1315 O O . PHE A 1 168 ? -11.531 -0.054 9 1 98.19 168 PHE A O 1
ATOM 1322 N N . GLU A 1 169 ? -9.609 -1.295 8.938 1 98.69 169 GLU A N 1
ATOM 1323 C CA . GLU A 1 169 ? -8.703 -0.177 9.195 1 98.69 169 GLU A CA 1
ATOM 1324 C C . GLU A 1 169 ? -7.711 0 8.047 1 98.69 169 GLU A C 1
ATOM 1326 O O . GLU A 1 169 ? -7.211 -0.982 7.496 1 98.69 169 GLU A O 1
ATOM 1331 N N . VAL A 1 170 ? -7.488 1.194 7.703 1 98.5 170 VAL A N 1
ATOM 1332 C CA . VAL A 1 170 ? -6.363 1.562 6.852 1 98.5 170 VAL A CA 1
ATOM 1333 C C . VAL A 1 170 ? -5.312 2.309 7.672 1 98.5 170 VAL A C 1
ATOM 1335 O O . VAL A 1 170 ? -5.57 3.41 8.164 1 98.5 170 VAL A O 1
ATOM 1338 N N . SER A 1 171 ? -4.113 1.731 7.742 1 98.19 171 SER A N 1
ATOM 1339 C CA . SER A 1 171 ? -3.09 2.297 8.609 1 98.19 171 SER A CA 1
ATOM 1340 C C . SER A 1 171 ? -1.94 2.887 7.801 1 98.19 171 SER A C 1
ATOM 1342 O O . SER A 1 171 ? -1.405 2.23 6.906 1 98.19 171 SER A O 1
ATOM 1344 N N . HIS A 1 172 ? -1.605 4.074 8.141 1 98 172 HIS A N 1
ATOM 1345 C CA . HIS A 1 172 ? -0.462 4.766 7.555 1 98 172 HIS A CA 1
ATOM 1346 C C . HIS A 1 172 ? 0.624 5.012 8.602 1 98 172 HIS A C 1
ATOM 1348 O O . HIS A 1 172 ? 0.322 5.258 9.766 1 98 172 HIS A O 1
ATOM 1354 N N . THR A 1 173 ? 1.842 4.934 8.164 1 98.19 173 THR A N 1
ATOM 1355 C CA . THR A 1 173 ? 2.947 5.367 9.016 1 98.19 173 THR A CA 1
ATOM 1356 C C . THR A 1 173 ? 3.623 6.605 8.43 1 98.19 173 THR A C 1
ATOM 1358 O O . THR A 1 173 ? 4.121 6.574 7.305 1 98.19 173 THR A O 1
ATOM 1361 N N . LEU A 1 174 ? 3.598 7.645 9.203 1 98.38 174 LEU A N 1
ATOM 1362 C CA . LEU A 1 174 ? 4.293 8.875 8.852 1 98.38 174 LEU A CA 1
ATOM 1363 C C . LEU A 1 174 ? 5.738 8.844 9.344 1 98.38 174 LEU A C 1
ATOM 1365 O O . LEU A 1 174 ? 5.992 8.547 10.508 1 98.38 174 LEU A O 1
ATOM 1369 N N . VAL A 1 175 ? 6.641 9.203 8.445 1 98 175 VAL A N 1
ATOM 1370 C CA . VAL A 1 175 ? 8.062 9.141 8.773 1 98 175 VAL A CA 1
ATOM 1371 C C . VAL A 1 175 ? 8.68 10.531 8.641 1 98 175 VAL A C 1
ATOM 1373 O O . VAL A 1 175 ? 8.672 11.117 7.555 1 98 175 VAL A O 1
ATOM 1376 N N . ARG A 1 176 ? 9.203 10.984 9.727 1 98.31 176 ARG A N 1
ATOM 1377 C CA . ARG A 1 176 ? 9.906 12.266 9.695 1 98.31 176 ARG A CA 1
ATOM 1378 C C . ARG A 1 176 ? 11.266 12.125 9.016 1 98.31 176 ARG A C 1
ATOM 1380 O O . ARG A 1 176 ? 11.977 11.141 9.234 1 98.31 176 ARG A O 1
ATOM 1387 N N . VAL A 1 177 ? 11.617 13.102 8.195 1 97.19 177 VAL A N 1
ATOM 1388 C CA . VAL A 1 177 ? 12.891 13.094 7.469 1 97.19 177 VAL A CA 1
ATOM 1389 C C . VAL A 1 177 ? 13.75 14.266 7.926 1 97.19 177 VAL A C 1
ATOM 1391 O O . VAL A 1 177 ? 13.273 15.391 8.039 1 97.19 177 VAL A O 1
ATOM 1394 N N . ASP A 1 178 ? 14.93 13.969 8.172 1 96.12 178 ASP A N 1
ATOM 1395 C CA . ASP A 1 178 ? 15.891 15.016 8.523 1 96.12 178 ASP A CA 1
ATOM 1396 C C . ASP A 1 178 ? 15.984 16.062 7.422 1 96.12 178 ASP A C 1
ATOM 1398 O O . ASP A 1 178 ? 16.062 15.734 6.238 1 96.12 178 ASP A O 1
ATOM 1402 N N . PRO A 1 179 ? 16.047 17.328 7.84 1 94.19 179 PRO A N 1
ATOM 1403 C CA . PRO A 1 179 ? 16.109 18.391 6.836 1 94.19 179 PRO A CA 1
ATOM 1404 C C . PRO A 1 179 ? 17.297 18.25 5.887 1 94.19 179 PRO A C 1
ATOM 1406 O O . PRO A 1 179 ? 17.172 18.562 4.699 1 94.19 179 PRO A O 1
ATOM 1409 N N . THR A 1 180 ? 18.406 17.781 6.336 1 91.75 180 THR A N 1
ATOM 1410 C CA . THR A 1 180 ? 19.562 17.609 5.477 1 91.75 180 THR A CA 1
ATOM 1411 C C . THR A 1 180 ? 19.312 16.531 4.426 1 91.75 180 THR A C 1
ATOM 1413 O O . THR A 1 180 ? 19.719 16.672 3.27 1 91.75 180 THR A O 1
ATOM 1416 N N . GLN A 1 181 ? 18.672 15.523 4.84 1 91.69 181 GLN A N 1
ATOM 1417 C CA . GLN A 1 181 ? 18.312 14.469 3.906 1 91.69 181 GLN A CA 1
ATOM 1418 C C . GLN A 1 181 ? 17.25 14.953 2.914 1 91.69 181 GLN A C 1
ATOM 1420 O O . GLN A 1 181 ? 17.312 14.625 1.728 1 91.69 181 GLN A O 1
ATOM 1425 N N . ALA A 1 182 ? 16.328 15.68 3.375 1 92.88 182 ALA A N 1
ATOM 1426 C CA . ALA A 1 182 ? 15.266 16.219 2.537 1 92.88 182 ALA A CA 1
ATOM 1427 C C . ALA A 1 182 ? 15.836 17.047 1.392 1 92.88 182 ALA A C 1
ATOM 1429 O O . ALA A 1 182 ? 15.383 16.938 0.25 1 92.88 182 ALA A O 1
ATOM 1430 N N . LYS A 1 183 ? 16.781 17.828 1.646 1 88.19 183 LYS A N 1
ATOM 1431 C CA . LYS A 1 183 ? 17.422 18.656 0.642 1 88.19 183 LYS A CA 1
ATOM 1432 C C . LYS A 1 183 ? 18.078 17.812 -0.451 1 88.19 183 LYS A C 1
ATOM 1434 O O . LYS A 1 183 ? 18.016 18.156 -1.632 1 88.19 183 LYS A O 1
ATOM 1439 N N . GLU A 1 184 ? 18.562 16.766 -0.053 1 84.81 184 GLU A N 1
ATOM 1440 C CA . GLU A 1 184 ? 19.188 15.852 -1.008 1 84.81 184 GLU A CA 1
ATOM 1441 C C . GLU A 1 184 ? 18.156 15.258 -1.962 1 84.81 184 GLU A C 1
ATOM 1443 O O . GLU A 1 184 ? 18.438 15.086 -3.152 1 84.81 184 GLU A O 1
ATOM 1448 N N . TRP A 1 185 ? 17 14.977 -1.461 1 84.88 185 TRP A N 1
ATOM 1449 C CA . TRP A 1 185 ? 15.969 14.336 -2.268 1 84.88 185 TRP A CA 1
ATOM 1450 C C . TRP A 1 185 ? 15.273 15.352 -3.168 1 84.88 185 TRP A C 1
ATOM 1452 O O . TRP A 1 185 ? 14.789 15 -4.246 1 84.88 185 TRP A O 1
ATOM 1462 N N . GLU A 1 186 ? 15.047 16.516 -2.734 1 77.69 186 GLU A N 1
ATOM 1463 C CA . GLU A 1 186 ? 14.398 17.562 -3.516 1 77.69 186 GLU A CA 1
ATOM 1464 C C . GLU A 1 186 ? 15.266 17.969 -4.707 1 77.69 186 GLU A C 1
ATOM 1466 O O . GLU A 1 186 ? 14.75 18.234 -5.793 1 77.69 186 GLU A O 1
ATOM 1471 N N . THR A 1 187 ? 16.391 18.109 -4.477 1 64.06 187 THR A N 1
ATOM 1472 C CA . THR A 1 187 ? 17.297 18.547 -5.531 1 64.06 187 THR A CA 1
ATOM 1473 C C . THR A 1 187 ? 17.328 17.531 -6.668 1 64.06 187 THR A C 1
ATOM 1475 O O . THR A 1 187 ? 17.453 17.906 -7.836 1 64.06 187 THR A O 1
ATOM 1478 N N . GLN A 1 188 ? 17.047 16.359 -6.344 1 53.78 188 GLN A N 1
ATOM 1479 C CA . GLN A 1 188 ? 17.188 15.352 -7.391 1 53.78 188 GLN A CA 1
ATOM 1480 C C . GLN A 1 188 ? 15.859 15.094 -8.094 1 53.78 188 GLN A C 1
ATOM 1482 O O . GLN A 1 188 ? 15.828 14.602 -9.219 1 53.78 188 GLN A O 1
ATOM 1487 N N . LYS A 1 189 ? 14.594 15.094 -7.426 1 53.91 189 LYS A N 1
ATOM 1488 C CA . LYS A 1 189 ? 13.32 14.984 -8.117 1 53.91 189 LYS A CA 1
ATOM 1489 C C . LYS A 1 189 ? 13.25 15.922 -9.32 1 53.91 189 LYS A C 1
ATOM 1491 O O . LYS A 1 189 ? 12.664 15.578 -10.352 1 53.91 189 LYS A O 1
ATOM 1496 N N . SER A 1 190 ? 13.602 17.141 -9.195 1 43.59 190 SER A N 1
ATOM 1497 C CA . SER A 1 190 ? 13.625 18.047 -10.344 1 43.59 190 SER A CA 1
ATOM 1498 C C . SER A 1 190 ? 14.344 17.406 -11.531 1 43.59 190 SER A C 1
ATOM 1500 O O . SER A 1 190 ? 14.047 17.719 -12.68 1 43.59 190 SER A O 1
ATOM 1502 N N . ARG A 1 191 ? 15.047 16.438 -11.273 1 39.81 191 ARG A N 1
ATOM 1503 C CA . ARG A 1 191 ? 15.695 15.875 -12.453 1 39.81 191 ARG A CA 1
ATOM 1504 C C . ARG A 1 191 ? 14.883 14.719 -13.031 1 39.81 191 ARG A C 1
ATOM 1506 O O . ARG A 1 191 ? 14.992 14.414 -14.219 1 39.81 191 ARG A O 1
ATOM 1513 N N . SER A 1 192 ? 14.117 13.922 -12.203 1 39.69 192 SER A N 1
ATOM 1514 C CA . SER A 1 192 ? 13.484 12.703 -12.703 1 39.69 192 SER A CA 1
ATOM 1515 C C . SER A 1 192 ? 12.078 12.977 -13.211 1 39.69 192 SER A C 1
ATOM 1517 O O . SER A 1 192 ? 11.445 12.102 -13.812 1 39.69 192 SER A O 1
ATOM 1519 N N . SER A 1 193 ? 11.18 13.82 -12.766 1 37.75 193 SER A N 1
ATOM 1520 C CA . SER A 1 193 ? 9.82 13.977 -13.266 1 37.75 193 SER A CA 1
ATOM 1521 C C . SER A 1 193 ? 9.805 14.133 -14.781 1 37.75 193 SER A C 1
ATOM 1523 O O . SER A 1 193 ? 8.734 14.211 -15.391 1 37.75 193 SER A O 1
ATOM 1525 N N . SER A 1 194 ? 10.797 14.445 -15.375 1 33.41 194 SER A N 1
ATOM 1526 C CA . SER A 1 194 ? 10.609 14.672 -16.797 1 33.41 194 SER A CA 1
ATOM 1527 C C . SER A 1 194 ? 10.289 13.367 -17.531 1 33.41 194 SER A C 1
ATOM 1529 O O . SER A 1 194 ? 9.859 13.375 -18.688 1 33.41 194 SER A O 1
ATOM 1531 N N . GLU A 1 195 ? 10.711 12.203 -17.062 1 32.66 195 GLU A N 1
ATOM 1532 C CA . GLU A 1 195 ? 10.586 11.102 -18 1 32.66 195 GLU A CA 1
ATOM 1533 C C . GLU A 1 195 ? 9.406 10.203 -17.656 1 32.66 195 GLU A C 1
ATOM 1535 O O . GLU A 1 195 ? 9.172 9.18 -18.312 1 32.66 195 GLU A O 1
ATOM 1540 N N . ASP A 1 196 ? 8.719 10.148 -16.469 1 33.06 196 ASP A N 1
ATOM 1541 C CA . ASP A 1 196 ? 7.641 9.164 -16.391 1 33.06 196 ASP A CA 1
ATOM 1542 C C . ASP A 1 196 ? 6.336 9.734 -16.938 1 33.06 196 ASP A C 1
ATOM 1544 O O . ASP A 1 196 ? 6.008 10.898 -16.688 1 33.06 196 ASP A O 1
ATOM 1548 N N . MET B 1 1 ? -4.5 8.648 92.438 1 29.19 1 MET B N 1
ATOM 1549 C CA . MET B 1 1 ? -4.988 9.25 91.188 1 29.19 1 MET B CA 1
ATOM 1550 C C . MET B 1 1 ? -3.949 9.148 90.062 1 29.19 1 MET B C 1
ATOM 1552 O O . MET B 1 1 ? -2.98 9.906 90.062 1 29.19 1 MET B O 1
ATOM 1556 N N . ASP B 1 2 ? -3.549 7.895 89.75 1 32.84 2 ASP B N 1
ATOM 1557 C CA . ASP B 1 2 ? -2.502 7.477 88.812 1 32.84 2 ASP B CA 1
ATOM 1558 C C . ASP B 1 2 ? -2.836 7.895 87.375 1 32.84 2 ASP B C 1
ATOM 1560 O O . ASP B 1 2 ? -3.916 7.582 86.875 1 32.84 2 ASP B O 1
ATOM 1564 N N . LYS B 1 3 ? -2.299 9.031 86.938 1 35.72 3 LYS B N 1
ATOM 1565 C CA . LYS B 1 3 ? -2.346 9.727 85.625 1 35.72 3 LYS B CA 1
ATOM 1566 C C . LYS B 1 3 ? -1.875 8.812 84.5 1 35.72 3 LYS B C 1
ATOM 1568 O O . LYS B 1 3 ? -0.708 8.414 84.5 1 35.72 3 LYS B O 1
ATOM 1573 N N . PHE B 1 4 ? -2.719 7.879 84.062 1 38.28 4 PHE B N 1
ATOM 1574 C CA . PHE B 1 4 ? -2.514 7.023 82.875 1 38.28 4 PHE B CA 1
ATOM 1575 C C . PHE B 1 4 ? -2.229 7.855 81.625 1 38.28 4 PHE B C 1
ATOM 1577 O O . PHE B 1 4 ? -3.031 8.711 81.25 1 38.28 4 PHE B O 1
ATOM 1584 N N . GLY B 1 5 ? -0.977 8.258 81.375 1 35.72 5 GLY B N 1
ATOM 1585 C CA . GLY B 1 5 ? -0.477 8.969 80.25 1 35.72 5 GLY B CA 1
ATOM 1586 C C . GLY B 1 5 ? -0.792 8.266 78.938 1 35.72 5 GLY B C 1
ATOM 1587 O O . GLY B 1 5 ? -0.498 7.082 78.75 1 35.72 5 GLY B O 1
ATOM 1588 N N . THR B 1 6 ? -1.98 8.531 78.312 1 42.16 6 THR B N 1
ATOM 1589 C CA . THR B 1 6 ? -2.379 8.031 77 1 42.16 6 THR B CA 1
ATOM 1590 C C . THR B 1 6 ? -1.321 8.367 75.938 1 42.16 6 THR B C 1
ATOM 1592 O O . THR B 1 6 ? -0.943 9.531 75.75 1 42.16 6 THR B O 1
ATOM 1595 N N . PRO B 1 7 ? -0.44 7.371 75.5 1 44.53 7 PRO B N 1
ATOM 1596 C CA . PRO B 1 7 ? 0.521 7.629 74.438 1 44.53 7 PRO B CA 1
ATOM 1597 C C . PRO B 1 7 ? -0.152 8.047 73.125 1 44.53 7 PRO B C 1
ATOM 1599 O O . PRO B 1 7 ? -1.195 7.5 72.812 1 44.53 7 PRO B O 1
ATOM 1602 N N . LEU B 1 8 ? -0.185 9.336 72.812 1 39.72 8 LEU B N 1
ATOM 1603 C CA . LEU B 1 8 ? -0.616 9.875 71.5 1 39.72 8 LEU B CA 1
ATOM 1604 C C . LEU B 1 8 ? 0.13 9.203 70.375 1 39.72 8 LEU B C 1
ATOM 1606 O O . LEU B 1 8 ? 1.359 9.266 70.312 1 39.72 8 LEU B O 1
ATOM 1610 N N . LEU B 1 9 ? -0.375 8.07 69.875 1 38.78 9 LEU B N 1
ATOM 1611 C CA . LEU B 1 9 ? 0.151 7.461 68.625 1 38.78 9 LEU B CA 1
ATOM 1612 C C . LEU B 1 9 ? 0.072 8.422 67.438 1 38.78 9 LEU B C 1
ATOM 1614 O O . LEU B 1 9 ? -1.019 8.852 67.062 1 38.78 9 LEU B O 1
ATOM 1618 N N . ALA B 1 10 ? 1.117 9.227 67.25 1 37.25 10 ALA B N 1
ATOM 1619 C CA . ALA B 1 10 ? 1.27 10.07 66.062 1 37.25 10 ALA B CA 1
ATOM 1620 C C . ALA B 1 10 ? 1.208 9.234 64.812 1 37.25 10 ALA B C 1
ATOM 1622 O O . ALA B 1 10 ? 2.027 8.336 64.625 1 37.25 10 ALA B O 1
ATOM 1623 N N . LEU B 1 11 ? -0.019 9.062 64.312 1 40.34 11 LEU B N 1
ATOM 1624 C CA . LEU B 1 11 ? -0.197 8.5 62.969 1 40.34 11 LEU B CA 1
ATOM 1625 C C . LEU B 1 11 ? 0.586 9.297 61.938 1 40.34 11 LEU B C 1
ATOM 1627 O O . LEU B 1 11 ? 0.304 10.477 61.719 1 40.34 11 LEU B O 1
ATOM 1631 N N . PHE B 1 12 ? 1.908 8.977 61.75 1 41.69 12 PHE B N 1
ATOM 1632 C CA . PHE B 1 12 ? 2.652 9.5 60.594 1 41.69 12 PHE B CA 1
ATOM 1633 C C . PHE B 1 12 ? 1.964 9.133 59.281 1 41.69 12 PHE B C 1
ATOM 1635 O O . PHE B 1 12 ? 1.858 7.949 58.969 1 41.69 12 PHE B O 1
ATOM 1642 N N . VAL B 1 13 ? 0.949 9.922 58.875 1 42.16 13 VAL B N 1
ATOM 1643 C CA . VAL B 1 13 ? 0.43 9.82 57.531 1 42.16 13 VAL B CA 1
ATOM 1644 C C . VAL B 1 13 ? 1.568 10 56.531 1 42.16 13 VAL B C 1
ATOM 1646 O O . VAL B 1 13 ? 2.16 11.078 56.438 1 42.16 13 VAL B O 1
ATOM 1649 N N . SER B 1 14 ? 2.357 8.938 56.281 1 42.75 14 SER B N 1
ATOM 1650 C CA . SER B 1 14 ? 3.262 8.945 55.125 1 42.75 14 SER B CA 1
ATOM 1651 C C . SER B 1 14 ? 2.535 9.359 53.844 1 42.75 14 SER B C 1
ATOM 1653 O O . SER B 1 14 ? 1.611 8.68 53.406 1 42.75 14 SER B O 1
ATOM 1655 N N . ALA B 1 15 ? 2.428 10.711 53.656 1 43.81 15 ALA B N 1
ATOM 1656 C CA . ALA B 1 15 ? 2.074 11.195 52.344 1 43.81 15 ALA B CA 1
ATOM 1657 C C . ALA B 1 15 ? 2.953 10.555 51.25 1 43.81 15 ALA B C 1
ATOM 1659 O O . ALA B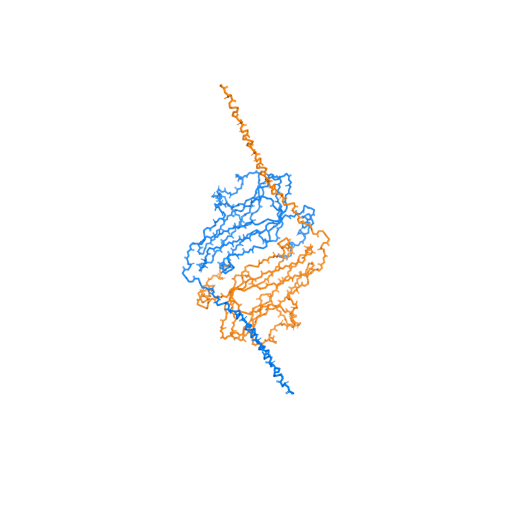 1 15 ? 4.145 10.867 51.156 1 43.81 15 ALA B O 1
ATOM 1660 N N . ALA B 1 16 ? 2.709 9.273 50.938 1 40.25 16 ALA B N 1
ATOM 1661 C CA . ALA B 1 16 ? 3.27 8.781 49.688 1 40.25 16 ALA B CA 1
ATOM 1662 C C . ALA B 1 16 ? 3.012 9.766 48.531 1 40.25 16 ALA B C 1
ATOM 1664 O O . ALA B 1 16 ? 1.875 9.922 48.094 1 40.25 16 ALA B O 1
ATOM 1665 N N . VAL B 1 17 ? 3.826 10.836 48.469 1 41.97 17 VAL B N 1
ATOM 1666 C CA . VAL B 1 17 ? 3.902 11.594 47.219 1 41.97 17 VAL B CA 1
ATOM 1667 C C . VAL B 1 17 ? 3.955 10.633 46.031 1 41.97 17 VAL B C 1
ATOM 1669 O O . VAL B 1 17 ? 4.898 9.844 45.906 1 41.97 17 VAL B O 1
ATOM 1672 N N . LEU B 1 18 ? 2.797 10.164 45.5 1 38.53 18 LEU B N 1
ATOM 1673 C CA . LEU B 1 18 ? 2.736 9.633 44.156 1 38.53 18 LEU B CA 1
ATOM 1674 C C . LEU B 1 18 ? 3.561 10.492 43.219 1 38.53 18 LEU B C 1
ATOM 1676 O O . LEU B 1 18 ? 3.178 11.625 42.875 1 38.53 18 LEU B O 1
ATOM 1680 N N . LEU B 1 19 ? 4.918 10.523 43.375 1 41.03 19 LEU B N 1
ATOM 1681 C CA . LEU B 1 19 ? 5.66 10.938 42.219 1 41.03 19 LEU B CA 1
ATOM 1682 C C . LEU B 1 19 ? 5.082 10.305 40.938 1 41.03 19 LEU B C 1
ATOM 1684 O O . LEU B 1 19 ? 5.223 9.094 40.75 1 41.03 19 LEU B O 1
ATOM 1688 N N . GLY B 1 20 ? 3.83 10.703 40.594 1 37.38 20 GLY B N 1
ATOM 1689 C CA . GLY B 1 20 ? 3.482 10.406 39.219 1 37.38 20 GLY B CA 1
ATOM 1690 C C . GLY B 1 20 ? 4.652 10.547 38.25 1 37.38 20 GLY B C 1
ATOM 1691 O O . GLY B 1 20 ? 5.195 11.641 38.094 1 37.38 20 GLY B O 1
ATOM 1692 N N . CYS B 1 21 ? 5.656 9.562 38.281 1 42.41 21 CYS B N 1
ATOM 1693 C CA . CYS B 1 21 ? 6.496 9.414 37.125 1 42.41 21 CYS B CA 1
ATOM 1694 C C . CYS B 1 21 ? 5.73 9.789 35.844 1 42.41 21 CYS B C 1
ATOM 1696 O O . CYS B 1 21 ? 4.938 8.992 35.344 1 42.41 21 CYS B O 1
ATOM 1698 N N . GLY B 1 22 ? 5.102 10.945 35.844 1 37.91 22 GLY B N 1
ATOM 1699 C CA . GLY B 1 22 ? 4.773 11.352 34.5 1 37.91 22 GLY B CA 1
ATOM 1700 C C . GLY B 1 22 ? 5.867 11.016 33.5 1 37.91 22 GLY B C 1
ATOM 1701 O O . GLY B 1 22 ? 6.922 11.656 33.469 1 37.91 22 GLY B O 1
ATOM 1702 N N . LYS B 1 23 ? 6.238 9.734 33.344 1 39.03 23 LYS B N 1
ATOM 1703 C CA . LYS B 1 23 ? 7.074 9.453 32.188 1 39.03 23 LYS B CA 1
ATOM 1704 C C . LYS B 1 23 ? 6.789 10.438 31.062 1 39.03 23 LYS B C 1
ATOM 1706 O O . LYS B 1 23 ? 5.664 10.5 30.562 1 39.03 23 LYS B O 1
ATOM 1711 N N . GLU B 1 24 ? 7.359 11.594 31.031 1 40.34 24 GLU B N 1
ATOM 1712 C CA . GLU B 1 24 ? 7.398 12.398 29.812 1 40.34 24 GLU B CA 1
ATOM 1713 C C . GLU B 1 24 ? 7.48 11.508 28.578 1 40.34 24 GLU B C 1
ATOM 1715 O O . GLU B 1 24 ? 8.344 10.633 28.484 1 40.34 24 GLU B O 1
ATOM 1720 N N . GLU B 1 25 ? 6.449 11.055 28.016 1 41.31 25 GLU B N 1
ATOM 1721 C CA . GLU B 1 25 ? 6.57 10.5 26.672 1 41.31 25 GLU B CA 1
ATOM 1722 C C . GLU B 1 25 ? 7.703 11.18 25.906 1 41.31 25 GLU B C 1
ATOM 1724 O O . GLU B 1 25 ? 7.656 12.383 25.656 1 41.31 25 GLU B O 1
ATOM 1729 N N . LYS B 1 26 ? 8.922 10.906 26.266 1 44.06 26 LYS B N 1
ATOM 1730 C CA . LYS B 1 26 ? 10.031 11.359 25.438 1 44.06 26 LYS B CA 1
ATOM 1731 C C . LYS B 1 26 ? 9.578 11.578 23.984 1 44.06 26 LYS B C 1
ATOM 1733 O O . LYS B 1 26 ? 8.992 10.688 23.375 1 44.06 26 LYS B O 1
ATOM 1738 N N . LYS B 1 27 ? 9.219 12.781 23.547 1 49.69 27 LYS B N 1
ATOM 1739 C CA . LYS B 1 27 ? 9.07 13.195 22.156 1 49.69 27 LYS B CA 1
ATOM 1740 C C . LYS B 1 27 ? 9.984 12.383 21.25 1 49.69 27 LYS B C 1
ATOM 1742 O O . LYS B 1 27 ? 11.203 12.414 21.391 1 49.69 27 LYS B O 1
ATOM 1747 N N . ASP B 1 28 ? 9.75 11.195 20.859 1 58.34 28 ASP B N 1
ATOM 1748 C CA . ASP B 1 28 ? 10.469 10.289 19.969 1 58.34 28 ASP B CA 1
ATOM 1749 C C . ASP B 1 28 ? 11.258 11.062 18.922 1 58.34 28 ASP B C 1
ATOM 1751 O O . ASP B 1 28 ? 10.68 11.805 18.125 1 58.34 28 ASP B O 1
ATOM 1755 N N . SER B 1 29 ? 12.508 11.469 19.219 1 79.75 29 SER B N 1
ATOM 1756 C CA . SER B 1 29 ? 13.562 12.227 18.562 1 79.75 29 SER B CA 1
ATOM 1757 C C . SER B 1 29 ? 13.922 11.617 17.203 1 79.75 29 SER B C 1
ATOM 1759 O O . SER B 1 29 ? 14.805 12.109 16.5 1 79.75 29 SER B O 1
ATOM 1761 N N . PHE B 1 30 ? 13.188 10.797 16.703 1 90.12 30 PHE B N 1
ATOM 1762 C CA . PHE B 1 30 ? 13.57 10.125 15.461 1 90.12 30 PHE B CA 1
ATOM 1763 C C . PHE B 1 30 ? 13.398 11.055 14.266 1 90.12 30 PHE B C 1
ATOM 1765 O O . PHE B 1 30 ? 12.391 11.766 14.164 1 90.12 30 PHE B O 1
ATOM 1772 N N . SER B 1 31 ? 14.43 11.086 13.5 1 91.69 31 SER B N 1
ATOM 1773 C CA . SER B 1 31 ? 14.406 11.688 12.164 1 91.69 31 SER B CA 1
ATOM 1774 C C . SER B 1 31 ? 15.234 10.875 11.18 1 91.69 31 SER B C 1
ATOM 1776 O O . SER B 1 31 ? 16.391 10.562 11.445 1 91.69 31 SER B O 1
ATOM 1778 N N . LEU B 1 32 ? 14.633 10.547 10.117 1 92.81 32 LEU B N 1
ATOM 1779 C CA . LEU B 1 32 ? 15.305 9.68 9.156 1 92.81 32 LEU B CA 1
ATOM 1780 C C . LEU B 1 32 ? 16.484 10.391 8.516 1 92.81 32 LEU B C 1
ATOM 1782 O O . LEU B 1 32 ? 16.344 11.508 8 1 92.81 32 LEU B O 1
ATOM 1786 N N . ASN B 1 33 ? 17.547 9.766 8.672 1 91.69 33 ASN B N 1
ATOM 1787 C CA . ASN B 1 33 ? 18.766 10.188 7.98 1 91.69 33 ASN B CA 1
ATOM 1788 C C . ASN B 1 33 ? 19.516 8.992 7.398 1 91.69 33 ASN B C 1
ATOM 1790 O O . ASN B 1 33 ? 19.969 8.117 8.141 1 91.69 33 ASN B O 1
ATOM 1794 N N . LEU B 1 34 ? 19.656 9.016 6.031 1 89 34 LEU B N 1
ATOM 1795 C CA . LEU B 1 34 ? 20.234 7.863 5.348 1 89 34 LEU B CA 1
ATOM 1796 C C . LEU B 1 34 ? 21.594 8.211 4.742 1 89 34 LEU B C 1
ATOM 1798 O O . LEU B 1 34 ? 22.016 7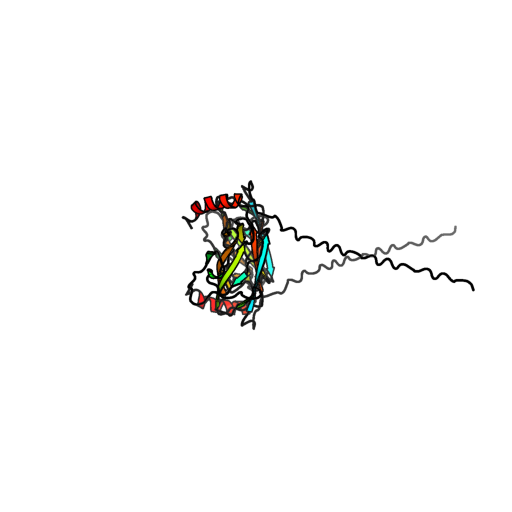.578 3.773 1 89 34 LEU B O 1
ATOM 1802 N N . ALA B 1 35 ? 22.109 9.156 5.387 1 84.31 35 ALA B N 1
ATOM 1803 C CA . ALA B 1 35 ? 23.453 9.531 4.938 1 84.31 35 ALA B CA 1
ATOM 1804 C C . ALA B 1 35 ? 24.406 8.344 4.988 1 84.31 35 ALA B C 1
ATOM 1806 O O . ALA B 1 35 ? 24.469 7.629 5.992 1 84.31 35 ALA B O 1
ATOM 1807 N N . GLY B 1 36 ? 25 8.039 3.887 1 79.69 36 GLY B N 1
ATOM 1808 C CA . GLY B 1 36 ? 26 6.984 3.848 1 79.69 36 GLY B CA 1
ATOM 1809 C C . GLY B 1 36 ? 25.406 5.629 3.5 1 79.69 36 GLY B C 1
ATOM 1810 O O . GLY B 1 36 ? 26.141 4.645 3.367 1 79.69 36 GLY B O 1
ATOM 1811 N N . LYS B 1 37 ? 24.125 5.57 3.393 1 83.88 37 LYS B N 1
ATOM 1812 C CA . LYS B 1 37 ? 23.484 4.305 3.072 1 83.88 37 LYS B CA 1
ATOM 1813 C C . LYS B 1 37 ? 23.281 4.152 1.567 1 83.88 37 LYS B C 1
ATOM 1815 O O . LYS B 1 37 ? 22.172 3.887 1.103 1 83.88 37 LYS B O 1
ATOM 1820 N N . LYS B 1 38 ? 24.297 4.34 0.865 1 82.5 38 LYS B N 1
ATOM 1821 C CA . LYS B 1 38 ? 24.266 4.156 -0.583 1 82.5 38 LYS B CA 1
ATOM 1822 C C . LYS B 1 38 ? 24.828 2.795 -0.977 1 82.5 38 LYS B C 1
ATOM 1824 O O . LYS B 1 38 ? 25.672 2.24 -0.272 1 82.5 38 LYS B O 1
ATOM 1829 N N . GLY B 1 39 ? 24.203 2.186 -1.96 1 91.25 39 GLY B N 1
ATOM 1830 C CA . GLY B 1 39 ? 24.688 0.9 -2.441 1 91.25 39 GLY B CA 1
ATOM 1831 C C . GLY B 1 39 ? 23.578 -0.123 -2.609 1 91.25 39 GLY B C 1
ATOM 1832 O O . GLY B 1 39 ? 22.406 0.237 -2.738 1 91.25 39 GLY B O 1
ATOM 1833 N N . VAL B 1 40 ? 24.047 -1.305 -2.723 1 96.19 40 VAL B N 1
ATOM 1834 C CA . VAL B 1 40 ? 23.125 -2.41 -2.959 1 96.19 40 VAL B CA 1
ATOM 1835 C C . VAL B 1 40 ? 22.344 -2.715 -1.683 1 96.19 40 VAL B C 1
ATOM 1837 O O . VAL B 1 40 ? 22.938 -2.811 -0.6 1 96.19 40 VAL B O 1
ATOM 1840 N N . VAL B 1 41 ? 21.062 -2.814 -1.82 1 97.5 41 VAL B N 1
ATOM 1841 C CA . VAL B 1 41 ? 20.172 -3.035 -0.684 1 97.5 41 VAL B CA 1
ATOM 1842 C C . VAL B 1 41 ? 19.438 -4.371 -0.844 1 97.5 41 VAL B C 1
ATOM 1844 O O . VAL B 1 41 ? 18.797 -4.609 -1.862 1 97.5 41 VAL B O 1
ATOM 1847 N N . PRO B 1 42 ? 19.562 -5.27 0.136 1 98 42 PRO B N 1
ATOM 1848 C CA . PRO B 1 42 ? 18.719 -6.461 0.132 1 98 42 PRO B CA 1
ATOM 1849 C C . PRO B 1 42 ? 17.25 -6.145 0.445 1 98 42 PRO B C 1
ATOM 1851 O O . PRO B 1 42 ? 16.953 -5.465 1.433 1 98 42 PRO B O 1
ATOM 1854 N N . VAL B 1 43 ? 16.406 -6.566 -0.379 1 98.56 43 VAL B N 1
ATOM 1855 C CA . VAL B 1 43 ? 14.961 -6.43 -0.195 1 98.56 43 VAL B CA 1
ATOM 1856 C C . VAL B 1 43 ? 14.312 -7.812 -0.129 1 98.56 43 VAL B C 1
ATOM 1858 O O . VAL B 1 43 ? 14.383 -8.586 -1.089 1 98.56 43 VAL B O 1
ATOM 1861 N N . HIS B 1 44 ? 13.625 -8.125 0.973 1 98.69 44 HIS B N 1
ATOM 1862 C CA . HIS B 1 44 ? 12.977 -9.414 1.176 1 98.69 44 HIS B CA 1
ATOM 1863 C C . HIS B 1 44 ? 11.492 -9.344 0.844 1 98.69 44 HIS B C 1
ATOM 1865 O O . HIS B 1 44 ? 10.766 -8.523 1.419 1 98.69 44 HIS B O 1
ATOM 1871 N N . ILE B 1 45 ? 11.102 -10.125 -0.057 1 98.56 45 ILE B N 1
ATOM 1872 C CA . ILE B 1 45 ? 9.68 -10.211 -0.375 1 98.56 45 ILE B CA 1
ATOM 1873 C C . ILE B 1 45 ? 9.039 -11.336 0.431 1 98.56 45 ILE B C 1
ATOM 1875 O O . ILE B 1 45 ? 9.422 -12.5 0.296 1 98.56 45 ILE B O 1
ATOM 1879 N N . LEU B 1 46 ? 8.055 -10.961 1.229 1 97.88 46 LEU B N 1
ATOM 1880 C CA . LEU B 1 46 ? 7.426 -11.914 2.139 1 97.88 46 LEU B CA 1
ATOM 1881 C C . LEU B 1 46 ? 5.961 -12.125 1.771 1 97.88 46 LEU B C 1
ATOM 1883 O O . LEU B 1 46 ? 5.285 -11.195 1.327 1 97.88 46 LEU B O 1
ATOM 1887 N N . TRP B 1 47 ? 5.527 -13.375 2.096 1 97.38 47 TRP B N 1
ATOM 1888 C CA . TRP B 1 47 ? 4.152 -13.742 1.775 1 97.38 47 TRP B CA 1
ATOM 1889 C C . TRP B 1 47 ? 3.432 -14.281 3.008 1 97.38 47 TRP B C 1
ATOM 1891 O O . TRP B 1 47 ? 3.891 -15.242 3.633 1 97.38 47 TRP B O 1
ATOM 1901 N N . ASN B 1 48 ? 2.359 -13.617 3.311 1 97.06 48 ASN B N 1
ATOM 1902 C CA . ASN B 1 48 ? 1.386 -14.148 4.262 1 97.06 48 ASN B CA 1
ATOM 1903 C C . ASN B 1 48 ? 0.15 -14.695 3.553 1 97.06 48 ASN B C 1
ATOM 1905 O O . ASN B 1 48 ? -0.082 -14.398 2.381 1 97.06 48 ASN B O 1
ATOM 1909 N N . SER B 1 49 ? -0.561 -15.586 4.32 1 96.62 49 SER B N 1
ATOM 1910 C CA . SER B 1 49 ? -1.723 -16.188 3.682 1 96.62 49 SER B CA 1
ATOM 1911 C C . SER B 1 49 ? -2.936 -16.172 4.605 1 96.62 49 SER B C 1
ATOM 1913 O O . SER B 1 49 ? -2.809 -16.422 5.809 1 96.62 49 SER B O 1
ATOM 1915 N N . ARG B 1 50 ? -3.982 -15.797 3.969 1 96.88 50 ARG B N 1
ATOM 1916 C CA . ARG B 1 50 ? -5.301 -16.047 4.547 1 96.88 50 ARG B CA 1
ATOM 1917 C C . ARG B 1 50 ? -6.062 -17.094 3.744 1 96.88 50 ARG B C 1
ATOM 1919 O O . ARG B 1 50 ? -6.828 -16.75 2.84 1 96.88 50 ARG B O 1
ATOM 1926 N N . GLY B 1 51 ? -5.82 -18.359 4.059 1 96.31 51 GLY B N 1
ATOM 1927 C CA . GLY B 1 51 ? -6.52 -19.469 3.426 1 96.31 51 GLY B CA 1
ATOM 1928 C C . GLY B 1 51 ? -5.895 -19.891 2.109 1 96.31 51 GLY B C 1
ATOM 1929 O O . GLY B 1 51 ? -6.305 -20.891 1.516 1 96.31 51 GLY B O 1
ATOM 1930 N N . PHE B 1 52 ? -4.992 -19.172 1.596 1 96.94 52 PHE B N 1
ATOM 1931 C CA . PHE B 1 52 ? -4.352 -19.484 0.326 1 96.94 52 PHE B CA 1
ATOM 1932 C C . PHE B 1 52 ? -3.252 -20.516 0.523 1 96.94 52 PHE B C 1
ATOM 1934 O O . PHE B 1 52 ? -2.275 -20.266 1.234 1 96.94 52 PHE B O 1
ATOM 1941 N N . PRO B 1 53 ? -3.361 -21.625 -0.088 1 96.44 53 PRO B N 1
ATOM 1942 C CA . PRO B 1 53 ? -2.381 -22.672 0.155 1 96.44 53 PRO B CA 1
ATOM 1943 C C . PRO B 1 53 ? -1.087 -22.469 -0.63 1 96.44 53 PRO B C 1
ATOM 1945 O O . PRO B 1 53 ? -1.099 -21.859 -1.699 1 96.44 53 PRO B O 1
ATOM 1948 N N . GLY B 1 54 ? -0.046 -23.016 -0.093 1 94.12 54 GLY B N 1
ATOM 1949 C CA . GLY B 1 54 ? 1.23 -22.969 -0.789 1 94.12 54 GLY B CA 1
ATOM 1950 C C . GLY B 1 54 ? 1.921 -21.625 -0.694 1 94.12 54 GLY B C 1
ATOM 1951 O O . GLY B 1 54 ? 1.662 -20.844 0.232 1 94.12 54 GLY B O 1
ATOM 1952 N N . LYS B 1 55 ? 2.887 -21.469 -1.617 1 94.06 55 LYS B N 1
ATOM 1953 C CA . LYS B 1 55 ? 3.701 -20.266 -1.546 1 94.06 55 LYS B CA 1
ATOM 1954 C C . LYS B 1 55 ? 4.012 -19.719 -2.939 1 94.06 55 LYS B C 1
ATOM 1956 O O . LYS B 1 55 ? 4.188 -20.5 -3.885 1 94.06 55 LYS B O 1
ATOM 1961 N N . ILE B 1 56 ? 4.062 -18.453 -3.002 1 97.69 56 ILE B N 1
ATOM 1962 C CA . ILE B 1 56 ? 4.582 -17.797 -4.199 1 97.69 56 ILE B CA 1
ATOM 1963 C C . ILE B 1 56 ? 6.105 -17.719 -4.129 1 97.69 56 ILE B C 1
ATOM 1965 O O . ILE B 1 56 ? 6.668 -17.422 -3.074 1 97.69 56 ILE B O 1
ATOM 1969 N N . ARG B 1 57 ? 6.73 -18.031 -5.219 1 98.19 57 ARG B N 1
ATOM 1970 C CA . ARG B 1 57 ? 8.18 -17.953 -5.34 1 98.19 57 ARG B CA 1
ATOM 1971 C C . ARG B 1 57 ? 8.586 -16.938 -6.402 1 98.19 57 ARG B C 1
ATOM 1973 O O . ARG B 1 57 ? 7.816 -16.656 -7.32 1 98.19 57 ARG B O 1
ATOM 1980 N N . LEU B 1 58 ? 9.781 -16.469 -6.254 1 98.75 58 LEU B N 1
ATOM 1981 C CA . LEU B 1 58 ? 10.312 -15.523 -7.227 1 98.75 58 LEU B CA 1
ATOM 1982 C C . LEU B 1 58 ? 11.258 -16.219 -8.203 1 98.75 58 LEU B C 1
ATOM 1984 O O . LEU B 1 58 ? 12.07 -17.047 -7.797 1 98.75 58 LEU B O 1
ATOM 1988 N N . TYR B 1 59 ? 11.188 -15.789 -9.477 1 98.62 59 TYR B N 1
ATOM 1989 C CA . TYR B 1 59 ? 12.055 -16.344 -10.5 1 98.62 59 TYR B CA 1
ATOM 1990 C C . TYR B 1 59 ? 12.672 -15.242 -11.352 1 98.62 59 TYR B C 1
ATOM 1992 O O . TYR B 1 59 ? 12.016 -14.242 -11.648 1 98.62 59 TYR B O 1
ATOM 2000 N N . GLU B 1 60 ? 13.867 -15.523 -11.766 1 98.31 60 GLU B N 1
ATOM 2001 C CA . GLU B 1 60 ? 14.461 -14.711 -12.828 1 98.31 60 GLU B CA 1
ATOM 2002 C C . GLU B 1 60 ? 13.773 -14.969 -14.164 1 98.31 60 GLU B C 1
ATOM 2004 O O . GLU B 1 60 ? 13.312 -16.078 -14.43 1 98.31 60 GLU B O 1
ATOM 2009 N N . LEU B 1 61 ? 13.773 -13.93 -14.953 1 97.94 61 LEU B N 1
ATOM 2010 C CA . LEU B 1 61 ? 13.211 -14.078 -16.297 1 97.94 61 LEU B CA 1
ATOM 2011 C C . LEU B 1 61 ? 14.203 -14.766 -17.219 1 97.94 61 LEU B C 1
ATOM 2013 O O . LEU B 1 61 ? 15.414 -14.586 -17.094 1 97.94 61 LEU B O 1
ATOM 2017 N N . ALA B 1 62 ? 13.641 -15.547 -18.094 1 96.69 62 ALA B N 1
ATOM 2018 C CA . ALA B 1 62 ? 14.469 -16.219 -19.094 1 96.69 62 ALA B CA 1
ATOM 2019 C C . ALA B 1 62 ? 15.008 -15.234 -20.125 1 96.69 62 ALA B C 1
ATOM 2021 O O . ALA B 1 62 ? 14.289 -14.32 -20.547 1 96.69 62 ALA B O 1
ATOM 2022 N N . ALA B 1 63 ? 16.188 -15.547 -20.484 1 90.69 63 ALA B N 1
ATOM 2023 C CA . ALA B 1 63 ? 16.781 -14.719 -21.531 1 90.69 63 ALA B CA 1
ATOM 2024 C C . ALA B 1 63 ? 16.125 -14.984 -22.891 1 90.69 63 ALA B C 1
ATOM 2026 O O . ALA B 1 63 ? 15.75 -16.125 -23.188 1 90.69 63 ALA B O 1
ATOM 2027 N N . GLY B 1 64 ? 15.922 -13.953 -23.703 1 88.44 64 GLY B N 1
ATOM 2028 C CA . GLY B 1 64 ? 15.461 -14.117 -25.062 1 88.44 64 GLY B CA 1
ATOM 2029 C C . GLY B 1 64 ? 13.953 -14.266 -25.172 1 88.44 64 GLY B C 1
ATOM 2030 O O . GLY B 1 64 ? 13.422 -14.508 -26.266 1 88.44 64 GLY B O 1
ATOM 2031 N N . ARG B 1 65 ? 13.258 -14.297 -24.109 1 89.69 65 ARG B N 1
ATOM 2032 C CA . ARG B 1 65 ? 11.797 -14.344 -24.141 1 89.69 65 ARG B CA 1
ATOM 2033 C C . ARG B 1 65 ? 11.203 -13.016 -23.672 1 89.69 65 ARG B C 1
ATOM 2035 O O . ARG B 1 65 ? 11.07 -12.781 -22.469 1 89.69 65 ARG B O 1
ATOM 2042 N N . PRO B 1 66 ? 10.773 -12.258 -24.562 1 92.12 66 PRO B N 1
ATOM 2043 C CA . PRO B 1 66 ? 10.234 -10.953 -24.172 1 92.12 66 PRO B CA 1
ATOM 2044 C C . PRO B 1 66 ? 8.953 -11.07 -23.344 1 92.12 66 PRO B C 1
ATOM 2046 O O . PRO B 1 66 ? 8.125 -11.945 -23.609 1 92.12 66 PRO B O 1
ATOM 2049 N N . VAL B 1 67 ? 8.938 -10.32 -22.297 1 96.75 67 VAL B N 1
ATOM 2050 C CA . VAL B 1 67 ? 7.746 -10.281 -21.453 1 96.75 67 VAL B CA 1
ATOM 2051 C C . VAL B 1 67 ? 7.293 -8.828 -21.266 1 96.75 67 VAL B C 1
ATOM 2053 O O . VAL B 1 67 ? 8.078 -7.898 -21.453 1 96.75 67 VAL B O 1
ATOM 2056 N N . SER B 1 68 ? 5.969 -8.719 -20.969 1 97.38 68 SER B N 1
ATOM 2057 C CA . SER B 1 68 ? 5.422 -7.41 -20.625 1 97.38 68 SER B CA 1
ATOM 2058 C C . SER B 1 68 ? 5.125 -7.312 -19.125 1 97.38 68 SER B C 1
ATOM 2060 O O . SER B 1 68 ? 4.762 -8.305 -18.5 1 97.38 68 SER B O 1
ATOM 2062 N N . LEU B 1 69 ? 5.266 -6.141 -18.609 1 97.5 69 LEU B N 1
ATOM 2063 C CA . LEU B 1 69 ? 4.879 -5.895 -17.219 1 97.5 69 LEU B CA 1
ATOM 2064 C C . LEU B 1 69 ? 3.438 -6.324 -16.984 1 97.5 69 LEU B C 1
ATOM 2066 O O . LEU B 1 69 ? 2.559 -6.059 -17.797 1 97.5 69 LEU B O 1
ATOM 2070 N N . TRP B 1 70 ? 3.189 -7.062 -15.891 1 97.38 70 TRP B N 1
ATOM 2071 C CA . TRP B 1 70 ? 1.908 -7.527 -15.367 1 97.38 70 TRP B CA 1
ATOM 2072 C C . TRP B 1 70 ? 1.346 -8.648 -16.234 1 97.38 70 TRP B C 1
ATOM 2074 O O . TRP B 1 70 ? 0.204 -9.078 -16.047 1 97.38 70 TRP B O 1
ATOM 2084 N N . GLU B 1 71 ? 2.127 -8.984 -17.25 1 97.88 71 GLU B N 1
ATOM 2085 C CA . GLU B 1 71 ? 1.729 -10.219 -17.906 1 97.88 71 GLU B CA 1
ATOM 2086 C C . GLU B 1 71 ? 1.422 -11.32 -16.891 1 97.88 71 GLU B C 1
ATOM 2088 O O . GLU B 1 71 ? 2.219 -11.578 -15.992 1 97.88 71 GLU B O 1
ATOM 2093 N N . THR B 1 72 ? 0.273 -11.922 -17.016 1 98.25 72 THR B N 1
ATOM 2094 C CA . THR B 1 72 ? -0.208 -12.945 -16.078 1 98.25 72 THR B CA 1
ATOM 2095 C C . THR B 1 72 ? -0.802 -14.125 -16.844 1 98.25 72 THR B C 1
ATOM 2097 O O . THR B 1 72 ? -1.749 -13.969 -17.609 1 98.25 72 THR B O 1
ATOM 2100 N N . GLU B 1 73 ? -0.239 -15.305 -16.609 1 98 73 GLU B N 1
ATOM 2101 C CA . GLU B 1 73 ? -0.723 -16.484 -17.312 1 98 73 GLU B CA 1
ATOM 2102 C C . GLU B 1 73 ? -0.663 -17.719 -16.422 1 98 73 GLU B C 1
ATOM 2104 O O . GLU B 1 73 ? -0.013 -17.719 -15.383 1 98 73 GLU B O 1
ATOM 2109 N N . THR B 1 74 ? -1.416 -18.688 -16.828 1 98.06 74 THR B N 1
ATOM 2110 C CA . THR B 1 74 ? -1.336 -20.031 -16.266 1 98.06 74 THR B CA 1
ATOM 2111 C C . THR B 1 74 ? -0.821 -21.031 -17.297 1 98.06 74 THR B C 1
ATOM 2113 O O . THR B 1 74 ? -1.254 -21.016 -18.453 1 98.06 74 THR B O 1
ATOM 2116 N N . VAL B 1 75 ? 0.108 -21.891 -16.859 1 98.38 75 VAL B N 1
ATOM 2117 C CA . VAL B 1 75 ? 0.712 -22.859 -17.781 1 98.38 75 VAL B CA 1
ATOM 2118 C C . VAL B 1 75 ? 0.709 -24.25 -17.125 1 98.38 75 VAL B C 1
ATOM 2120 O O . VAL B 1 75 ? 0.502 -24.375 -15.922 1 98.38 75 VAL B O 1
ATOM 2123 N N . SER B 1 76 ? 0.997 -25.234 -17.969 1 97.56 76 SER B N 1
ATOM 2124 C CA . SER B 1 76 ? 0.921 -26.625 -17.5 1 97.56 76 SER B CA 1
ATOM 2125 C C . SER B 1 76 ? 2.221 -27.047 -16.812 1 97.56 76 SER B C 1
ATOM 2127 O O . SER B 1 76 ? 2.232 -27.984 -16.016 1 97.56 76 SER B O 1
ATOM 2129 N N . SER B 1 77 ? 3.301 -26.344 -17.234 1 97.44 77 SER B N 1
ATOM 2130 C CA . SER B 1 77 ? 4.605 -26.672 -16.672 1 97.44 77 SER B CA 1
ATOM 2131 C C . SER B 1 77 ? 5.484 -25.422 -16.578 1 97.44 77 SER B C 1
ATOM 2133 O O . SER B 1 77 ? 5.254 -24.438 -17.297 1 97.44 77 SER B O 1
ATOM 2135 N N . LEU B 1 78 ? 6.414 -25.531 -15.727 1 97.44 78 LEU B N 1
ATOM 2136 C CA . LEU B 1 78 ? 7.281 -24.375 -15.477 1 97.44 78 LEU B CA 1
ATOM 2137 C C . LEU B 1 78 ? 8.086 -24.031 -16.719 1 97.44 78 LEU B C 1
ATOM 2139 O O . LEU B 1 78 ? 8.391 -22.859 -16.969 1 97.44 78 LEU B O 1
ATOM 2143 N N . GLU B 1 79 ? 8.375 -25.016 -17.547 1 95.75 79 GLU B N 1
ATOM 2144 C CA . GLU B 1 79 ? 9.156 -24.812 -18.766 1 95.75 79 GLU B CA 1
ATOM 2145 C C . GLU B 1 79 ? 8.43 -23.891 -19.75 1 95.75 79 GLU B C 1
ATOM 2147 O O . GLU B 1 79 ? 9.062 -23.297 -20.625 1 95.75 79 GLU B O 1
ATOM 2152 N N . LYS B 1 80 ? 7.207 -23.859 -19.594 1 96.75 80 LYS B N 1
ATOM 2153 C CA . LYS B 1 80 ? 6.406 -23.031 -20.5 1 96.75 80 LYS B CA 1
ATOM 2154 C C . LYS B 1 80 ? 6.332 -21.594 -20.016 1 96.75 80 LYS B C 1
ATOM 2156 O O . LYS B 1 80 ? 5.898 -20.703 -20.75 1 96.75 80 LYS B O 1
ATOM 2161 N N . ALA B 1 81 ? 6.703 -21.375 -18.797 1 97.56 81 ALA B N 1
ATOM 2162 C CA . ALA B 1 81 ? 6.766 -20.016 -18.266 1 97.56 81 ALA B CA 1
ATOM 2163 C C . ALA B 1 81 ? 8.062 -19.312 -18.672 1 97.56 81 ALA B C 1
ATOM 2165 O O . ALA B 1 81 ? 9.078 -19.984 -18.891 1 97.56 81 ALA B O 1
ATOM 2166 N N . PRO B 1 82 ? 8.039 -18 -18.828 1 98.06 82 PRO B N 1
ATOM 2167 C CA . PRO B 1 82 ? 9.234 -17.266 -19.234 1 98.06 82 PRO B CA 1
ATOM 2168 C C . PRO B 1 82 ? 10.211 -17.031 -18.094 1 98.06 82 PRO B C 1
ATOM 2170 O O . PRO B 1 82 ? 10.641 -15.898 -17.859 1 98.06 82 PRO B O 1
ATOM 2173 N N . VAL B 1 83 ? 10.633 -18.172 -17.484 1 98.12 83 VAL B N 1
ATOM 2174 C CA . VAL B 1 83 ? 11.5 -18.031 -16.312 1 98.12 83 VAL B CA 1
ATOM 2175 C C . VAL B 1 83 ? 12.727 -18.922 -16.469 1 98.12 83 VAL B C 1
ATOM 2177 O O . VAL B 1 83 ? 12.719 -19.859 -17.266 1 98.12 83 VAL B O 1
ATOM 2180 N N . SER B 1 84 ? 13.773 -18.562 -15.781 1 95.88 84 SER B N 1
ATOM 2181 C CA . SER B 1 84 ? 14.992 -19.359 -15.828 1 95.88 84 SER B CA 1
ATOM 2182 C C . SER B 1 84 ? 15.289 -20 -14.477 1 95.88 84 SER B C 1
ATOM 2184 O O . SER B 1 84 ? 15.359 -21.234 -14.367 1 95.88 84 SER B O 1
ATOM 2186 N N . GLY B 1 85 ? 15.648 -19.188 -13.383 1 95.88 85 GLY B N 1
ATOM 2187 C CA . GLY B 1 85 ? 15.945 -19.75 -12.07 1 95.88 85 GLY B CA 1
ATOM 2188 C C . GLY B 1 85 ? 15.227 -19.031 -10.945 1 95.88 85 GLY B C 1
ATOM 2189 O O . GLY B 1 85 ? 14.875 -17.844 -11.078 1 95.88 85 GLY B O 1
ATOM 2190 N N . GLU B 1 86 ? 15.055 -19.906 -9.891 1 97.75 86 GLU B N 1
ATOM 2191 C CA . GLU B 1 86 ? 14.422 -19.328 -8.711 1 97.75 86 GLU B CA 1
ATOM 2192 C C . GLU B 1 86 ? 15.359 -18.344 -8.008 1 97.75 86 GLU B C 1
ATOM 2194 O O . GLU B 1 86 ? 16.562 -18.578 -7.938 1 97.75 86 GLU B O 1
ATOM 2199 N N . ILE B 1 87 ? 14.805 -17.25 -7.602 1 97.81 87 ILE B N 1
ATOM 2200 C CA . ILE B 1 87 ? 15.547 -16.297 -6.781 1 97.81 87 ILE B CA 1
ATOM 2201 C C . ILE B 1 87 ? 15.57 -16.781 -5.332 1 97.81 87 ILE B C 1
ATOM 2203 O O . ILE B 1 87 ? 14.531 -16.859 -4.672 1 97.81 87 ILE B O 1
ATOM 2207 N N . ASP B 1 88 ? 16.734 -17.016 -4.793 1 93.81 88 ASP B N 1
ATOM 2208 C CA . ASP B 1 88 ? 16.906 -17.656 -3.49 1 93.81 88 ASP B CA 1
ATOM 2209 C C . ASP B 1 88 ? 16.391 -16.75 -2.367 1 93.81 88 ASP B C 1
ATOM 2211 O O . ASP B 1 88 ? 16.672 -15.555 -2.344 1 93.81 88 ASP B O 1
ATOM 2215 N N . GLY B 1 89 ? 15.617 -17.375 -1.514 1 93.75 89 GLY B N 1
ATOM 2216 C CA . GLY B 1 89 ? 15.18 -16.703 -0.296 1 93.75 89 GLY B CA 1
ATOM 2217 C C . GLY B 1 89 ? 14.211 -15.57 -0.554 1 93.75 89 GLY B C 1
ATOM 2218 O O . GLY B 1 89 ? 13.984 -14.734 0.32 1 93.75 89 GLY B O 1
ATOM 2219 N N . SER B 1 90 ? 13.789 -15.438 -1.775 1 96.31 90 SER B N 1
ATOM 2220 C CA . SER B 1 90 ? 12.891 -14.344 -2.143 1 96.31 90 SER B CA 1
ATOM 2221 C C . SER B 1 90 ? 13.5 -12.992 -1.792 1 96.31 90 SER B C 1
ATOM 2223 O O . SER B 1 90 ? 12.812 -12.102 -1.288 1 96.31 90 SER B O 1
ATOM 2225 N N . THR B 1 91 ? 14.812 -12.914 -1.974 1 98.25 91 THR B N 1
ATOM 2226 C CA . THR B 1 91 ? 15.555 -11.695 -1.666 1 98.25 91 THR B CA 1
ATOM 2227 C C . THR B 1 91 ? 16.109 -11.062 -2.938 1 98.25 91 THR B C 1
ATOM 2229 O O . THR B 1 91 ? 16.828 -11.727 -3.699 1 98.25 91 THR B O 1
ATOM 2232 N N . LEU B 1 92 ? 15.805 -9.828 -3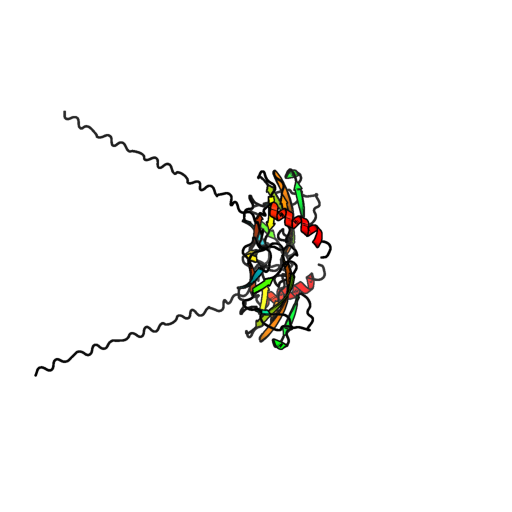.145 1 98.25 92 LEU B N 1
ATOM 2233 C CA . LEU B 1 92 ? 16.344 -9.047 -4.25 1 98.25 92 LEU B CA 1
ATOM 2234 C C . LEU B 1 92 ? 17.516 -8.18 -3.781 1 98.25 92 LEU B C 1
ATOM 2236 O O . LEU B 1 92 ? 17.469 -7.605 -2.689 1 98.25 92 LEU B O 1
ATOM 2240 N N . LEU B 1 93 ? 18.516 -8.125 -4.543 1 97.88 93 LEU B N 1
ATOM 2241 C CA . LEU B 1 93 ? 19.578 -7.145 -4.367 1 97.88 93 LEU B CA 1
ATOM 2242 C C . LEU B 1 93 ? 19.422 -5.988 -5.352 1 97.88 93 LEU B C 1
ATOM 2244 O O . LEU B 1 93 ? 19.594 -6.168 -6.559 1 97.88 93 LEU B O 1
ATOM 2248 N N . LEU B 1 94 ? 19.109 -4.766 -4.793 1 97.94 94 LEU B N 1
ATOM 2249 C CA . LEU B 1 94 ? 18.75 -3.65 -5.664 1 97.94 94 LEU B CA 1
ATOM 2250 C C . LEU B 1 94 ? 19.719 -2.488 -5.496 1 97.94 94 LEU B C 1
ATOM 2252 O O . LEU B 1 94 ? 20.156 -2.195 -4.379 1 97.94 94 LEU B O 1
ATOM 2256 N N . SER B 1 95 ? 19.938 -1.862 -6.621 1 97.19 95 SER B N 1
ATOM 2257 C CA . SER B 1 95 ? 20.797 -0.681 -6.637 1 97.19 95 SER B CA 1
ATOM 2258 C C . SER B 1 95 ? 19.984 0.578 -6.953 1 97.19 95 SER B C 1
ATOM 2260 O O . SER B 1 95 ? 18.906 0.499 -7.523 1 97.19 95 SER B O 1
ATOM 2262 N N . PRO B 1 96 ? 20.531 1.704 -6.539 1 95 96 PRO B N 1
ATOM 2263 C CA . PRO B 1 96 ? 19.875 2.959 -6.93 1 95 96 PRO B CA 1
ATOM 2264 C C . PRO B 1 96 ? 19.734 3.105 -8.445 1 95 96 PRO B C 1
ATOM 2266 O O . PRO B 1 96 ? 20.672 2.779 -9.188 1 95 96 PRO B O 1
ATOM 2269 N N . GLY B 1 97 ? 18.547 3.531 -8.93 1 95.44 97 GLY B N 1
ATOM 2270 C CA . GLY B 1 97 ? 18.297 3.768 -10.344 1 95.44 97 GLY B CA 1
ATOM 2271 C C . GLY B 1 97 ? 17.984 2.498 -11.117 1 95.44 97 GLY B C 1
ATOM 2272 O O . GLY B 1 97 ? 17.906 2.52 -12.344 1 95.44 97 GLY B O 1
ATOM 2273 N N . GLU B 1 98 ? 17.734 1.484 -10.422 1 96.81 98 GLU B N 1
ATOM 2274 C CA . GLU B 1 98 ? 17.547 0.182 -11.055 1 96.81 98 GLU B CA 1
ATOM 2275 C C . GLU B 1 98 ? 16.078 -0.069 -11.375 1 96.81 98 GLU B C 1
ATOM 2277 O O . GLU B 1 98 ? 15.188 0.315 -10.602 1 96.81 98 GLU B O 1
ATOM 2282 N N . LEU B 1 99 ? 15.867 -0.641 -12.492 1 97.5 99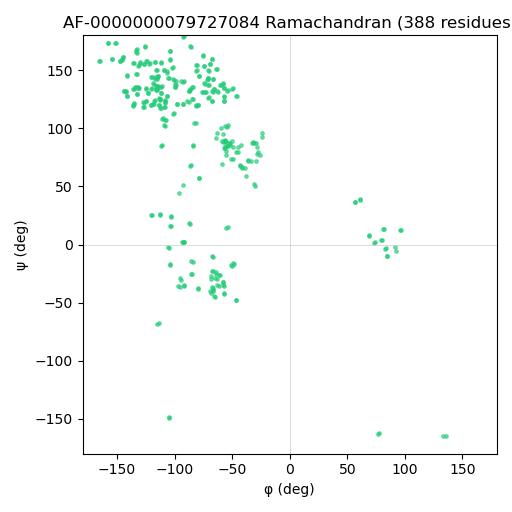 LEU B N 1
ATOM 2283 C CA . LEU B 1 99 ? 14.602 -1.273 -12.867 1 97.5 99 LEU B CA 1
ATOM 2284 C C . LEU B 1 99 ? 14.758 -2.789 -12.938 1 97.5 99 LEU B C 1
ATOM 2286 O O . LEU B 1 99 ? 15.43 -3.307 -13.836 1 97.5 99 LEU B O 1
ATOM 2290 N N . ARG B 1 100 ? 14.188 -3.498 -11.977 1 97.69 100 ARG B N 1
ATOM 2291 C CA . ARG B 1 100 ? 14.32 -4.945 -11.867 1 97.69 100 ARG B CA 1
ATOM 2292 C C . ARG B 1 100 ? 12.992 -5.645 -12.133 1 97.69 100 ARG B C 1
ATOM 2294 O O . ARG B 1 100 ? 12.039 -5.484 -11.375 1 97.69 100 ARG B O 1
ATOM 2301 N N . ARG B 1 101 ? 12.969 -6.449 -13.164 1 98 101 ARG B N 1
ATOM 2302 C CA . ARG B 1 101 ? 11.797 -7.266 -13.453 1 98 101 ARG B CA 1
ATOM 2303 C C . ARG B 1 101 ? 12.039 -8.727 -13.094 1 98 101 ARG B C 1
ATOM 2305 O O . ARG B 1 101 ? 13.141 -9.25 -13.297 1 98 101 ARG B O 1
ATOM 2312 N N . PHE B 1 102 ? 11.023 -9.352 -12.609 1 98.56 102 PHE B N 1
ATOM 2313 C CA . PHE B 1 102 ? 11.07 -10.766 -12.25 1 98.56 102 PHE B CA 1
ATOM 2314 C C . PHE B 1 102 ? 9.672 -11.367 -12.234 1 98.56 102 PHE B C 1
ATOM 2316 O O . PHE B 1 102 ? 8.688 -10.672 -12.477 1 98.56 102 PHE B O 1
ATOM 2323 N N . ALA B 1 103 ? 9.609 -12.641 -12.055 1 98.81 103 ALA B N 1
ATOM 2324 C CA . ALA B 1 103 ? 8.312 -13.328 -12.094 1 98.81 103 ALA B CA 1
ATOM 2325 C C . ALA B 1 103 ? 7.926 -13.844 -10.711 1 98.81 103 ALA B C 1
ATOM 2327 O O . ALA B 1 103 ? 8.766 -14.367 -9.984 1 98.81 103 ALA B O 1
ATOM 2328 N N . LEU B 1 104 ? 6.711 -13.625 -10.414 1 98.81 104 LEU B N 1
ATOM 2329 C CA . LEU B 1 104 ? 6.074 -14.391 -9.344 1 98.81 104 LEU B CA 1
ATOM 2330 C C . LEU B 1 104 ? 5.496 -15.695 -9.883 1 98.81 104 LEU B C 1
ATOM 2332 O O . LEU B 1 104 ? 4.801 -15.703 -10.898 1 98.81 104 LEU B O 1
ATOM 2336 N N . VAL B 1 105 ? 5.797 -16.797 -9.133 1 98.75 105 VAL B N 1
ATOM 2337 C CA . VAL B 1 105 ? 5.34 -18.094 -9.609 1 98.75 105 VAL B CA 1
ATOM 2338 C C . VAL B 1 105 ? 4.641 -18.844 -8.484 1 98.75 105 VAL B C 1
ATOM 2340 O O . VAL B 1 105 ? 5.137 -18.891 -7.355 1 98.75 105 VAL B O 1
ATOM 2343 N N . TYR B 1 106 ? 3.533 -19.391 -8.828 1 98.62 106 TYR B N 1
ATOM 2344 C CA . TYR B 1 106 ? 2.75 -20.219 -7.91 1 98.62 106 TYR B CA 1
ATOM 2345 C C . TYR B 1 106 ? 2.254 -21.484 -8.594 1 98.62 106 TYR B C 1
ATOM 2347 O O . TYR B 1 106 ? 1.71 -21.422 -9.703 1 98.62 106 TYR B O 1
ATOM 2355 N N . LYS B 1 107 ? 2.426 -22.562 -7.914 1 98.31 107 LYS B N 1
ATOM 2356 C CA . LYS B 1 107 ? 1.869 -23.828 -8.375 1 98.31 107 LYS B CA 1
ATOM 2357 C C . LYS B 1 107 ? 0.689 -24.266 -7.512 1 98.31 107 LYS B C 1
ATOM 2359 O O . LYS B 1 107 ? 0.823 -24.406 -6.293 1 98.31 107 LYS B O 1
ATOM 2364 N N . ASN B 1 108 ? -0.409 -24.438 -8.203 1 98.25 108 ASN B N 1
ATOM 2365 C CA . ASN B 1 108 ? -1.586 -24.953 -7.508 1 98.25 108 ASN B CA 1
ATOM 2366 C C . ASN B 1 108 ? -1.552 -26.469 -7.398 1 98.25 108 ASN B C 1
ATOM 2368 O O . ASN B 1 108 ? -1.9 -27.172 -8.352 1 98.25 108 ASN B O 1
ATOM 2372 N N . GLU B 1 109 ? -1.245 -26.953 -6.215 1 97.12 109 GLU B N 1
ATOM 2373 C CA . GLU B 1 109 ? -1.116 -28.391 -6.023 1 97.12 109 GLU B CA 1
ATOM 2374 C C . GLU B 1 109 ? -2.43 -29 -5.551 1 97.12 109 GLU B C 1
ATOM 2376 O O . GLU B 1 109 ? -2.498 -30.203 -5.273 1 97.12 109 GLU B O 1
ATOM 2381 N N . THR B 1 110 ? -3.424 -28.188 -5.441 1 95.5 110 THR B N 1
ATOM 2382 C CA . THR B 1 110 ? -4.719 -28.672 -5 1 95.5 110 THR B CA 1
ATOM 2383 C C . THR B 1 110 ? -5.527 -29.203 -6.18 1 95.5 110 THR B C 1
ATOM 2385 O O . THR B 1 110 ? -5.121 -29.062 -7.332 1 95.5 110 THR B O 1
ATOM 2388 N N . SER B 1 111 ? -6.652 -29.859 -5.809 1 96.5 111 SER B N 1
ATOM 2389 C CA . SER B 1 111 ? -7.516 -30.438 -6.836 1 96.5 111 SER B CA 1
ATOM 2390 C C . SER B 1 111 ? -8.602 -29.453 -7.262 1 96.5 111 SER B C 1
ATOM 2392 O O . SER B 1 111 ? -9.438 -29.781 -8.109 1 96.5 111 SER B O 1
ATOM 2394 N N . GLU B 1 112 ? -8.648 -28.266 -6.77 1 96.06 112 GLU B N 1
ATOM 2395 C CA . GLU B 1 112 ? -9.672 -27.281 -7.094 1 96.06 112 GLU B CA 1
ATOM 2396 C C . GLU B 1 112 ? -9.047 -26 -7.668 1 96.06 112 GLU B C 1
ATOM 2398 O O . GLU B 1 112 ? -7.879 -25.719 -7.414 1 96.06 112 GLU B O 1
ATOM 2403 N N . ASP B 1 113 ? -9.867 -25.328 -8.422 1 97.06 113 ASP B N 1
ATOM 2404 C CA . ASP B 1 113 ? -9.461 -23.984 -8.836 1 97.06 113 ASP B CA 1
ATOM 2405 C C . ASP B 1 113 ? -9.398 -23.047 -7.637 1 97.06 113 ASP B C 1
ATOM 2407 O O . ASP B 1 113 ? -10.242 -23.109 -6.742 1 97.06 113 ASP B O 1
ATOM 2411 N N . LEU B 1 114 ? -8.453 -22.219 -7.676 1 97.62 114 LEU B N 1
ATOM 2412 C CA . LEU B 1 114 ? -8.297 -21.266 -6.594 1 97.62 114 LEU B CA 1
ATOM 2413 C C . LEU B 1 114 ? -8.508 -19.844 -7.102 1 97.62 114 LEU B C 1
ATOM 2415 O O . LEU B 1 114 ? -8.109 -19.5 -8.219 1 97.62 114 LEU B O 1
ATOM 2419 N N . PHE B 1 115 ? -9.141 -19.047 -6.258 1 97.69 115 PHE B N 1
ATOM 2420 C CA . PHE B 1 115 ? -9.281 -17.609 -6.453 1 97.69 115 PHE B CA 1
ATOM 2421 C C . PHE B 1 115 ? -8.633 -16.844 -5.305 1 97.69 115 PHE B C 1
ATOM 2423 O O . PHE B 1 115 ? -8.805 -17.203 -4.137 1 97.69 115 PHE B O 1
ATOM 2430 N N . PHE B 1 116 ? -7.875 -15.812 -5.699 1 97.88 116 PHE B N 1
ATOM 2431 C CA . PHE B 1 116 ? -7.23 -15.062 -4.629 1 97.88 116 PHE B CA 1
ATOM 2432 C C . PHE B 1 116 ? -6.934 -13.633 -5.062 1 97.88 116 PHE B C 1
ATOM 2434 O O . PHE B 1 116 ? -6.988 -13.32 -6.254 1 97.88 116 PHE B O 1
ATOM 2441 N N . PHE B 1 117 ? -6.754 -12.773 -4.121 1 97.25 117 PHE B N 1
ATOM 2442 C CA . PHE B 1 117 ? -6.176 -11.453 -4.328 1 97.25 117 PHE B CA 1
ATOM 2443 C C . PHE B 1 117 ? -5.094 -11.164 -3.291 1 97.25 117 PHE B C 1
ATOM 2445 O O . PHE B 1 117 ? -4.922 -11.93 -2.342 1 97.25 117 PHE B O 1
ATOM 2452 N N . ALA B 1 118 ? -4.297 -10.164 -3.531 1 98.12 118 ALA B N 1
ATOM 2453 C CA . ALA B 1 118 ? -3.324 -9.688 -2.553 1 98.12 118 ALA B CA 1
ATOM 2454 C C . ALA B 1 118 ? -3.764 -8.359 -1.946 1 98.12 118 ALA B C 1
ATOM 2456 O O . ALA B 1 118 ? -4.141 -7.43 -2.67 1 98.12 118 ALA B O 1
ATOM 2457 N N . ALA B 1 119 ? -3.783 -8.336 -0.621 1 97.75 119 ALA B N 1
ATOM 2458 C CA . ALA B 1 119 ? -4.012 -7.059 0.059 1 97.75 119 ALA B CA 1
ATOM 2459 C C . ALA B 1 119 ? -2.834 -6.109 -0.148 1 97.75 119 ALA B C 1
ATOM 2461 O O . ALA B 1 119 ? -1.729 -6.543 -0.482 1 97.75 119 ALA B O 1
ATOM 2462 N N . PRO B 1 120 ? -3.076 -4.8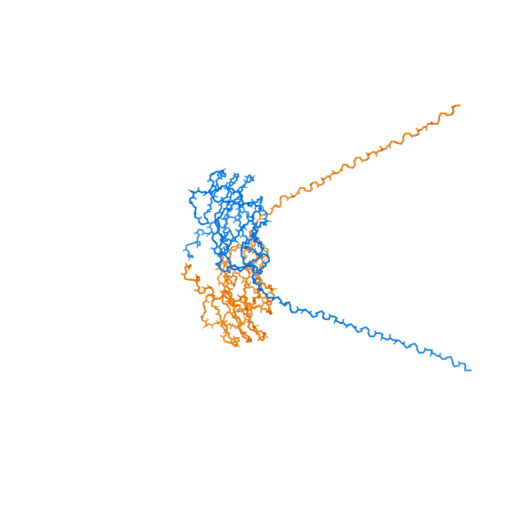16 0.042 1 97.38 120 PRO B N 1
ATOM 2463 C CA . PRO B 1 120 ? -1.964 -3.871 -0.076 1 97.38 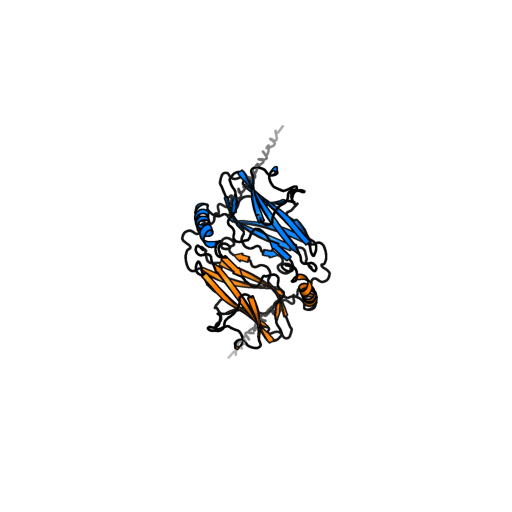120 PRO B CA 1
ATOM 2464 C C . PRO B 1 120 ? -0.741 -4.297 0.735 1 97.38 120 PRO B C 1
ATOM 2466 O O . PRO B 1 120 ? -0.875 -4.715 1.887 1 97.38 120 PRO B O 1
ATOM 2469 N N . HIS B 1 121 ? 0.434 -4.207 0.094 1 97.75 121 HIS B N 1
ATOM 2470 C CA . HIS B 1 121 ? 1.646 -4.629 0.785 1 97.75 121 HIS B CA 1
ATOM 2471 C C . HIS B 1 121 ? 2.08 -3.596 1.819 1 97.75 121 HIS B C 1
ATOM 2473 O O . HIS B 1 121 ? 1.66 -2.438 1.759 1 97.75 121 HIS B O 1
ATOM 2479 N N . SER B 1 122 ? 2.949 -4.043 2.736 1 97.06 122 SER B N 1
ATOM 2480 C CA . SER B 1 122 ? 3.564 -3.17 3.729 1 97.06 122 SER B CA 1
ATOM 2481 C C . SER B 1 122 ? 5.086 -3.258 3.674 1 97.06 122 SER B C 1
ATOM 2483 O O . SER B 1 122 ? 5.641 -4.203 3.109 1 97.06 122 SER B O 1
ATOM 2485 N N . VAL B 1 123 ? 5.656 -2.227 4.168 1 98.12 123 VAL B N 1
ATOM 2486 C CA . VAL B 1 123 ? 7.113 -2.172 4.246 1 98.12 123 VAL B CA 1
ATOM 2487 C C . VAL B 1 123 ? 7.551 -2.145 5.711 1 98.12 123 VAL B C 1
ATOM 2489 O O . VAL B 1 123 ? 7 -1.39 6.516 1 98.12 123 VAL B O 1
ATOM 2492 N N . THR B 1 124 ? 8.5 -2.941 6.039 1 98 124 THR B N 1
ATOM 2493 C CA . THR B 1 124 ? 9.055 -2.992 7.387 1 98 124 THR B CA 1
ATOM 2494 C C . THR B 1 124 ? 10.586 -2.977 7.344 1 98 124 THR B C 1
ATOM 2496 O O . THR B 1 124 ? 11.203 -3.846 6.727 1 98 124 THR B O 1
ATOM 2499 N N . PRO B 1 125 ? 11.258 -2.154 8.055 1 97.62 125 PRO B N 1
ATOM 2500 C CA . PRO B 1 125 ? 10.695 -0.999 8.75 1 97.62 125 PRO B CA 1
ATOM 2501 C C . PRO B 1 125 ? 10.102 0.036 7.797 1 97.62 125 PRO B C 1
ATOM 2503 O O . PRO B 1 125 ? 10.594 0.2 6.676 1 97.62 125 PRO B O 1
ATOM 2506 N N . PRO B 1 126 ? 9.094 0.78 8.25 1 97.69 126 PRO B N 1
ATOM 2507 C CA . PRO B 1 126 ? 8.391 1.698 7.355 1 97.69 126 PRO B CA 1
ATOM 2508 C C . PRO B 1 126 ? 9.266 2.857 6.883 1 97.69 126 PRO B C 1
ATOM 2510 O O . PRO B 1 126 ? 8.992 3.455 5.836 1 97.69 126 PRO B O 1
ATOM 2513 N N . GLU B 1 127 ? 10.281 3.191 7.594 1 96.5 127 GLU B N 1
ATOM 2514 C CA . GLU B 1 127 ? 11.133 4.32 7.223 1 96.5 127 GLU B CA 1
ATOM 2515 C C . GLU B 1 127 ? 11.883 4.043 5.926 1 96.5 127 GLU B C 1
ATOM 2517 O O . GLU B 1 127 ? 12.43 4.961 5.312 1 96.5 127 GLU B O 1
ATOM 2522 N N . PHE B 1 128 ? 11.867 2.791 5.422 1 96.88 128 PHE B N 1
ATOM 2523 C CA . PHE B 1 128 ? 12.547 2.461 4.172 1 96.88 128 PHE B CA 1
ATOM 2524 C C . PHE B 1 128 ? 11.555 2.338 3.027 1 96.88 128 PHE B C 1
ATOM 2526 O O . PHE B 1 128 ? 11.883 1.802 1.968 1 96.88 128 PHE B O 1
ATOM 2533 N N . GLY B 1 129 ? 10.375 2.863 3.297 1 95.94 129 GLY B N 1
ATOM 2534 C CA . GLY B 1 129 ? 9.328 2.768 2.291 1 95.94 129 GLY B CA 1
ATOM 2535 C C . GLY B 1 129 ? 9.359 3.904 1.288 1 95.94 129 GLY B C 1
ATOM 2536 O O . GLY B 1 129 ? 8.375 4.148 0.585 1 95.94 129 GLY B O 1
ATOM 2537 N N . PHE B 1 130 ? 10.5 4.617 1.204 1 95.12 130 PHE B N 1
ATOM 2538 C CA . PHE B 1 130 ? 10.617 5.754 0.3 1 95.12 130 PHE B CA 1
ATOM 2539 C C . PHE B 1 130 ? 11.68 5.496 -0.764 1 95.12 130 PHE B C 1
ATOM 2541 O O . PHE B 1 130 ? 12.68 4.832 -0.5 1 95.12 130 PHE B O 1
ATOM 2548 N N . GLY B 1 131 ? 11.344 5.992 -1.985 1 94.44 131 GLY B N 1
ATOM 2549 C CA . GLY B 1 131 ? 12.375 6.03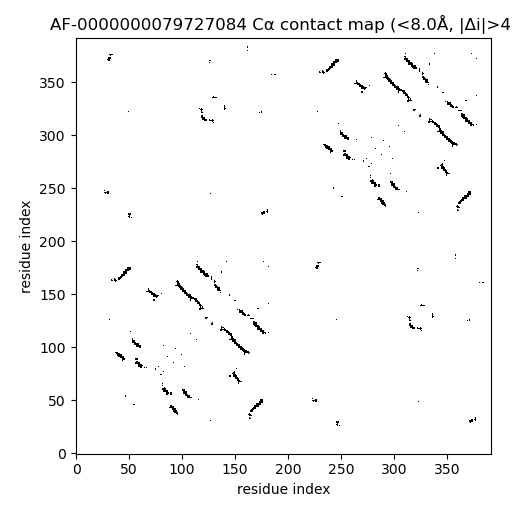5 -3.016 1 94.44 131 GLY B CA 1
ATOM 2550 C C . GLY B 1 131 ? 12.32 4.848 -3.959 1 94.44 131 GLY B C 1
ATOM 2551 O O . GLY B 1 131 ? 13.281 4.578 -4.68 1 94.44 131 GLY B O 1
ATOM 2552 N N . PHE B 1 132 ? 11.227 4.125 -3.859 1 96 132 PHE B N 1
ATOM 2553 C CA . PHE B 1 132 ? 11.039 3.029 -4.805 1 96 132 PHE B CA 1
ATOM 2554 C C . PHE B 1 132 ? 9.562 2.855 -5.148 1 96 132 PHE B C 1
ATOM 2556 O O . PHE B 1 132 ? 8.695 3.408 -4.469 1 96 132 PHE B O 1
ATOM 2563 N N . LYS B 1 133 ? 9.344 2.24 -6.254 1 96.38 133 LYS B N 1
ATOM 2564 C CA . LYS B 1 133 ? 8.008 1.801 -6.668 1 96.38 133 LYS B CA 1
ATOM 2565 C C . LYS B 1 133 ? 7.992 0.305 -6.965 1 96.38 133 LYS B C 1
ATOM 2567 O O . LYS B 1 133 ? 8.828 -0.192 -7.723 1 96.38 133 LYS B O 1
ATOM 2572 N N . PHE B 1 134 ? 7.133 -0.399 -6.289 1 98 134 PHE B N 1
ATOM 2573 C CA . PHE B 1 134 ? 6.965 -1.818 -6.578 1 98 134 PHE B CA 1
ATOM 2574 C C . PHE B 1 134 ? 5.645 -2.072 -7.297 1 98 134 PHE B C 1
ATOM 2576 O O . PHE B 1 134 ? 4.57 -1.917 -6.711 1 98 134 PHE B O 1
ATOM 2583 N N . LYS B 1 135 ? 5.723 -2.369 -8.57 1 97.94 135 LYS B N 1
ATOM 2584 C CA . LYS B 1 135 ? 4.574 -2.793 -9.367 1 97.94 135 LYS B CA 1
ATOM 2585 C C . LYS B 1 135 ? 4.324 -4.293 -9.219 1 97.94 135 LYS B C 1
ATOM 2587 O O . LYS B 1 135 ? 4.75 -5.082 -10.062 1 97.94 135 LYS B O 1
ATOM 2592 N N . CYS B 1 136 ? 3.588 -4.598 -8.148 1 97.94 136 CYS B N 1
ATOM 2593 C CA . CYS B 1 136 ? 3.457 -5.969 -7.672 1 97.94 136 CYS B CA 1
ATOM 2594 C C . CYS B 1 136 ? 2.09 -6.543 -8.031 1 97.94 136 CYS B C 1
ATOM 2596 O O . CYS B 1 136 ? 1.559 -6.258 -9.109 1 97.94 136 CYS B O 1
ATOM 2598 N N . LEU B 1 137 ? 1.548 -7.457 -7.203 1 97.44 137 LEU B N 1
ATOM 2599 C CA . LEU B 1 137 ? 0.292 -8.117 -7.535 1 97.44 137 LEU B CA 1
ATOM 2600 C C . LEU B 1 137 ? -0.854 -7.566 -6.695 1 97.44 137 LEU B C 1
ATOM 2602 O O . LEU B 1 137 ? -2.016 -7.918 -6.914 1 97.44 137 LEU B O 1
ATOM 2606 N N . CYS B 1 138 ? -0.608 -6.617 -5.738 1 96.81 138 CYS B N 1
ATOM 2607 C CA . CYS B 1 138 ? -1.67 -6.078 -4.895 1 96.81 138 CYS B CA 1
ATOM 2608 C C . CYS B 1 138 ? -2.363 -4.906 -5.574 1 96.81 138 CYS B C 1
ATOM 2610 O O . CYS B 1 138 ? -2.326 -3.781 -5.07 1 96.81 138 CYS B O 1
ATOM 2612 N N . VAL B 1 139 ? -3.062 -5.195 -6.652 1 93.19 139 VAL B N 1
ATOM 2613 C CA . VAL B 1 139 ? -3.602 -4.168 -7.535 1 93.19 139 VAL B CA 1
ATOM 2614 C C . VAL B 1 139 ? -5.121 -4.281 -7.594 1 93.19 139 VAL B C 1
ATOM 2616 O O . VAL B 1 139 ? -5.738 -3.957 -8.609 1 93.19 139 VAL B O 1
ATOM 2619 N N . ASN B 1 140 ? -5.68 -4.801 -6.609 1 92.38 140 ASN B N 1
ATOM 2620 C CA . ASN B 1 140 ? -7.129 -4.941 -6.547 1 92.38 140 ASN B CA 1
ATOM 2621 C C . ASN B 1 140 ? -7.66 -5.82 -7.676 1 92.38 140 ASN B C 1
ATOM 2623 O O . ASN B 1 140 ? -8.648 -5.469 -8.328 1 92.38 140 ASN B O 1
ATOM 2627 N N . HIS B 1 141 ? -6.977 -6.812 -7.996 1 94.62 141 HIS B N 1
ATOM 2628 C CA . HIS B 1 141 ? -7.336 -7.797 -9.008 1 94.62 141 HIS B CA 1
ATOM 2629 C C . HIS B 1 141 ? -7.562 -9.172 -8.383 1 94.62 141 HIS B C 1
ATOM 2631 O O . HIS B 1 141 ? -6.797 -9.602 -7.52 1 94.62 141 HIS B O 1
ATOM 2637 N N . LEU B 1 142 ? -8.633 -9.789 -8.867 1 95.94 142 LEU B N 1
ATOM 2638 C CA . LEU B 1 142 ? -8.891 -11.18 -8.492 1 95.94 142 LEU B CA 1
ATOM 2639 C C . LEU B 1 142 ? -8.203 -12.133 -9.461 1 95.94 142 LEU B C 1
ATOM 2641 O O . LEU B 1 142 ? -8.469 -12.102 -10.664 1 95.94 142 LEU B O 1
ATOM 2645 N N . PHE B 1 143 ? -7.348 -13.031 -8.945 1 97.31 143 PHE B N 1
ATOM 2646 C CA . PHE B 1 143 ? -6.621 -13.992 -9.766 1 97.31 143 PHE B CA 1
ATOM 2647 C C . PHE B 1 143 ? -7.258 -15.367 -9.672 1 97.31 143 PHE B C 1
ATOM 2649 O O . PHE B 1 143 ? -7.867 -15.711 -8.656 1 97.31 143 PHE B O 1
ATOM 2656 N N . LYS B 1 144 ? -7.07 -16.078 -10.727 1 97.44 144 LYS B N 1
ATOM 2657 C CA . LYS B 1 144 ? -7.492 -17.469 -10.789 1 97.44 144 LYS B CA 1
ATOM 2658 C C . LYS B 1 144 ? -6.328 -18.375 -11.156 1 97.44 144 LYS B C 1
ATOM 2660 O O . LYS B 1 144 ? -5.535 -18.062 -12.047 1 97.44 144 LYS B O 1
ATOM 2665 N N . VAL B 1 145 ? -6.242 -19.484 -10.406 1 98.06 145 VAL B N 1
ATOM 2666 C CA . VAL B 1 145 ? -5.273 -20.516 -10.742 1 98.06 145 VAL B CA 1
ATOM 2667 C C . VAL B 1 145 ? -5.98 -21.875 -10.844 1 98.06 145 VAL B C 1
ATOM 2669 O O . VAL B 1 145 ? -6.48 -22.391 -9.844 1 98.06 145 VAL B O 1
ATOM 2672 N N . GLU B 1 146 ? -5.906 -22.422 -12.039 1 97.94 146 GLU B N 1
ATOM 2673 C CA . GLU B 1 146 ? -6.562 -23.719 -12.242 1 97.94 146 GLU B CA 1
ATOM 2674 C C . GLU B 1 146 ? -5.844 -24.828 -11.484 1 97.94 146 GLU B C 1
ATOM 2676 O O . GLU B 1 146 ? -4.637 -24.75 -11.25 1 97.94 146 GLU B O 1
ATOM 2681 N N . ALA B 1 147 ? -6.633 -25.906 -11.172 1 97.75 147 ALA B N 1
ATOM 2682 C CA . ALA B 1 147 ? -6.098 -27.062 -10.469 1 97.75 147 ALA B CA 1
ATOM 2683 C C . ALA B 1 147 ? -4.926 -27.672 -11.234 1 97.75 147 ALA B C 1
ATOM 2685 O O . ALA B 1 147 ? -5.008 -27.891 -12.445 1 97.75 147 ALA B O 1
ATOM 2686 N N . GLY B 1 148 ? -3.807 -27.828 -10.492 1 97.56 148 GLY B N 1
ATOM 2687 C CA . GLY B 1 148 ? -2.658 -28.516 -11.047 1 97.56 148 GLY B CA 1
ATOM 2688 C C . GLY B 1 148 ? -1.815 -27.641 -11.961 1 97.56 148 GLY B C 1
ATOM 2689 O O . GLY B 1 148 ? -0.835 -28.109 -12.539 1 97.56 148 GLY B O 1
ATOM 2690 N N . LYS B 1 149 ? -2.156 -26.375 -12.094 1 98.56 149 LYS B N 1
ATOM 2691 C CA . LYS B 1 149 ? -1.461 -25.516 -13.039 1 98.56 149 LYS B CA 1
ATOM 2692 C C . LYS B 1 149 ? -0.491 -24.578 -12.32 1 98.56 149 LYS B C 1
ATOM 2694 O O . LYS B 1 149 ? -0.468 -24.531 -11.086 1 98.56 149 LYS B O 1
ATOM 2699 N N . ILE B 1 150 ? 0.369 -23.969 -13.133 1 98.69 150 ILE B N 1
ATOM 2700 C CA . ILE B 1 150 ? 1.347 -23 -12.648 1 98.69 150 ILE B CA 1
ATOM 2701 C C . ILE B 1 150 ? 0.95 -21.594 -13.094 1 98.69 150 ILE B C 1
ATOM 2703 O O . ILE B 1 150 ? 0.695 -21.359 -14.281 1 98.69 150 ILE B O 1
ATOM 2707 N N . TRP B 1 151 ? 0.81 -20.766 -12.172 1 98.81 151 TRP B N 1
ATOM 2708 C CA . TRP B 1 151 ? 0.497 -19.359 -12.383 1 98.81 151 TRP B CA 1
ATOM 2709 C C . TRP B 1 151 ? 1.755 -18.5 -12.289 1 98.81 151 TRP B C 1
ATOM 2711 O O . TRP B 1 151 ? 2.596 -18.719 -11.414 1 98.81 151 TRP B O 1
ATOM 2721 N N . TYR B 1 152 ? 1.931 -17.547 -13.227 1 98.75 152 TYR B N 1
ATOM 2722 C CA . TYR B 1 152 ? 3.014 -16.578 -13.062 1 98.75 152 TYR B CA 1
ATOM 2723 C C . TYR B 1 152 ? 2.539 -15.164 -13.375 1 98.75 152 TYR B C 1
ATOM 2725 O O . TYR B 1 152 ? 1.571 -14.977 -14.117 1 98.75 152 TYR B O 1
ATOM 2733 N N . ARG B 1 153 ? 3.189 -14.211 -12.844 1 98.75 153 ARG B N 1
ATOM 2734 C CA . ARG B 1 153 ? 2.969 -12.789 -13.078 1 98.75 153 ARG B CA 1
ATOM 2735 C C . ARG B 1 153 ? 4.289 -12.031 -13.117 1 98.75 153 ARG B C 1
ATOM 2737 O O . ARG B 1 153 ? 5.117 -12.172 -12.211 1 98.75 153 ARG B O 1
ATOM 2744 N N . ILE B 1 154 ? 4.414 -11.234 -14.156 1 98.81 154 ILE B N 1
ATOM 2745 C CA . ILE B 1 154 ? 5.609 -10.406 -14.281 1 98.81 154 ILE B CA 1
ATOM 2746 C C . ILE B 1 154 ? 5.438 -9.125 -13.477 1 98.81 154 ILE B C 1
ATOM 2748 O O . ILE B 1 154 ? 4.449 -8.406 -13.641 1 98.81 154 ILE B O 1
ATOM 2752 N N . VAL B 1 155 ? 6.418 -8.891 -12.578 1 98.69 155 VAL B N 1
ATOM 2753 C CA . VAL B 1 155 ? 6.359 -7.703 -11.727 1 98.69 155 VAL B CA 1
ATOM 2754 C C . VAL B 1 155 ? 7.656 -6.906 -11.859 1 98.69 155 VAL B C 1
ATOM 2756 O O . VAL B 1 155 ? 8.578 -7.328 -12.555 1 98.69 155 VAL B O 1
ATOM 2759 N N . GLU B 1 156 ? 7.621 -5.68 -11.273 1 98.62 156 GLU B N 1
ATOM 2760 C CA . GLU B 1 156 ? 8.742 -4.766 -11.461 1 98.62 156 GLU B CA 1
ATOM 2761 C C . GLU B 1 156 ? 9.016 -3.953 -10.195 1 98.62 156 GLU B C 1
ATOM 2763 O O . GLU B 1 156 ? 8.078 -3.449 -9.57 1 98.62 156 GLU B O 1
ATOM 2768 N N . PHE B 1 157 ? 10.25 -3.943 -9.875 1 98.31 157 PHE B N 1
ATOM 2769 C CA . PHE B 1 157 ? 10.75 -3.08 -8.812 1 98.31 157 PHE B CA 1
ATOM 2770 C C . PHE B 1 157 ? 11.656 -1.995 -9.383 1 98.31 157 PHE B C 1
ATOM 2772 O O . PHE B 1 157 ? 12.633 -2.293 -10.07 1 98.31 157 PHE B O 1
ATOM 2779 N N . ARG B 1 158 ? 11.289 -0.702 -9.062 1 97.75 158 ARG B N 1
ATOM 2780 C CA . ARG B 1 158 ? 12.078 0.421 -9.562 1 97.75 158 ARG B CA 1
ATOM 2781 C C . ARG B 1 158 ? 12.586 1.285 -8.414 1 97.75 158 ARG B C 1
ATOM 2783 O O . ARG B 1 158 ? 11.812 1.679 -7.535 1 97.75 158 ARG B O 1
ATOM 2790 N N . THR B 1 159 ? 13.852 1.577 -8.43 1 96.5 159 THR B N 1
ATOM 2791 C CA . THR B 1 159 ? 14.43 2.473 -7.438 1 96.5 159 THR B CA 1
ATOM 2792 C C . THR B 1 159 ? 14.82 3.805 -8.07 1 96.5 159 THR B C 1
ATOM 2794 O O . THR B 1 159 ? 15.172 3.857 -9.25 1 96.5 159 THR B O 1
ATOM 2797 N N . MET B 1 160 ? 14.773 4.797 -7.301 1 92.62 160 MET B N 1
ATOM 2798 C CA . MET B 1 160 ? 15.195 6.113 -7.777 1 92.62 160 MET B CA 1
ATOM 2799 C C . MET B 1 160 ? 16.719 6.195 -7.879 1 92.62 160 MET B C 1
ATOM 2801 O O . MET B 1 160 ? 17.422 5.504 -7.148 1 92.62 160 MET B O 1
ATOM 2805 N N . PRO B 1 161 ? 17.234 7.062 -8.766 1 90.62 161 PRO B N 1
ATOM 2806 C CA . PRO B 1 161 ? 18.688 7.18 -8.93 1 90.62 161 PRO B CA 1
ATOM 2807 C C . PRO B 1 161 ? 19.391 7.555 -7.629 1 90.62 161 PRO B C 1
ATOM 2809 O O . PRO B 1 161 ? 20.531 7.121 -7.391 1 90.62 161 PRO B O 1
ATOM 2812 N N . ASN B 1 162 ? 18.766 8.328 -6.762 1 87.94 162 ASN B N 1
ATOM 2813 C CA . ASN B 1 162 ? 19.375 8.758 -5.512 1 87.94 162 ASN B CA 1
ATOM 2814 C C . ASN B 1 162 ? 18.828 7.965 -4.324 1 87.94 162 ASN B C 1
ATOM 2816 O O . ASN B 1 162 ? 18.875 8.445 -3.188 1 87.94 162 ASN B O 1
ATOM 2820 N N . TRP B 1 163 ? 18.391 6.855 -4.684 1 92.31 163 TRP B N 1
ATOM 2821 C CA . TRP B 1 163 ? 17.781 6.012 -3.658 1 92.31 163 TRP B CA 1
ATOM 2822 C C . TRP B 1 163 ? 18.812 5.637 -2.594 1 92.31 163 TRP B C 1
ATOM 2824 O O . TRP B 1 163 ? 19.938 5.266 -2.916 1 92.31 163 TRP B O 1
ATOM 2834 N N . ALA B 1 164 ? 18.391 5.82 -1.359 1 93.06 164 ALA B N 1
ATOM 2835 C CA . ALA B 1 164 ? 19.125 5.371 -0.179 1 93.06 164 ALA B CA 1
ATOM 2836 C C . ALA B 1 164 ? 18.219 4.625 0.787 1 93.06 164 ALA B C 1
ATOM 2838 O O . ALA B 1 164 ? 17.078 5.031 1.008 1 93.06 164 ALA B O 1
ATOM 2839 N N . SER B 1 165 ? 18.75 3.5 1.245 1 95.81 165 SER B N 1
ATOM 2840 C CA . SER B 1 165 ? 17.922 2.68 2.121 1 95.81 165 SER B CA 1
ATOM 2841 C C . SER B 1 165 ? 18.766 1.639 2.859 1 95.81 165 SER B C 1
ATOM 2843 O O . SER B 1 165 ? 19.922 1.395 2.502 1 95.81 165 SER B O 1
ATOM 2845 N N . GLY B 1 166 ? 18.234 1.18 3.971 1 96.06 166 GLY B N 1
ATOM 2846 C CA . GLY B 1 166 ? 18.688 -0.078 4.543 1 96.06 166 GLY B CA 1
ATOM 2847 C C . GLY B 1 166 ? 17.891 -1.273 4.074 1 96.06 166 GLY B C 1
ATOM 2848 O O . GLY B 1 166 ? 16.984 -1.132 3.25 1 96.06 166 GLY B O 1
ATOM 2849 N N . GLU B 1 167 ? 18.328 -2.406 4.59 1 97.12 167 GLU B N 1
ATOM 2850 C CA . GLU B 1 167 ? 17.609 -3.646 4.324 1 97.12 167 GLU B CA 1
ATOM 2851 C C . GLU B 1 167 ? 16.172 -3.576 4.844 1 97.12 167 GLU B C 1
ATOM 2853 O O . GLU B 1 167 ? 15.938 -3.064 5.938 1 97.12 167 GLU B O 1
ATOM 2858 N N . PHE B 1 168 ? 15.227 -4.098 3.988 1 98.12 168 PHE B N 1
ATOM 2859 C CA . PHE B 1 168 ? 13.844 -4.062 4.445 1 98.12 168 PHE B CA 1
ATOM 2860 C C . PHE B 1 168 ? 13.039 -5.207 3.836 1 98.12 168 PHE B C 1
ATOM 2862 O O . PHE B 1 168 ? 13.57 -5.992 3.049 1 98.12 168 PHE B O 1
ATOM 2869 N N . GLU B 1 169 ? 11.828 -5.277 4.328 1 98.69 169 GLU B N 1
ATOM 2870 C CA . GLU B 1 169 ? 10.898 -6.309 3.877 1 98.69 169 GLU B CA 1
ATOM 2871 C C . GLU B 1 169 ? 9.664 -5.695 3.227 1 98.69 169 GLU B C 1
ATOM 2873 O O . GLU B 1 169 ? 9.156 -4.676 3.695 1 98.69 169 GLU B O 1
ATOM 2878 N N . VAL B 1 170 ? 9.258 -6.277 2.186 1 98.44 170 VAL B N 1
ATOM 2879 C CA . VAL B 1 170 ? 7.941 -6.016 1.611 1 98.44 170 VAL B CA 1
ATOM 2880 C C . VAL B 1 170 ? 7.031 -7.223 1.831 1 98.44 170 VAL B C 1
ATOM 2882 O O . VAL B 1 170 ? 7.281 -8.305 1.29 1 98.44 170 VAL B O 1
ATOM 2885 N N . SER B 1 171 ? 5.938 -7.004 2.557 1 98.19 171 SER B N 1
ATOM 2886 C CA . SER B 1 171 ? 5.078 -8.117 2.932 1 98.19 171 SER B CA 1
ATOM 2887 C C . SER B 1 171 ? 3.727 -8.039 2.229 1 98.19 171 SER B C 1
ATOM 2889 O O . SER B 1 171 ? 3.074 -6.992 2.25 1 98.19 171 SER B O 1
ATOM 2891 N N . HIS B 1 172 ? 3.357 -9.117 1.661 1 98 172 HIS B N 1
ATOM 2892 C CA . HIS B 1 172 ? 2.051 -9.273 1.031 1 98 172 HIS B CA 1
ATOM 2893 C C . HIS B 1 172 ? 1.202 -10.305 1.768 1 98 172 HIS B C 1
ATOM 2895 O O . HIS B 1 172 ? 1.728 -11.297 2.283 1 98 172 HIS B O 1
ATOM 2901 N N . THR B 1 173 ? -0.066 -10.047 1.807 1 98.19 173 THR B N 1
ATOM 2902 C CA . THR B 1 173 ? -0.994 -11.07 2.281 1 98.19 173 THR B CA 1
ATOM 2903 C C . THR B 1 173 ? -1.9 -11.547 1.149 1 98.19 173 THR B C 1
ATOM 2905 O O . THR B 1 173 ? -2.635 -10.75 0.559 1 98.19 173 THR B O 1
ATOM 2908 N N . LEU B 1 174 ? -1.815 -12.812 0.877 1 98.38 174 LEU B N 1
ATOM 2909 C CA . LEU B 1 174 ? -2.689 -13.453 -0.095 1 98.38 174 LEU B CA 1
ATOM 2910 C C . LEU B 1 174 ? -3.979 -13.93 0.564 1 98.38 174 LEU B C 1
ATOM 2912 O O . LEU B 1 174 ? -3.943 -14.602 1.602 1 98.38 174 LEU B O 1
ATOM 2916 N N . VAL B 1 175 ? -5.086 -13.602 -0.08 1 98 175 VAL B N 1
ATOM 2917 C CA . VAL B 1 175 ? -6.387 -13.938 0.487 1 98 175 VAL B CA 1
ATOM 2918 C C . VAL B 1 175 ? -7.148 -14.844 -0.478 1 98 175 VAL B C 1
ATOM 2920 O O . VAL B 1 175 ? -7.441 -14.453 -1.61 1 98 175 VAL B O 1
ATOM 2923 N N . ARG B 1 176 ? -7.457 -16 0.014 1 98.31 176 ARG B N 1
ATOM 2924 C CA . ARG B 1 176 ? -8.273 -16.922 -0.778 1 98.31 176 ARG B CA 1
ATOM 2925 C C . ARG B 1 176 ? -9.727 -16.453 -0.817 1 98.31 176 ARG B C 1
ATOM 2927 O O . ARG B 1 176 ? -10.273 -16.031 0.201 1 98.31 176 ARG B O 1
ATOM 2934 N N . VAL B 1 177 ? -10.344 -16.547 -1.989 1 97.31 177 VAL B N 1
ATOM 2935 C CA . VAL B 1 177 ? -11.734 -16.141 -2.176 1 97.31 177 VAL B CA 1
ATOM 2936 C C . VAL B 1 177 ? -12.586 -17.344 -2.547 1 97.31 177 VAL B C 1
ATOM 2938 O O . VAL B 1 177 ? -12.203 -18.156 -3.402 1 97.31 177 VAL B O 1
ATOM 2941 N N . ASP B 1 178 ? -13.648 -17.438 -1.909 1 96.25 178 ASP B N 1
ATOM 2942 C CA . ASP B 1 178 ? -14.594 -18.5 -2.232 1 96.25 178 ASP B CA 1
ATOM 2943 C C . ASP B 1 178 ? -15.039 -18.422 -3.691 1 96.25 178 ASP B C 1
ATOM 2945 O O . ASP B 1 178 ? -15.336 -17.344 -4.195 1 96.25 178 ASP B O 1
ATOM 2949 N N . PRO B 1 179 ? -15.125 -19.594 -4.309 1 94.5 179 PRO B N 1
ATOM 2950 C CA . PRO B 1 179 ? -15.508 -19.594 -5.723 1 94.5 179 PRO B CA 1
ATOM 2951 C C . PRO B 1 179 ? -16.844 -18.906 -5.969 1 94.5 179 PRO B C 1
ATOM 2953 O O . PRO B 1 179 ? -17.031 -18.234 -6.992 1 94.5 179 PRO B O 1
ATOM 2956 N N . THR B 1 180 ? -17.781 -19.016 -5.094 1 92.12 180 THR B N 1
ATOM 2957 C CA . THR B 1 180 ? -19.094 -18.375 -5.266 1 92.12 180 THR B CA 1
ATOM 2958 C C . THR B 1 180 ? -18.969 -16.859 -5.219 1 92.12 180 THR B C 1
ATOM 2960 O O . THR B 1 180 ? -19.625 -16.156 -5.984 1 92.12 180 THR B O 1
ATOM 2963 N N . GLN B 1 181 ? -18.156 -16.422 -4.359 1 92.06 181 GLN B N 1
ATOM 2964 C CA . GLN B 1 181 ? -17.891 -14.992 -4.277 1 92.06 181 GLN B CA 1
ATOM 2965 C C . GLN B 1 181 ? -17.141 -14.5 -5.508 1 92.06 181 GLN B C 1
ATOM 2967 O O . GLN B 1 181 ? -17.422 -13.422 -6.027 1 92.06 181 GLN B O 1
ATOM 2972 N N . ALA B 1 182 ? -16.219 -15.242 -5.941 1 93.19 182 ALA B N 1
ATOM 2973 C CA . ALA B 1 182 ? -15.422 -14.898 -7.121 1 93.19 182 ALA B CA 1
ATOM 2974 C C . ALA B 1 182 ? -16.312 -14.688 -8.336 1 93.19 182 ALA B C 1
ATOM 2976 O O . ALA B 1 182 ? -16.109 -13.734 -9.102 1 93.19 182 ALA B O 1
ATOM 2977 N N . LYS B 1 183 ? -17.25 -15.484 -8.516 1 88.69 183 LYS B N 1
ATOM 2978 C CA . LYS B 1 183 ? -18.172 -15.391 -9.641 1 88.69 183 LYS B CA 1
ATOM 2979 C C . LYS B 1 183 ? -18.969 -14.078 -9.586 1 88.69 183 LYS B C 1
ATOM 2981 O O . LYS B 1 183 ? -19.203 -13.445 -10.617 1 88.69 183 LYS B O 1
ATOM 2986 N N . GLU B 1 184 ? -19.25 -13.703 -8.461 1 85.25 184 GLU B N 1
ATOM 2987 C CA . GLU B 1 184 ? -19.984 -12.453 -8.281 1 85.25 184 GLU B CA 1
ATOM 2988 C C . GLU B 1 184 ? -19.125 -11.25 -8.695 1 85.25 184 GLU B C 1
ATOM 2990 O O . GLU B 1 184 ? -19.641 -10.297 -9.289 1 85.25 184 GLU B O 1
ATOM 2995 N N . TRP B 1 185 ? -17.875 -11.312 -8.43 1 85.12 185 TRP B N 1
ATOM 2996 C CA . TRP B 1 185 ? -16.984 -10.195 -8.719 1 85.12 185 TRP B CA 1
ATOM 2997 C C . TRP B 1 185 ? -16.609 -10.164 -10.195 1 85.12 185 TRP B C 1
ATOM 2999 O O . TRP B 1 185 ? -16.359 -9.094 -10.758 1 85.12 185 TRP B O 1
ATOM 3009 N N . GLU B 1 186 ? -16.406 -11.242 -10.797 1 78.31 186 GLU B N 1
ATOM 3010 C CA . GLU B 1 186 ? -16.062 -11.328 -12.211 1 78.31 186 GLU B CA 1
ATOM 3011 C C . GLU B 1 186 ? -17.203 -10.828 -13.094 1 78.31 186 GLU B C 1
ATOM 3013 O O . GLU B 1 186 ? -16.969 -10.18 -14.117 1 78.31 186 GLU B O 1
ATOM 3018 N N . THR B 1 187 ? -18.25 -11.211 -12.797 1 64.38 187 THR B N 1
ATOM 3019 C CA . THR B 1 187 ? -19.406 -10.828 -13.594 1 64.38 187 THR B CA 1
ATOM 3020 C C . THR B 1 187 ? -19.578 -9.312 -13.602 1 64.38 187 THR B C 1
ATOM 3022 O O . THR B 1 187 ? -20 -8.727 -14.609 1 64.38 187 THR B O 1
ATOM 3025 N N . GLN B 1 188 ? -19.109 -8.703 -12.609 1 54.19 188 GLN B N 1
ATOM 3026 C CA . GLN B 1 188 ? -19.391 -7.27 -12.523 1 54.19 188 GLN B CA 1
ATOM 3027 C C . GLN B 1 188 ? -18.219 -6.457 -13.078 1 54.19 188 GLN B C 1
ATOM 3029 O O . GLN B 1 188 ? -18.391 -5.297 -13.453 1 54.19 188 GLN B O 1
ATOM 3034 N N . LYS B 1 189 ? -16.844 -6.844 -12.914 1 53.88 189 LYS B N 1
ATOM 3035 C CA . LYS B 1 189 ? -15.742 -6.141 -13.562 1 53.88 189 LYS B CA 1
ATOM 3036 C C . LYS B 1 189 ? -16.031 -5.895 -15.039 1 53.88 189 LYS B C 1
ATOM 3038 O O . LYS B 1 189 ? -15.648 -4.859 -15.586 1 53.88 189 LYS B O 1
ATOM 3043 N N . SER B 1 190 ? -16.469 -6.863 -15.773 1 43.97 190 SER B N 1
ATOM 3044 C CA . SER B 1 190 ? -16.828 -6.645 -17.172 1 43.97 190 SER B CA 1
ATOM 3045 C C . SER B 1 190 ? -17.75 -5.43 -17.312 1 43.97 190 SER B C 1
ATOM 3047 O O . SER B 1 190 ? -17.75 -4.777 -18.359 1 43.97 190 SER B O 1
ATOM 3049 N N . ARG B 1 191 ? -18.281 -5.02 -16.297 1 40.12 191 ARG B N 1
ATOM 3050 C CA . ARG B 1 191 ? -19.125 -3.848 -16.5 1 40.12 191 ARG B CA 1
ATOM 3051 C C . ARG B 1 191 ? -18.359 -2.562 -16.203 1 40.12 191 ARG B C 1
ATOM 3053 O O . ARG B 1 191 ? -18.703 -1.499 -16.734 1 40.12 191 ARG B O 1
ATOM 3060 N N . SER B 1 192 ? -17.344 -2.559 -15.289 1 40.06 192 SER B N 1
ATOM 3061 C CA . SER B 1 192 ? -16.719 -1.31 -14.859 1 40.06 192 SER B CA 1
ATOM 3062 C C . SER B 1 192 ? -15.508 -0.973 -15.711 1 40.06 192 SER B C 1
ATOM 3064 O O . SER B 1 192 ? -14.961 0.128 -15.617 1 40.06 192 SER B O 1
ATOM 3066 N N . SER B 1 193 ? -14.625 -1.794 -16.234 1 37.69 193 SER B N 1
ATOM 3067 C CA . SER B 1 193 ? -13.445 -1.396 -17 1 37.69 193 SER B CA 1
ATOM 3068 C C . SER B 1 193 ? -13.82 -0.433 -18.125 1 37.69 193 SER B C 1
ATOM 3070 O O . SER B 1 193 ? -12.945 0.068 -18.844 1 37.69 193 SER B O 1
ATOM 3072 N N . SER B 1 194 ? -14.953 -0.339 -18.5 1 33.66 194 SER B N 1
ATOM 3073 C CA . SER B 1 194 ? -15.156 0.555 -19.641 1 33.66 194 SER B CA 1
ATOM 3074 C C . SER B 1 194 ? -14.906 2.008 -19.25 1 33.66 194 SER B C 1
ATOM 3076 O O . SER B 1 194 ? -14.766 2.873 -20.109 1 33.66 194 SER B O 1
ATOM 3078 N N . GLU B 1 195 ? -15.109 2.441 -18.047 1 32.62 195 GLU B N 1
ATOM 3079 C CA . GLU B 1 195 ? -15.109 3.895 -17.906 1 32.62 195 GLU B CA 1
ATOM 3080 C C . GLU B 1 195 ? -13.805 4.387 -17.281 1 32.62 195 GLU B C 1
ATOM 3082 O O . GLU B 1 195 ? -13.625 5.586 -17.062 1 32.62 195 GLU B O 1
ATOM 3087 N N . ASP B 1 196 ? -12.867 3.631 -16.562 1 32.81 196 ASP B N 1
ATOM 3088 C CA . ASP B 1 196 ? -11.719 4.359 -16.031 1 32.81 196 ASP B CA 1
ATOM 3089 C C . ASP B 1 196 ? -10.594 4.438 -17.062 1 32.81 196 ASP B C 1
ATOM 3091 O O . ASP B 1 196 ? -10.32 3.459 -17.766 1 32.81 196 ASP B O 1
#

Sequence (392 aa):
MDKFGTPLLALFVSAAVLLGCGKEEKKDSFSLNLAGKKGVVPVHILWNSRGFPGKIRLYELAAGRPVSLWETETVSSLEKAPVSGEIDGSTLLLSPGELRRFALVYKNETSEDLFFFAAPHSVTPPEFGFGFKFKCLCVNHLFKVEAGKIWYRIVEFRTMPNWASGEFEVSHTLVRVDPTQAKEWETQKSRSSSEDMDKFGTPLLALFVSAAVLLGCGKEEKKDSFSLNLAGKKGVVPVHILWNSRGFPGKIRLYELAAGRPVSLWETETVSSLEKAPVSGEIDGSTLLLSPGELRRFALVYKNETSEDLFFFAAPHSVTPPEFGFGFKFKCLCVNHLFKVEAGKIWYRIVEFRTMPNWASGEFEVSHTLVRVDPTQAKEWETQKSRSSSED

Organism: NCBI:txid2484979